Protein AF-A0A8G2ETW4-F1 (afdb_monomer_lite)

Secondary structure (DSSP, 8-state):
---PPPHHHHHHHHHHHHHHHHHHHHHHHHHHHHHTTHHHHHHHHHHHHHTT--S-TTTS--HHHHHHHSHHHHTTSPTTSSS-S---HHHHHHHHHHHHHHHHHHTT-SS--HHHHHHT-SSHHHHHHHHHHHHHTTT-HHHHHHHHHHHHHHHHHHHHHHHHHHHHHHHHHHHHHHHHHTT--HHHHHHHHHH------S-----SSTTHHHH---SS-SSS----TT--TTTHHHHHHHHHHH-THHHHHHHHHHHHHHHHHHHHHHHHHHHS---SS--------SS-PPPPPP-----------SSSSTTTTTS---HHHHHHHHHHTT--GGG--SS--HHHHHHHHHHHHHTT--------HHHHHHHH-TT--

InterPro domains:
  IPR036365 PGBD-like superfamily [SSF47090] (319-376)

Structure (mmCIF, N/CA/C/O backbone):
data_AF-A0A8G2ETW4-F1
#
_entry.id   AF-A0A8G2ETW4-F1
#
loop_
_atom_site.group_PDB
_atom_site.id
_atom_site.type_symbol
_atom_site.label_atom_id
_atom_site.label_alt_id
_atom_site.label_comp_id
_atom_site.label_asym_id
_atom_site.label_entity_id
_atom_site.label_seq_id
_atom_site.pdbx_PDB_ins_code
_atom_site.Cartn_x
_atom_site.Cartn_y
_atom_site.Cartn_z
_atom_site.occupancy
_atom_site.B_iso_or_equiv
_atom_site.auth_seq_id
_atom_site.auth_comp_id
_atom_site.auth_asym_id
_atom_site.auth_atom_id
_atom_site.pdbx_PDB_model_num
ATOM 1 N N . MET A 1 1 ? 32.411 -12.131 -44.917 1.00 33.69 1 MET A N 1
ATOM 2 C CA . MET A 1 1 ? 30.956 -11.961 -45.118 1.00 33.69 1 MET A CA 1
ATOM 3 C C . MET A 1 1 ? 30.373 -11.535 -43.782 1.00 33.69 1 MET A C 1
ATOM 5 O O . MET A 1 1 ? 30.664 -12.232 -42.815 1.00 33.69 1 MET A O 1
ATOM 9 N N . PRO A 1 2 ? 29.659 -10.401 -43.673 1.00 45.94 2 PRO A N 1
ATOM 10 C CA . PRO A 1 2 ? 29.020 -10.036 -42.415 1.00 45.94 2 PRO A CA 1
ATOM 11 C C . PRO A 1 2 ? 27.945 -11.085 -42.122 1.00 45.94 2 PRO A C 1
ATOM 13 O O . PRO A 1 2 ? 27.055 -11.311 -42.941 1.00 45.94 2 PRO A O 1
ATOM 16 N N . VAL A 1 3 ? 28.082 -11.792 -41.003 1.00 51.38 3 VAL A N 1
ATOM 17 C CA . VAL A 1 3 ? 27.065 -12.731 -40.525 1.00 51.38 3 VAL A CA 1
ATOM 18 C C . VAL A 1 3 ? 25.867 -11.878 -40.130 1.00 51.38 3 VAL A C 1
ATOM 20 O O . VAL A 1 3 ? 25.940 -11.117 -39.170 1.00 51.38 3 VAL A O 1
ATOM 23 N N . SER A 1 4 ? 24.799 -11.924 -40.923 1.00 56.75 4 SER A N 1
ATOM 24 C CA . SER A 1 4 ? 23.517 -11.332 -40.547 1.00 56.75 4 SER A CA 1
ATOM 25 C C . SER A 1 4 ? 23.110 -11.963 -39.217 1.00 56.75 4 SER A C 1
ATOM 27 O O . SER A 1 4 ? 23.080 -13.193 -39.129 1.00 56.75 4 SER A O 1
ATOM 29 N N . GLY A 1 5 ? 22.860 -11.155 -38.185 1.00 62.31 5 GLY A N 1
ATOM 30 C CA . GLY A 1 5 ? 22.426 -11.683 -36.895 1.00 62.31 5 GLY A CA 1
ATOM 31 C C . GLY A 1 5 ? 21.145 -12.484 -37.093 1.00 62.31 5 GLY A C 1
ATOM 32 O O . GLY A 1 5 ? 20.210 -12.012 -37.746 1.00 62.31 5 GLY A O 1
ATOM 33 N N . SER A 1 6 ? 21.096 -13.713 -36.578 1.00 82.50 6 SER A N 1
ATOM 34 C CA . SER A 1 6 ? 19.856 -14.477 -36.635 1.00 82.50 6 SER A CA 1
ATOM 35 C C . SER A 1 6 ? 18.811 -13.779 -35.758 1.00 82.50 6 SER A C 1
ATOM 37 O O . SER A 1 6 ? 19.145 -13.123 -34.769 1.00 82.50 6 SER A O 1
ATOM 39 N N . LEU A 1 7 ? 17.522 -13.925 -36.081 1.00 83.94 7 LEU A N 1
ATOM 40 C CA . LEU A 1 7 ? 16.442 -13.393 -35.236 1.00 83.94 7 LEU A CA 1
ATOM 41 C C . LEU A 1 7 ? 16.597 -13.835 -33.767 1.00 83.94 7 LEU A C 1
ATOM 43 O O . LEU A 1 7 ? 16.277 -13.083 -32.848 1.00 83.94 7 LEU A O 1
ATOM 47 N N . ILE A 1 8 ? 17.125 -15.043 -33.554 1.00 83.75 8 ILE A N 1
ATOM 48 C CA . ILE A 1 8 ? 17.394 -15.612 -32.233 1.00 83.75 8 ILE A CA 1
ATOM 49 C C . ILE A 1 8 ? 18.426 -14.765 -31.477 1.00 83.75 8 ILE A C 1
ATOM 51 O O . ILE A 1 8 ? 18.203 -14.465 -30.306 1.00 83.75 8 ILE A O 1
ATOM 55 N N . ASP A 1 9 ? 19.497 -14.311 -32.131 1.00 76.50 9 ASP A N 1
ATOM 56 C CA . ASP A 1 9 ? 20.542 -13.494 -31.496 1.00 76.50 9 ASP A CA 1
ATOM 57 C C . ASP A 1 9 ? 19.999 -12.142 -31.017 1.00 76.50 9 ASP A C 1
ATOM 59 O O . ASP A 1 9 ? 20.313 -11.695 -29.909 1.00 76.50 9 ASP A O 1
ATOM 63 N N . VAL A 1 10 ? 19.124 -11.516 -31.815 1.00 81.31 10 VAL A N 1
ATOM 64 C CA . VAL A 1 10 ? 18.441 -10.265 -31.442 1.00 81.31 10 VAL A CA 1
ATOM 65 C C . VAL A 1 10 ? 17.568 -10.480 -30.209 1.00 81.31 10 VAL A C 1
ATOM 67 O O . VAL A 1 10 ? 17.647 -9.715 -29.246 1.00 81.31 10 VAL A O 1
ATOM 70 N N . VAL A 1 11 ? 16.757 -11.541 -30.212 1.00 85.69 11 VAL A N 1
ATOM 71 C CA . VAL A 1 11 ? 15.851 -11.854 -29.100 1.00 85.69 11 VAL A CA 1
ATOM 72 C C . VAL A 1 11 ? 16.635 -12.148 -27.821 1.00 85.69 11 VAL A C 1
ATOM 74 O O . VAL A 1 11 ? 16.312 -11.589 -26.774 1.00 85.69 11 VAL A O 1
ATOM 77 N N . VAL A 1 12 ? 17.683 -12.973 -27.889 1.00 82.88 12 VAL A N 1
ATOM 78 C CA . VAL A 1 12 ? 18.519 -13.314 -26.725 1.00 82.88 12 VAL A CA 1
ATOM 79 C C . VAL A 1 12 ? 19.185 -12.066 -26.140 1.00 82.88 12 VAL A C 1
ATOM 81 O O . VAL A 1 12 ? 19.159 -11.869 -24.923 1.00 82.88 12 VAL A O 1
ATOM 84 N N . SER A 1 13 ? 19.712 -11.188 -26.996 1.00 80.50 13 SER A N 1
ATOM 85 C CA . SER A 1 13 ? 20.361 -9.941 -26.571 1.00 80.50 13 SER A CA 1
ATOM 86 C C . SER A 1 13 ? 19.385 -9.002 -25.856 1.00 80.50 13 SER A C 1
ATOM 88 O O . SER A 1 13 ? 19.683 -8.503 -24.770 1.00 80.50 13 SER A O 1
ATOM 90 N N . LEU A 1 14 ? 18.185 -8.807 -26.414 1.00 84.81 14 LEU A N 1
ATOM 91 C CA . LEU A 1 14 ? 17.148 -7.972 -25.799 1.00 84.81 14 LEU A CA 1
ATOM 92 C C . LEU A 1 14 ? 16.683 -8.531 -24.451 1.00 84.81 14 LEU A C 1
ATOM 94 O O . LEU A 1 14 ? 16.545 -7.779 -23.487 1.00 84.81 14 LEU A O 1
ATOM 98 N N . VAL A 1 15 ? 16.490 -9.849 -24.354 1.00 85.31 15 VAL A N 1
ATOM 99 C CA . VAL A 1 15 ? 16.099 -10.502 -23.097 1.00 85.31 15 VAL A CA 1
ATOM 100 C C . VAL A 1 15 ? 17.149 -10.274 -22.009 1.00 85.31 15 VAL A C 1
ATOM 102 O O . VAL A 1 15 ? 16.785 -9.918 -20.887 1.00 85.31 15 VAL A O 1
ATOM 105 N N . LEU A 1 16 ? 18.438 -10.434 -22.327 1.00 83.25 16 LEU A N 1
ATOM 106 C CA . LEU A 1 16 ? 19.523 -10.212 -21.370 1.00 83.25 16 LEU A CA 1
ATOM 107 C C . LEU A 1 16 ? 19.537 -8.765 -20.856 1.00 83.25 16 LEU A C 1
ATOM 109 O O . LEU A 1 16 ? 19.582 -8.544 -19.643 1.00 83.25 16 LEU A O 1
ATOM 113 N N . VAL A 1 17 ? 19.442 -7.789 -21.765 1.00 83.88 17 VAL A N 1
ATOM 114 C CA . VAL A 1 17 ? 19.397 -6.363 -21.409 1.00 83.88 17 VAL A CA 1
ATOM 115 C C . VAL A 1 17 ? 18.199 -6.078 -20.506 1.00 83.88 17 VAL A C 1
ATOM 117 O O . VAL A 1 17 ? 18.368 -5.493 -19.438 1.00 83.88 17 VAL A O 1
ATOM 120 N N . TYR A 1 18 ? 17.003 -6.557 -20.860 1.00 86.12 18 TYR A N 1
ATOM 121 C CA . TYR A 1 18 ? 15.806 -6.334 -20.047 1.00 86.12 18 TYR A CA 1
ATOM 122 C C . TYR A 1 18 ? 15.913 -6.941 -18.649 1.00 86.12 18 TYR A C 1
ATOM 124 O O . TYR A 1 18 ? 15.480 -6.305 -17.689 1.00 86.12 18 TYR A O 1
ATOM 132 N N . ILE A 1 19 ? 16.519 -8.124 -18.500 1.00 83.62 19 ILE A N 1
ATOM 133 C CA . ILE A 1 19 ? 16.741 -8.740 -17.184 1.00 83.62 19 ILE A CA 1
ATOM 134 C C . ILE A 1 19 ? 17.670 -7.869 -16.331 1.00 83.62 19 ILE A C 1
ATOM 136 O O . ILE A 1 19 ? 17.335 -7.562 -15.184 1.00 83.62 19 ILE A O 1
ATOM 140 N N . LEU A 1 20 ? 18.807 -7.433 -16.878 1.00 84.25 20 LEU A N 1
ATOM 141 C CA . LEU A 1 20 ? 19.762 -6.591 -16.151 1.00 84.25 20 LEU A CA 1
ATOM 142 C C . LEU A 1 20 ? 19.133 -5.250 -15.752 1.00 84.25 20 LEU A C 1
ATOM 144 O O . LEU A 1 20 ? 19.225 -4.834 -14.594 1.00 84.25 20 LEU A O 1
ATOM 148 N N . THR A 1 21 ? 18.420 -4.602 -16.675 1.00 82.00 21 THR A N 1
ATOM 149 C CA . THR A 1 21 ? 17.734 -3.335 -16.400 1.00 82.00 21 THR A CA 1
ATOM 150 C C . THR A 1 21 ? 16.607 -3.504 -15.377 1.00 82.00 21 THR A C 1
ATOM 152 O O . THR A 1 21 ? 16.454 -2.654 -14.498 1.00 82.00 21 THR A O 1
ATOM 155 N N . ALA A 1 22 ? 15.852 -4.607 -15.416 1.00 82.44 22 ALA A N 1
ATOM 156 C CA . ALA A 1 22 ? 14.804 -4.899 -14.436 1.00 82.44 22 ALA A CA 1
ATOM 157 C C . ALA A 1 22 ? 15.366 -5.089 -13.017 1.00 82.44 22 ALA A C 1
ATOM 159 O O . ALA A 1 22 ? 14.768 -4.603 -12.051 1.00 82.44 22 ALA A O 1
ATOM 160 N N . LEU A 1 23 ? 16.530 -5.734 -12.877 1.00 81.31 23 LEU A N 1
ATOM 161 C CA . LEU A 1 23 ? 17.210 -5.876 -11.585 1.00 81.31 23 LEU A CA 1
ATOM 162 C C . LEU A 1 23 ? 17.608 -4.511 -11.008 1.00 81.31 23 LEU A C 1
ATOM 164 O O . LEU A 1 23 ? 17.314 -4.232 -9.842 1.00 81.31 23 LEU A O 1
ATOM 168 N N . ILE A 1 24 ? 18.186 -3.634 -11.834 1.00 81.44 24 ILE A N 1
ATOM 169 C CA . ILE A 1 24 ? 18.533 -2.259 -11.444 1.00 81.44 24 ILE A CA 1
ATOM 170 C C . ILE A 1 24 ? 17.273 -1.489 -11.033 1.00 81.44 24 ILE A C 1
ATOM 172 O O . ILE A 1 24 ? 17.233 -0.895 -9.955 1.00 81.44 24 ILE A O 1
ATOM 176 N N . CYS A 1 25 ? 16.209 -1.546 -11.837 1.00 80.38 25 CYS A N 1
ATOM 177 C CA . CYS A 1 25 ? 14.948 -0.864 -11.536 1.00 80.38 25 CYS A CA 1
ATOM 178 C C . CYS A 1 25 ? 14.331 -1.343 -10.213 1.00 80.38 25 CYS A C 1
ATOM 180 O O . CYS A 1 25 ? 13.799 -0.536 -9.448 1.00 80.38 25 CYS A O 1
ATOM 182 N N . SER A 1 26 ? 14.428 -2.640 -9.904 1.00 75.19 26 SER A N 1
ATOM 183 C CA . SER A 1 26 ? 13.958 -3.193 -8.630 1.00 75.19 26 SER A CA 1
ATOM 184 C C . SER A 1 26 ? 14.769 -2.670 -7.440 1.00 75.19 26 SER A C 1
ATOM 186 O O . SER A 1 26 ? 14.178 -2.280 -6.429 1.00 75.19 26 SER A O 1
ATOM 188 N N . ALA A 1 27 ? 16.098 -2.596 -7.572 1.00 76.69 27 ALA A N 1
ATOM 189 C CA . ALA A 1 27 ? 16.982 -2.050 -6.543 1.00 76.69 27 ALA A CA 1
ATOM 190 C C . ALA A 1 27 ? 16.704 -0.561 -6.288 1.00 76.69 27 ALA A C 1
ATOM 192 O O . ALA A 1 27 ? 16.539 -0.153 -5.138 1.00 76.69 27 ALA A O 1
ATOM 193 N N . VAL A 1 28 ? 16.559 0.231 -7.356 1.00 75.62 28 VAL A N 1
ATOM 194 C CA . VAL A 1 28 ? 16.192 1.652 -7.272 1.00 75.62 28 VAL A CA 1
ATOM 195 C C . VAL A 1 28 ? 14.841 1.804 -6.573 1.00 75.62 28 VAL A C 1
ATOM 197 O O . VAL A 1 28 ? 14.737 2.516 -5.575 1.00 75.62 28 VAL A O 1
ATOM 200 N N . ARG A 1 29 ? 13.807 1.080 -7.014 1.00 79.19 29 ARG A N 1
ATOM 201 C CA . ARG A 1 29 ? 12.478 1.127 -6.385 1.00 79.19 29 ARG A CA 1
ATOM 202 C C . ARG A 1 29 ? 12.539 0.795 -4.889 1.00 79.19 29 ARG A C 1
ATOM 204 O O . ARG A 1 29 ? 11.880 1.470 -4.098 1.00 79.19 29 ARG A O 1
ATOM 211 N N . GLU A 1 30 ? 13.288 -0.232 -4.487 1.00 74.06 30 GLU A N 1
ATOM 212 C CA . GLU A 1 30 ? 13.397 -0.616 -3.073 1.00 74.06 30 GLU A CA 1
ATOM 213 C C . GLU A 1 30 ? 14.194 0.411 -2.256 1.00 74.06 30 GLU A C 1
ATOM 215 O O . GLU A 1 30 ? 13.800 0.718 -1.129 1.00 74.06 30 GLU A O 1
ATOM 220 N N . PHE A 1 31 ? 15.238 1.018 -2.834 1.00 74.31 31 PHE A N 1
ATOM 221 C CA . PHE A 1 31 ? 15.962 2.132 -2.220 1.00 74.31 31 PHE A CA 1
ATOM 222 C C . PHE A 1 31 ? 15.024 3.307 -1.928 1.00 74.31 31 PHE A C 1
ATOM 224 O O . PHE A 1 31 ? 14.946 3.754 -0.785 1.00 74.31 31 PHE A O 1
ATOM 231 N N . PHE A 1 32 ? 14.232 3.744 -2.912 1.00 71.00 32 PHE A N 1
ATOM 232 C CA . PHE A 1 32 ? 13.234 4.799 -2.711 1.00 71.00 32 PHE A CA 1
ATOM 233 C C . PHE A 1 32 ? 12.175 4.384 -1.674 1.00 71.00 32 PHE A C 1
ATOM 235 O O . PHE A 1 32 ? 11.860 5.144 -0.758 1.00 71.00 32 PHE A O 1
ATOM 242 N N . ALA A 1 33 ? 11.648 3.160 -1.744 1.00 70.00 33 ALA A N 1
ATOM 243 C CA . ALA A 1 33 ? 10.665 2.688 -0.768 1.00 70.00 33 ALA A CA 1
ATOM 244 C C . ALA A 1 33 ? 11.206 2.694 0.676 1.00 70.00 33 ALA A C 1
ATOM 246 O O . ALA A 1 33 ? 10.478 3.076 1.600 1.00 70.00 33 ALA A O 1
ATOM 247 N N . SER A 1 34 ? 12.471 2.305 0.858 1.00 69.25 34 SER A N 1
ATOM 248 C CA . SER A 1 34 ? 13.163 2.257 2.149 1.00 69.25 34 SER A CA 1
ATOM 249 C C . SER A 1 34 ? 13.541 3.648 2.668 1.00 69.25 34 SER A C 1
ATOM 251 O O . SER A 1 34 ? 13.256 3.969 3.828 1.00 69.25 34 SER A O 1
ATOM 253 N N . ALA A 1 35 ? 14.113 4.495 1.806 1.00 66.81 35 ALA A N 1
ATOM 254 C CA . ALA A 1 35 ? 14.539 5.854 2.136 1.00 66.81 35 ALA A CA 1
ATOM 255 C C . ALA A 1 35 ? 13.355 6.724 2.576 1.00 66.81 35 ALA A C 1
ATOM 257 O O . ALA A 1 35 ? 13.423 7.413 3.591 1.00 66.81 35 ALA A O 1
ATOM 258 N N . PHE A 1 36 ? 12.222 6.621 1.875 1.00 69.38 36 PHE A N 1
ATOM 259 C CA . PHE A 1 36 ? 11.026 7.409 2.181 1.00 69.38 36 PHE A CA 1
ATOM 260 C C . PHE A 1 36 ? 10.077 6.748 3.195 1.00 69.38 36 PHE A C 1
ATOM 262 O O . PHE A 1 36 ? 9.035 7.331 3.514 1.00 69.38 36 PHE A O 1
ATOM 269 N N . GLN A 1 37 ? 10.424 5.561 3.718 1.00 70.69 37 GLN A N 1
ATOM 270 C CA . GLN A 1 37 ? 9.622 4.788 4.681 1.00 70.69 37 GLN A CA 1
ATOM 271 C C . GLN A 1 37 ? 8.163 4.600 4.217 1.00 70.69 37 GLN A C 1
ATOM 273 O O . GLN A 1 37 ? 7.222 4.640 5.011 1.00 70.69 37 GLN A O 1
ATOM 278 N N . LEU A 1 38 ? 7.957 4.416 2.905 1.00 68.69 38 LEU A N 1
ATOM 279 C CA . LEU A 1 38 ? 6.633 4.518 2.276 1.00 68.69 38 LEU A CA 1
ATOM 280 C C . LEU A 1 38 ? 5.624 3.512 2.840 1.00 68.69 38 LEU A C 1
ATOM 282 O O . LEU A 1 38 ? 4.451 3.844 2.970 1.00 68.69 38 LEU A O 1
ATOM 286 N N . ARG A 1 39 ? 6.080 2.306 3.207 1.00 70.81 39 ARG A N 1
ATOM 287 C CA . ARG A 1 39 ? 5.227 1.259 3.797 1.00 70.81 39 ARG A CA 1
ATOM 288 C C . ARG A 1 39 ? 4.715 1.647 5.187 1.00 70.81 39 ARG A C 1
ATOM 290 O O . ARG A 1 39 ? 3.527 1.531 5.454 1.00 70.81 39 ARG A O 1
ATOM 297 N N . GLN A 1 40 ? 5.593 2.178 6.035 1.00 75.44 40 GLN A N 1
ATOM 298 C CA . GLN A 1 40 ? 5.249 2.607 7.396 1.00 75.44 40 GLN A CA 1
ATOM 299 C C . GLN A 1 40 ? 4.311 3.817 7.364 1.00 75.44 40 GLN A C 1
ATOM 301 O O . GLN A 1 40 ? 3.320 3.858 8.085 1.00 75.44 40 GLN A O 1
ATOM 306 N N . LYS A 1 41 ? 4.571 4.769 6.458 1.00 78.44 41 LYS A N 1
ATOM 307 C CA . LYS A 1 41 ? 3.687 5.920 6.235 1.00 78.44 41 LYS A CA 1
ATOM 308 C C . LYS A 1 41 ? 2.322 5.504 5.688 1.00 78.44 41 LYS A C 1
ATOM 310 O O . LYS A 1 41 ? 1.321 6.078 6.096 1.00 78.44 41 LYS A O 1
ATOM 315 N N . ALA A 1 42 ? 2.263 4.521 4.787 1.00 80.12 42 ALA A N 1
ATOM 316 C CA . ALA A 1 42 ? 0.998 3.999 4.268 1.00 80.12 42 ALA A CA 1
ATOM 317 C C . ALA A 1 42 ? 0.168 3.318 5.367 1.00 80.12 42 ALA A C 1
ATOM 319 O O . ALA A 1 42 ? -1.030 3.575 5.470 1.00 80.12 42 ALA A O 1
ATOM 320 N N . LEU A 1 43 ? 0.811 2.521 6.226 1.00 84.12 43 LEU A N 1
ATOM 321 C CA . LEU A 1 43 ? 0.167 1.917 7.391 1.00 84.12 43 LEU A CA 1
ATOM 322 C C . LEU A 1 43 ? -0.366 2.986 8.356 1.00 84.12 43 LEU A C 1
ATOM 324 O O . LEU A 1 43 ? -1.535 2.950 8.723 1.00 84.12 43 LEU A O 1
ATOM 328 N N . ALA A 1 44 ? 0.465 3.966 8.720 1.00 83.25 44 ALA A N 1
ATOM 329 C CA . ALA A 1 44 ? 0.076 5.036 9.636 1.00 83.25 44 ALA A CA 1
ATOM 330 C C . ALA A 1 44 ? -1.070 5.902 9.083 1.00 83.25 44 ALA A C 1
ATOM 332 O O . ALA A 1 44 ? -1.948 6.309 9.838 1.00 83.25 44 ALA A O 1
ATOM 333 N N . ARG A 1 45 ? -1.095 6.161 7.768 1.00 85.44 45 ARG A N 1
ATOM 334 C CA . ARG A 1 45 ? -2.239 6.812 7.109 1.00 85.44 45 ARG A CA 1
ATOM 335 C C . ARG A 1 45 ? -3.495 5.952 7.174 1.00 85.44 45 ARG A C 1
ATOM 337 O O . ARG A 1 45 ? -4.526 6.450 7.577 1.00 85.44 45 ARG A O 1
ATOM 344 N N . THR A 1 46 ? -3.395 4.659 6.876 1.00 87.62 46 THR A N 1
ATOM 345 C CA . THR A 1 46 ? -4.563 3.760 6.924 1.00 87.62 46 THR A CA 1
ATOM 346 C C . THR A 1 46 ? -5.164 3.705 8.330 1.00 87.62 46 THR A C 1
ATOM 348 O O . THR A 1 46 ? -6.372 3.810 8.487 1.00 87.62 46 THR A O 1
ATOM 351 N N . ILE A 1 47 ? -4.330 3.598 9.370 1.00 89.00 47 ILE A N 1
ATOM 352 C CA . ILE A 1 47 ? -4.790 3.585 10.769 1.00 89.00 47 ILE A CA 1
ATOM 353 C C . ILE A 1 47 ? -5.469 4.905 11.151 1.00 89.00 47 ILE A C 1
ATOM 355 O O . ILE A 1 47 ? -6.492 4.891 11.827 1.00 89.00 47 ILE A O 1
ATOM 359 N N . ARG A 1 48 ? -4.928 6.036 10.699 1.00 87.81 48 ARG A N 1
ATOM 360 C CA . ARG A 1 48 ? -5.539 7.357 10.882 1.00 87.81 48 ARG A CA 1
ATOM 361 C C . ARG A 1 48 ? -6.904 7.461 10.209 1.00 87.81 48 ARG A C 1
ATOM 363 O O . ARG A 1 48 ? -7.853 7.901 10.848 1.00 87.81 48 ARG A O 1
ATOM 370 N N . ASP A 1 49 ? -6.993 7.021 8.955 1.00 87.94 49 ASP A N 1
ATOM 371 C CA . ASP A 1 49 ? -8.231 7.039 8.178 1.00 87.94 49 ASP A CA 1
ATOM 372 C C . ASP A 1 49 ? -9.296 6.168 8.865 1.00 87.94 49 ASP A C 1
ATOM 374 O O . ASP A 1 49 ? -10.449 6.574 8.980 1.00 87.94 49 ASP A O 1
ATOM 378 N N . LEU A 1 50 ? -8.899 5.007 9.405 1.00 89.31 50 LEU A N 1
ATOM 379 C CA . LEU A 1 50 ? -9.776 4.152 10.213 1.00 89.31 50 LEU A CA 1
ATOM 380 C C . LEU A 1 50 ? -10.224 4.833 11.504 1.00 89.31 50 LEU A C 1
ATOM 382 O O . LEU A 1 50 ? -11.382 4.717 11.892 1.00 89.31 50 LEU A O 1
ATOM 386 N N . CYS A 1 51 ? -9.327 5.563 12.161 1.00 87.44 51 CYS A N 1
ATOM 387 C CA . CYS A 1 51 ? -9.678 6.326 13.347 1.00 87.44 51 CYS A CA 1
ATOM 388 C C . CYS A 1 51 ? -10.541 7.552 13.027 1.00 87.44 51 CYS A C 1
ATOM 390 O O . CYS A 1 51 ? -11.008 8.163 13.976 1.00 87.44 51 CYS A O 1
ATOM 392 N N . GLY A 1 52 ? -10.787 7.910 11.757 1.00 80.81 52 GLY A N 1
ATOM 393 C CA . GLY A 1 52 ? -11.582 9.082 11.371 1.00 80.81 52 GLY A CA 1
ATOM 394 C C . GLY A 1 52 ? -10.872 10.413 11.645 1.00 80.81 52 GLY A C 1
ATOM 395 O O . GLY A 1 52 ? -11.517 11.412 11.961 1.00 80.81 52 GLY A O 1
ATOM 396 N N . GLU A 1 53 ? -9.539 10.424 11.601 1.00 78.00 53 GLU A N 1
ATOM 397 C CA . GLU A 1 53 ? -8.723 11.589 11.947 1.00 78.00 53 GLU A CA 1
ATOM 398 C C . GLU A 1 53 ? -8.159 12.262 10.689 1.00 78.00 53 GLU A C 1
ATOM 400 O O . GLU A 1 53 ? -7.636 11.605 9.792 1.00 78.00 53 GLU A O 1
ATOM 405 N N . ASN A 1 54 ? -8.227 13.594 10.622 1.00 65.44 54 ASN A N 1
ATOM 406 C CA . ASN A 1 54 ? -7.713 14.353 9.472 1.00 65.44 54 ASN A CA 1
ATOM 407 C C . ASN A 1 54 ? -6.237 14.765 9.634 1.00 65.44 54 ASN A C 1
ATOM 409 O O . ASN A 1 54 ? -5.576 15.112 8.656 1.00 65.44 54 ASN A O 1
ATOM 413 N N . GLU A 1 55 ? -5.700 14.711 10.855 1.00 64.31 55 GLU A N 1
ATOM 414 C CA . GLU A 1 55 ? -4.337 15.146 11.178 1.00 64.31 55 GLU A CA 1
ATOM 415 C C . GLU A 1 55 ? -3.335 13.982 11.220 1.00 64.31 55 GLU A C 1
ATOM 417 O O . GLU A 1 55 ? -3.686 12.838 11.514 1.00 64.31 55 GLU A O 1
ATOM 422 N N . ASP A 1 56 ? -2.061 14.264 10.923 1.00 58.09 56 ASP A N 1
ATOM 423 C CA . ASP A 1 56 ? -0.989 13.263 10.945 1.00 58.09 56 ASP A CA 1
ATOM 424 C C . ASP A 1 56 ? -0.786 12.669 12.370 1.00 58.09 56 ASP A C 1
ATOM 426 O O . ASP A 1 56 ? -0.411 13.404 13.282 1.00 58.09 56 ASP A O 1
ATOM 430 N N . PRO A 1 57 ? -0.894 11.333 12.572 1.00 57.59 57 PRO A N 1
ATOM 431 C CA . PRO A 1 57 ? -0.678 10.658 13.859 1.00 57.59 57 PRO A CA 1
ATOM 432 C C . PRO A 1 57 ? 0.724 10.808 14.430 1.00 57.59 57 PRO A C 1
ATOM 434 O O . PRO A 1 57 ? 0.966 10.516 15.592 1.00 57.59 57 PRO A O 1
ATOM 437 N N . CYS A 1 58 ? 1.668 11.215 13.584 1.00 51.59 58 CYS A N 1
ATOM 438 C CA . CYS A 1 58 ? 3.047 11.467 13.974 1.00 51.59 58 CYS A CA 1
ATOM 439 C C . CYS A 1 58 ? 3.244 12.879 14.555 1.00 51.59 58 CYS A C 1
ATOM 441 O O . CYS A 1 58 ? 4.346 13.187 14.998 1.00 51.59 58 CYS A O 1
ATOM 443 N N . VAL A 1 59 ? 2.227 13.745 14.468 1.00 52.59 59 VAL A N 1
ATOM 444 C CA . VAL A 1 59 ? 2.295 15.180 14.788 1.00 52.59 59 VAL A CA 1
ATOM 445 C C . VAL A 1 59 ? 1.351 15.534 15.942 1.00 52.59 59 VAL A C 1
ATOM 447 O O . VAL A 1 59 ? 1.717 16.349 16.786 1.00 52.59 59 VAL A O 1
ATOM 450 N N . THR A 1 60 ? 0.187 14.882 16.034 1.00 54.50 60 THR A N 1
ATOM 451 C CA . THR A 1 60 ? -0.825 15.132 17.077 1.00 54.50 60 THR A CA 1
ATOM 452 C C . THR A 1 60 ? -0.941 13.931 18.031 1.00 54.50 60 THR A C 1
ATOM 454 O O . THR A 1 60 ? -0.822 12.788 17.597 1.00 54.50 60 THR A O 1
ATOM 457 N N . ASN A 1 61 ? -1.221 14.158 19.327 1.00 67.31 61 ASN A N 1
ATOM 458 C CA . ASN A 1 61 ? -1.539 13.105 20.319 1.00 67.31 61 ASN A CA 1
ATOM 459 C C . ASN A 1 61 ? -2.955 12.525 20.105 1.00 67.31 61 ASN A C 1
ATOM 461 O O . ASN A 1 61 ? -3.803 12.524 21.000 1.00 67.31 61 ASN A O 1
ATOM 465 N N . ASN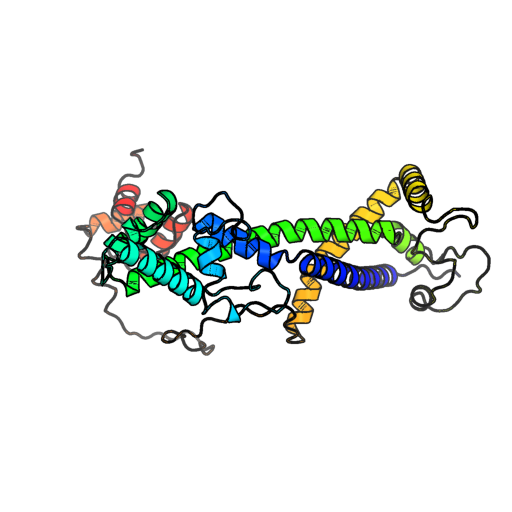 A 1 62 ? -3.231 12.123 18.871 1.00 79.88 62 ASN A N 1
ATOM 466 C CA . ASN A 1 62 ? -4.506 11.601 18.420 1.00 79.88 62 ASN A CA 1
ATOM 467 C C . ASN A 1 62 ? -4.593 10.083 18.683 1.00 79.88 62 ASN A C 1
ATOM 469 O O . ASN A 1 62 ? -3.614 9.447 19.092 1.00 79.88 62 ASN A O 1
ATOM 473 N N . LEU A 1 63 ? -5.774 9.486 18.516 1.00 86.44 63 LEU A N 1
ATOM 474 C CA . LEU A 1 63 ? -6.002 8.076 18.836 1.00 86.44 63 LEU A CA 1
ATOM 475 C C . LEU A 1 63 ? -5.091 7.166 18.005 1.00 86.44 63 LEU A C 1
ATOM 477 O O . LEU A 1 63 ? -4.511 6.225 18.546 1.00 86.44 63 LEU A O 1
ATOM 481 N N . ALA A 1 64 ? -4.907 7.468 16.717 1.00 86.50 64 ALA A N 1
ATOM 482 C CA . ALA A 1 64 ? -4.027 6.694 15.847 1.00 86.50 64 ALA A CA 1
ATOM 483 C C . ALA A 1 64 ? -2.564 6.706 16.330 1.00 86.50 64 ALA A C 1
ATOM 485 O O . ALA A 1 64 ? -1.893 5.670 16.290 1.00 86.50 64 ALA A O 1
ATOM 486 N N . GLY A 1 65 ? -2.073 7.851 16.815 1.00 85.00 65 GLY A N 1
ATOM 487 C CA . GLY A 1 65 ? -0.735 7.994 17.386 1.00 85.00 65 GLY A CA 1
ATOM 488 C C . GLY A 1 65 ? -0.579 7.166 18.660 1.00 85.00 65 GLY A C 1
ATOM 489 O O . GLY A 1 65 ? 0.368 6.387 18.778 1.00 85.00 65 GLY A O 1
ATOM 490 N N . ARG A 1 66 ? -1.568 7.231 19.561 1.00 87.38 66 ARG A N 1
ATOM 491 C CA . ARG A 1 66 ? -1.600 6.437 20.804 1.00 87.38 66 ARG A CA 1
ATOM 492 C C . ARG A 1 66 ? -1.606 4.933 20.533 1.00 87.38 66 ARG A C 1
ATOM 494 O O . ARG A 1 66 ? -0.832 4.202 21.145 1.00 87.38 66 ARG A O 1
ATOM 501 N N . ILE A 1 67 ? -2.381 4.476 19.545 1.00 90.12 67 ILE A N 1
ATOM 502 C CA . ILE A 1 67 ? -2.372 3.073 19.098 1.00 90.12 67 ILE A CA 1
ATOM 503 C C . ILE A 1 67 ? -0.975 2.669 18.611 1.00 90.12 67 ILE A C 1
ATOM 505 O O . ILE A 1 67 ? -0.473 1.607 18.976 1.00 90.12 67 ILE A O 1
ATOM 509 N N . LEU A 1 68 ? -0.319 3.495 17.793 1.00 86.81 68 LEU A N 1
ATOM 510 C CA . LEU A 1 68 ? 1.009 3.178 17.258 1.00 86.81 68 LEU A CA 1
ATOM 511 C C . LEU A 1 68 ? 2.113 3.196 18.328 1.00 86.81 68 LEU A C 1
ATOM 513 O O . LEU A 1 68 ? 3.049 2.393 18.248 1.00 86.81 68 LEU A O 1
ATOM 517 N N . ASP A 1 69 ? 1.997 4.060 19.335 1.00 87.56 69 ASP A N 1
ATOM 518 C CA . ASP A 1 69 ? 2.926 4.138 20.466 1.00 87.56 69 ASP A CA 1
ATOM 519 C C . ASP A 1 69 ? 2.571 3.199 21.634 1.00 87.56 69 ASP A C 1
ATOM 521 O O . ASP A 1 69 ? 3.331 3.106 22.608 1.00 87.56 69 ASP A O 1
ATOM 525 N N . HIS A 1 70 ? 1.486 2.428 21.509 1.00 90.44 70 HIS A N 1
ATOM 526 C CA . HIS A 1 70 ? 1.049 1.450 22.499 1.00 90.44 70 HIS A CA 1
ATOM 527 C C . HIS A 1 70 ? 2.184 0.461 22.855 1.00 90.44 70 HIS A C 1
ATOM 529 O O . HIS A 1 70 ? 2.875 -0.034 21.953 1.00 90.44 70 HIS A O 1
ATOM 535 N N . PRO A 1 71 ? 2.392 0.086 24.138 1.00 89.88 71 PRO A N 1
ATOM 536 C CA . PRO A 1 71 ? 3.536 -0.729 24.573 1.00 89.88 71 PRO A CA 1
ATOM 537 C C . PRO A 1 71 ? 3.709 -2.062 23.831 1.00 89.88 71 PRO A C 1
ATOM 539 O O . PRO A 1 71 ? 4.838 -2.523 23.646 1.00 89.88 71 PRO A O 1
ATOM 542 N N . ALA A 1 72 ? 2.606 -2.674 23.391 1.00 87.62 72 ALA A N 1
ATOM 543 C CA . ALA A 1 72 ? 2.626 -3.916 22.616 1.00 87.62 72 ALA A CA 1
ATOM 544 C C . ALA A 1 72 ? 3.056 -3.721 21.148 1.00 87.62 72 ALA A C 1
ATOM 546 O O . ALA A 1 72 ? 3.592 -4.646 20.543 1.00 87.62 72 ALA A O 1
ATOM 547 N N . ILE A 1 73 ? 2.845 -2.530 20.581 1.00 88.94 73 ILE A N 1
ATOM 548 C CA . ILE A 1 73 ? 3.120 -2.211 19.171 1.00 88.94 73 ILE A CA 1
ATOM 549 C C . ILE A 1 73 ? 4.475 -1.522 19.032 1.00 88.94 73 ILE A C 1
ATOM 551 O O . ILE A 1 73 ? 5.258 -1.863 18.146 1.00 88.94 73 ILE A O 1
ATOM 555 N N . ARG A 1 74 ? 4.816 -0.623 19.959 1.00 85.88 74 ARG A N 1
ATOM 556 C CA . ARG A 1 74 ? 6.077 0.126 19.961 1.00 85.88 74 ARG A CA 1
ATOM 557 C C . ARG A 1 74 ? 7.312 -0.778 19.934 1.00 85.88 74 ARG A C 1
ATOM 559 O O . ARG A 1 74 ? 8.314 -0.418 19.327 1.00 85.88 74 ARG A O 1
ATOM 566 N N . LYS A 1 75 ? 7.234 -1.973 20.532 1.00 84.56 75 LYS A N 1
ATOM 567 C CA . LYS A 1 75 ? 8.313 -2.981 20.505 1.00 84.56 75 LYS A CA 1
ATOM 568 C C . LYS A 1 75 ? 8.545 -3.610 19.123 1.00 84.56 75 LYS A C 1
ATOM 570 O O . LYS A 1 75 ? 9.602 -4.186 18.902 1.00 84.56 75 LYS A O 1
ATOM 575 N N . LEU A 1 76 ? 7.590 -3.497 18.199 1.00 80.69 76 LEU A N 1
ATOM 576 C CA . LEU A 1 76 ? 7.714 -3.974 16.815 1.00 80.69 76 LEU A CA 1
ATOM 577 C C . LEU A 1 76 ? 8.374 -2.941 15.890 1.00 80.69 76 LEU A C 1
ATOM 579 O O . LEU A 1 76 ? 8.672 -3.238 14.731 1.00 80.69 76 LEU A O 1
ATOM 583 N N . ARG A 1 77 ? 8.585 -1.714 16.377 1.00 80.31 77 ARG A N 1
ATOM 584 C CA . ARG A 1 77 ? 9.227 -0.642 15.621 1.00 80.31 77 ARG A CA 1
ATOM 585 C C . ARG A 1 77 ? 10.729 -0.901 15.535 1.00 80.31 77 ARG A C 1
ATOM 587 O O . ARG A 1 77 ? 11.401 -1.070 16.548 1.00 80.31 77 ARG A O 1
ATOM 594 N N . MET A 1 78 ? 11.264 -0.893 14.315 1.00 73.44 78 MET A N 1
ATOM 595 C CA . MET A 1 78 ? 12.713 -0.931 14.112 1.00 73.44 78 MET A CA 1
ATOM 596 C C . MET A 1 78 ? 13.351 0.366 14.646 1.00 73.44 78 MET A C 1
ATOM 598 O O . MET A 1 78 ? 12.777 1.441 14.437 1.00 73.44 78 MET A O 1
ATOM 602 N N . PRO A 1 79 ? 14.532 0.304 15.291 1.00 71.62 79 PRO A N 1
ATOM 603 C CA . PRO A 1 79 ? 15.242 1.496 15.752 1.00 71.62 79 PRO A CA 1
ATOM 604 C C . PRO A 1 79 ? 15.450 2.504 14.611 1.00 71.62 79 PRO A C 1
ATOM 606 O O . PRO A 1 79 ? 15.822 2.125 13.500 1.00 71.62 79 PRO A O 1
ATOM 609 N N . GLY A 1 80 ? 15.178 3.787 14.866 1.00 70.94 80 GLY A N 1
ATOM 610 C CA . GLY A 1 80 ? 15.329 4.861 13.873 1.00 70.94 80 GLY A CA 1
ATOM 611 C C . GLY A 1 80 ? 14.240 4.928 12.790 1.00 70.94 80 GLY A C 1
ATOM 612 O O . GLY A 1 80 ? 14.376 5.692 11.834 1.00 70.94 80 GLY A O 1
ATOM 613 N N . LYS A 1 81 ? 13.160 4.144 12.903 1.00 70.12 81 LYS A N 1
ATOM 614 C CA . LYS A 1 81 ? 11.999 4.194 11.998 1.00 70.12 81 LYS A CA 1
ATOM 615 C C . LYS A 1 81 ? 10.767 4.776 12.693 1.00 70.12 81 LYS A C 1
ATOM 617 O O . LYS A 1 81 ? 10.643 4.665 13.908 1.00 70.12 81 LYS A O 1
ATOM 622 N N . ILE A 1 82 ? 9.853 5.366 11.916 1.00 66.69 82 ILE A N 1
ATOM 623 C CA . ILE A 1 82 ? 8.653 6.057 12.432 1.00 66.69 82 ILE A CA 1
ATOM 624 C C . ILE A 1 82 ? 7.626 5.066 13.014 1.00 66.69 82 ILE A C 1
ATOM 626 O O . ILE A 1 82 ? 6.988 5.350 14.023 1.00 66.69 82 ILE A O 1
ATOM 630 N N . GLY A 1 83 ? 7.500 3.867 12.437 1.00 71.25 83 GLY A N 1
ATOM 631 C CA . GLY A 1 83 ? 6.520 2.862 12.864 1.00 71.25 83 GLY A CA 1
ATOM 632 C C . GLY A 1 83 ? 6.864 1.451 12.384 1.00 71.25 83 GLY A C 1
ATOM 633 O O . GLY A 1 83 ? 7.864 1.267 11.689 1.00 71.25 83 GLY A O 1
ATOM 634 N N . PRO A 1 84 ? 6.074 0.429 12.747 1.00 74.25 84 PRO A N 1
ATOM 635 C CA . PRO A 1 84 ? 6.236 -0.916 12.203 1.00 74.25 84 PRO A CA 1
ATOM 636 C C . PRO A 1 84 ? 5.865 -0.961 10.709 1.00 74.25 84 PRO A C 1
ATOM 638 O O . PRO A 1 84 ? 5.064 -0.166 10.224 1.00 74.25 84 PRO A O 1
ATOM 641 N N . SER A 1 85 ? 6.450 -1.895 9.954 1.00 71.00 85 SER A N 1
ATOM 642 C CA . SER A 1 85 ? 6.142 -2.069 8.519 1.00 71.00 85 SER A CA 1
ATOM 643 C C . SER A 1 85 ? 4.829 -2.816 8.263 1.00 71.00 85 SER A C 1
ATOM 645 O O . SER A 1 85 ? 4.291 -2.741 7.161 1.00 71.00 85 SER A O 1
ATOM 647 N N . TYR A 1 86 ? 4.343 -3.551 9.261 1.00 78.12 86 TYR A N 1
ATOM 648 C CA . TYR A 1 86 ? 3.088 -4.293 9.255 1.00 78.12 86 TYR A CA 1
ATOM 649 C C . TYR A 1 86 ? 2.592 -4.411 10.700 1.00 78.12 86 TYR A C 1
ATOM 651 O O . TYR A 1 86 ? 3.404 -4.543 11.619 1.00 78.12 86 TYR A O 1
ATOM 659 N N . LEU A 1 87 ? 1.278 -4.368 10.891 1.00 85.88 87 LEU A N 1
ATOM 660 C CA . LEU A 1 87 ? 0.612 -4.539 12.175 1.00 85.88 87 LEU A CA 1
ATOM 661 C C . LEU A 1 87 ? -0.503 -5.572 11.982 1.00 85.88 87 LEU A C 1
ATOM 663 O O . LEU A 1 87 ? -1.229 -5.508 10.998 1.00 85.88 87 LEU A O 1
ATOM 667 N N . SER A 1 88 ? -0.603 -6.553 12.879 1.00 89.50 88 SER A N 1
ATOM 668 C CA . SER A 1 88 ? -1.665 -7.559 12.797 1.00 89.50 88 SER A CA 1
ATOM 669 C C . SER A 1 88 ? -2.984 -7.012 13.337 1.00 89.50 88 SER A C 1
ATOM 671 O O . SER A 1 88 ? -2.980 -6.250 14.310 1.00 89.50 88 SER A O 1
ATOM 673 N N . ALA A 1 89 ? -4.104 -7.480 12.778 1.00 91.88 89 ALA A N 1
ATOM 674 C CA . ALA A 1 89 ? -5.450 -7.148 13.244 1.00 91.88 89 ALA A CA 1
ATOM 675 C C . ALA A 1 89 ? -5.607 -7.345 14.754 1.00 91.88 89 ALA A C 1
ATOM 677 O O . ALA A 1 89 ? -6.073 -6.456 15.463 1.00 91.88 89 ALA A O 1
ATOM 678 N N . ARG A 1 90 ? -5.090 -8.462 15.279 1.00 93.62 90 ARG A N 1
ATOM 679 C CA . ARG A 1 90 ? -5.111 -8.767 16.714 1.00 93.62 90 ARG A CA 1
ATOM 680 C C . ARG A 1 90 ? -4.444 -7.682 17.566 1.00 93.62 90 ARG A C 1
ATOM 682 O O . ARG A 1 90 ? -4.968 -7.313 18.620 1.00 93.62 90 ARG A O 1
ATOM 689 N N . LEU A 1 91 ? -3.270 -7.198 17.163 1.00 92.69 91 LEU A N 1
ATOM 690 C CA . LEU A 1 91 ? -2.557 -6.172 17.925 1.00 92.69 91 LEU A CA 1
ATOM 691 C C . LEU A 1 91 ? -3.235 -4.812 17.794 1.00 92.69 91 LEU A C 1
ATOM 693 O O . LEU A 1 91 ? -3.357 -4.114 18.796 1.00 92.69 91 LEU A O 1
ATOM 697 N N . PHE A 1 92 ? -3.722 -4.481 16.598 1.00 94.12 92 PHE A N 1
ATOM 698 C CA . PHE A 1 92 ? -4.495 -3.269 16.358 1.00 94.12 92 PHE A CA 1
ATOM 699 C C . PHE A 1 92 ? -5.778 -3.235 17.198 1.00 94.12 92 PHE A C 1
ATOM 701 O O . PHE A 1 92 ? -5.947 -2.327 18.004 1.00 94.12 92 PHE A O 1
ATOM 708 N N . ALA A 1 93 ? -6.640 -4.250 17.086 1.00 95.62 93 ALA A N 1
ATOM 709 C CA . ALA A 1 93 ? -7.893 -4.328 17.833 1.00 95.62 93 ALA A CA 1
ATOM 710 C C . ALA A 1 93 ? -7.651 -4.353 19.348 1.00 95.62 93 ALA A C 1
ATOM 712 O O . ALA A 1 93 ? -8.406 -3.761 20.112 1.00 95.62 93 ALA A O 1
ATOM 713 N N . GLY A 1 94 ? -6.573 -5.011 19.793 1.00 94.94 94 GLY A N 1
ATOM 714 C CA . GLY A 1 94 ? -6.147 -4.979 21.191 1.00 94.94 94 GLY A CA 1
ATOM 715 C C . GLY A 1 94 ? -5.786 -3.578 21.666 1.00 94.94 94 GLY A C 1
ATOM 716 O O . GLY A 1 94 ? -6.344 -3.134 22.661 1.00 94.94 94 GLY A O 1
ATOM 717 N N . ALA A 1 95 ? -4.904 -2.888 20.946 1.00 94.81 95 ALA A N 1
ATOM 718 C CA . ALA A 1 95 ? -4.490 -1.533 21.295 1.00 94.81 95 ALA A CA 1
ATOM 719 C C . ALA A 1 95 ? -5.654 -0.532 21.212 1.00 94.81 95 ALA A C 1
ATOM 721 O O . ALA A 1 95 ? -5.811 0.287 22.106 1.00 94.81 95 ALA A O 1
ATOM 722 N N . LEU A 1 96 ? -6.515 -0.630 20.195 1.00 94.94 96 LEU A N 1
ATOM 723 C CA . LEU A 1 96 ? -7.696 0.226 20.062 1.00 94.94 96 LEU A CA 1
ATOM 724 C C . LEU A 1 96 ? -8.662 0.043 21.241 1.00 94.94 96 LEU A C 1
ATOM 726 O O . LEU A 1 96 ? -9.099 1.023 21.838 1.00 94.94 96 LEU A O 1
ATOM 730 N N . LEU A 1 97 ? -8.990 -1.203 21.600 1.00 94.88 97 LEU A N 1
ATOM 731 C CA . LEU A 1 97 ? -9.887 -1.480 22.725 1.00 94.88 97 LEU A CA 1
ATOM 732 C C . LEU A 1 97 ? -9.279 -1.082 24.073 1.00 94.88 97 LEU A C 1
ATOM 734 O O . LEU A 1 97 ? -10.023 -0.662 24.960 1.00 94.88 97 LEU A O 1
ATOM 738 N N . ASP A 1 98 ? -7.963 -1.216 24.238 1.00 95.00 98 ASP A N 1
ATOM 739 C CA . ASP A 1 98 ? -7.259 -0.778 25.445 1.00 95.00 98 ASP A CA 1
ATOM 740 C C . ASP A 1 98 ? -7.290 0.750 25.579 1.00 95.00 98 ASP A C 1
ATOM 742 O O . ASP A 1 98 ? -7.734 1.268 26.601 1.00 95.00 98 ASP A O 1
ATOM 746 N N . GLU A 1 99 ? -6.971 1.488 24.512 1.00 92.88 99 GLU A N 1
ATOM 747 C CA . GLU A 1 99 ? -7.044 2.955 24.513 1.00 92.88 99 GLU A CA 1
ATOM 748 C C . GLU A 1 99 ? -8.473 3.464 24.769 1.00 92.88 99 GLU A C 1
ATOM 750 O O . GLU A 1 99 ? -8.672 4.372 25.579 1.00 92.88 99 GLU A O 1
ATOM 755 N N . LEU A 1 100 ? -9.495 2.847 24.163 1.00 93.00 100 LEU A N 1
ATOM 756 C CA . LEU A 1 100 ? -10.899 3.169 24.459 1.00 93.00 100 LEU A CA 1
ATOM 757 C C . LEU A 1 100 ? -11.281 2.828 25.907 1.00 93.00 100 LEU A C 1
ATOM 759 O O . LEU A 1 100 ? -12.078 3.540 26.516 1.00 93.00 100 LEU A O 1
ATOM 763 N N . THR A 1 101 ? -10.707 1.765 26.479 1.00 94.06 101 THR A N 1
ATOM 764 C CA . THR A 1 101 ? -10.909 1.391 27.888 1.00 94.06 101 THR A CA 1
ATOM 765 C C . THR A 1 101 ? -10.322 2.457 28.809 1.00 94.06 101 THR A C 1
ATOM 767 O O . THR A 1 101 ? -11.003 2.889 29.737 1.00 94.06 101 THR A O 1
ATOM 770 N N . VAL A 1 102 ? -9.106 2.931 28.523 1.00 92.50 102 VAL A N 1
ATOM 771 C CA . VAL A 1 102 ? -8.454 4.021 29.264 1.00 92.50 102 VAL A CA 1
ATOM 772 C C . VAL A 1 102 ? -9.283 5.307 29.183 1.00 92.50 102 VAL A C 1
ATOM 774 O O . VAL A 1 102 ? -9.497 5.967 30.199 1.00 92.50 102 VAL A O 1
ATOM 777 N N . LEU A 1 103 ? -9.806 5.650 28.002 1.00 90.25 103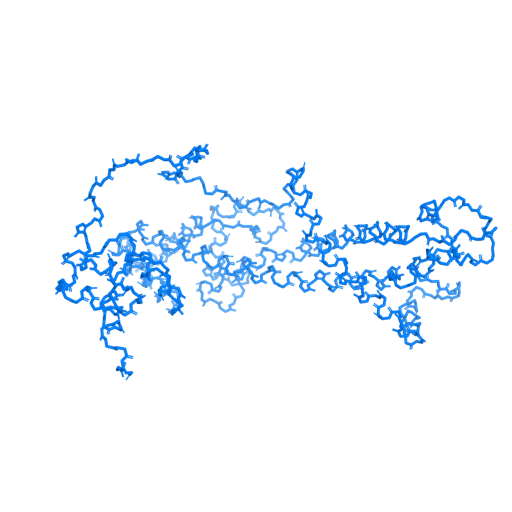 LEU A N 1
ATOM 778 C CA . LEU A 1 103 ? -10.667 6.823 27.813 1.00 90.25 103 LEU A CA 1
ATOM 779 C C . LEU A 1 103 ? -12.003 6.709 28.573 1.00 90.25 103 LEU A C 1
ATOM 781 O O . LEU A 1 103 ? -12.428 7.662 29.229 1.00 90.25 103 LEU A O 1
ATOM 785 N N . ALA A 1 104 ? -12.648 5.540 28.540 1.00 92.31 104 ALA A N 1
ATOM 786 C CA . ALA A 1 104 ? -13.894 5.295 29.268 1.00 92.31 104 ALA A CA 1
ATOM 787 C C . ALA A 1 104 ? -13.692 5.310 30.796 1.00 92.31 104 ALA A C 1
ATOM 789 O O . ALA A 1 104 ? -14.529 5.836 31.536 1.00 92.31 104 ALA A O 1
ATOM 790 N N . GLN A 1 105 ? -12.560 4.788 31.277 1.00 92.12 105 GLN A N 1
ATOM 791 C CA . GLN A 1 105 ? -12.172 4.852 32.689 1.00 92.12 105 GLN A CA 1
ATOM 792 C C . GLN A 1 105 ? -11.891 6.283 33.143 1.00 92.12 105 GLN A C 1
ATOM 794 O O . GLN A 1 105 ? -12.323 6.666 34.229 1.00 92.12 105 GLN A O 1
ATOM 799 N N . ALA A 1 106 ? -11.251 7.097 32.299 1.00 88.69 106 ALA A N 1
ATOM 800 C CA . ALA A 1 106 ? -11.052 8.520 32.572 1.00 88.69 106 ALA A CA 1
ATOM 801 C C . ALA A 1 106 ? -12.381 9.293 32.689 1.00 88.69 106 ALA A C 1
ATOM 803 O O . ALA A 1 106 ? -12.442 10.305 33.379 1.00 88.69 106 ALA A O 1
ATOM 804 N N . SER A 1 107 ? -13.455 8.783 32.077 1.00 86.19 107 SER A N 1
ATOM 805 C CA . SER A 1 107 ? -14.822 9.315 32.199 1.00 86.19 107 SER A CA 1
ATOM 806 C C . SER A 1 107 ? -15.604 8.753 33.401 1.00 86.19 107 SER A C 1
ATOM 808 O O . SER A 1 107 ? -16.798 9.007 33.528 1.00 86.19 107 SER A O 1
ATOM 810 N N . GLY A 1 108 ? -14.953 7.994 34.293 1.00 88.06 108 GLY A N 1
ATOM 811 C CA . GLY A 1 108 ? -15.525 7.517 35.559 1.00 88.06 108 GLY A CA 1
ATOM 812 C C . GLY A 1 108 ? -16.057 6.080 35.549 1.00 88.06 108 GLY A C 1
ATOM 813 O O . GLY A 1 108 ? -16.593 5.621 36.558 1.00 88.06 108 GLY A O 1
ATOM 814 N N . THR A 1 109 ? -15.894 5.331 34.453 1.00 88.19 109 THR A N 1
ATOM 815 C CA . THR A 1 109 ? -16.399 3.950 34.361 1.00 88.19 109 THR A CA 1
ATOM 816 C C . THR A 1 109 ? -15.319 2.934 34.731 1.00 88.19 109 THR A C 1
ATOM 818 O O . THR A 1 109 ? -14.444 2.635 33.927 1.00 88.19 109 THR A O 1
ATOM 821 N N . ALA A 1 110 ? -15.383 2.341 35.930 1.00 83.75 110 ALA A N 1
ATOM 822 C CA . ALA A 1 110 ? -14.339 1.429 36.426 1.00 83.75 110 ALA A CA 1
ATOM 823 C C . ALA A 1 110 ? -14.148 0.155 35.570 1.00 83.75 110 ALA A C 1
ATOM 825 O O . ALA A 1 110 ? -13.022 -0.299 35.349 1.00 83.75 110 ALA A O 1
ATOM 826 N N . ARG A 1 111 ? -15.246 -0.435 35.078 1.00 88.12 111 ARG A N 1
ATOM 827 C CA . ARG A 1 111 ? -15.245 -1.616 34.196 1.00 88.12 111 ARG A CA 1
ATOM 828 C C . ARG A 1 111 ? -16.082 -1.326 32.951 1.00 88.12 111 ARG A C 1
ATOM 830 O O . ARG A 1 111 ? -17.262 -1.681 32.939 1.00 88.12 111 ARG A O 1
ATOM 837 N N . PRO A 1 112 ? -15.501 -0.675 31.933 1.00 91.12 112 PRO A N 1
ATOM 838 C CA . PRO A 1 112 ? -16.256 -0.267 30.761 1.00 91.12 112 PRO A CA 1
ATOM 839 C C . PRO A 1 112 ? -16.743 -1.483 29.972 1.00 91.12 112 PRO A C 1
ATOM 841 O O . PRO A 1 112 ? -15.982 -2.405 29.656 1.00 91.12 112 PRO A O 1
ATOM 844 N N . ARG A 1 113 ? -18.040 -1.481 29.675 1.00 92.25 113 ARG A N 1
ATOM 845 C CA . ARG A 1 113 ? -18.701 -2.391 28.739 1.00 92.25 113 ARG A CA 1
ATOM 846 C C . ARG A 1 113 ? -18.571 -1.841 27.322 1.00 92.25 113 ARG A C 1
ATOM 848 O O . ARG A 1 113 ? -18.144 -0.710 27.121 1.00 92.25 113 ARG A O 1
ATOM 855 N N . VAL A 1 114 ? -18.989 -2.624 26.327 1.00 92.50 114 VAL A N 1
ATOM 856 C CA . VAL A 1 114 ? -18.933 -2.213 24.913 1.00 92.50 114 VAL A CA 1
ATOM 857 C C . VAL A 1 114 ? -19.623 -0.860 24.687 1.00 92.50 114 VAL A C 1
ATOM 859 O O . VAL A 1 114 ? -19.048 -0.005 24.027 1.00 92.50 114 VAL A O 1
ATOM 862 N N . ALA A 1 115 ? -20.780 -0.609 25.310 1.00 92.31 115 ALA A N 1
ATOM 863 C CA . ALA A 1 115 ? -21.477 0.680 25.218 1.00 92.31 115 ALA A CA 1
ATOM 864 C C . ALA A 1 115 ? -20.629 1.868 25.716 1.00 92.31 115 ALA A C 1
ATOM 866 O O . ALA A 1 115 ? -20.599 2.916 25.072 1.00 92.31 115 ALA A O 1
ATOM 867 N N . ASP A 1 116 ? -19.895 1.683 26.814 1.00 92.94 116 ASP A N 1
ATOM 868 C CA . ASP A 1 116 ? -19.041 2.722 27.399 1.00 92.94 116 ASP A CA 1
ATOM 869 C C . ASP A 1 116 ? -17.835 3.015 26.493 1.00 92.94 116 ASP A C 1
ATOM 871 O O . ASP A 1 116 ? -17.430 4.167 26.339 1.00 92.94 116 ASP A O 1
ATOM 875 N N . LEU A 1 117 ? -17.301 1.986 25.820 1.00 91.81 117 LEU A N 1
ATOM 876 C CA . LEU A 1 117 ? -16.231 2.139 24.827 1.00 91.81 117 LEU A CA 1
ATOM 877 C C . LEU A 1 117 ? -16.700 2.932 23.597 1.00 91.81 117 LEU A C 1
ATOM 879 O O . LEU A 1 117 ? -15.947 3.750 23.072 1.00 91.81 117 LEU A O 1
ATOM 883 N N . LEU A 1 118 ? -17.944 2.724 23.147 1.00 93.06 118 LEU A N 1
ATOM 884 C CA . LEU A 1 118 ? -18.539 3.498 22.049 1.00 93.06 118 LEU A CA 1
ATOM 885 C C . LEU A 1 118 ? -18.734 4.967 22.439 1.00 93.06 118 LEU A C 1
ATOM 887 O O . LEU A 1 118 ? -18.467 5.869 21.641 1.00 93.06 118 LEU A O 1
ATOM 891 N N . ALA A 1 119 ? -19.177 5.224 23.671 1.00 91.25 119 ALA A N 1
ATOM 892 C CA . ALA A 1 119 ? -19.314 6.582 24.187 1.00 91.25 119 ALA A CA 1
ATOM 893 C C . ALA A 1 119 ? -17.951 7.294 24.249 1.00 91.25 119 ALA A C 1
ATOM 895 O O . ALA A 1 119 ? -17.846 8.445 23.820 1.00 91.25 119 ALA A O 1
ATOM 896 N N . ALA A 1 120 ? -16.906 6.577 24.676 1.00 89.81 120 ALA A N 1
ATOM 897 C CA . ALA A 1 120 ? -15.534 7.071 24.780 1.00 89.81 120 ALA A CA 1
ATOM 898 C C . ALA A 1 120 ? -14.814 7.285 23.434 1.00 89.81 120 ALA A C 1
ATOM 900 O O . ALA A 1 120 ? -13.728 7.865 23.416 1.00 89.81 120 ALA A O 1
ATOM 901 N N . ALA A 1 121 ? -15.386 6.837 22.310 1.00 89.62 121 ALA A N 1
ATOM 902 C CA . ALA A 1 121 ? -14.798 7.067 20.994 1.00 89.62 121 ALA A CA 1
ATOM 903 C C . ALA A 1 121 ? -14.656 8.583 20.712 1.00 89.62 121 ALA A C 1
ATOM 905 O O . ALA A 1 121 ? -15.627 9.328 20.882 1.00 89.62 121 ALA A O 1
ATOM 906 N N . PRO A 1 122 ? -13.475 9.054 20.265 1.00 85.69 122 PRO A N 1
ATOM 907 C CA . PRO A 1 122 ? -13.156 10.482 20.175 1.00 85.69 122 PRO A CA 1
ATOM 908 C C . PRO A 1 122 ? -13.943 11.236 19.098 1.00 85.69 122 PRO A C 1
ATOM 910 O O . PRO A 1 122 ? -14.114 12.448 19.203 1.00 85.69 122 PRO A O 1
ATOM 913 N N . ASN A 1 123 ? -14.429 10.546 18.064 1.00 87.31 123 ASN A N 1
ATOM 914 C CA . ASN A 1 123 ? -15.196 11.156 16.982 1.00 87.31 123 ASN A CA 1
ATOM 915 C C . ASN A 1 123 ? -16.428 10.325 16.595 1.00 87.31 123 ASN A C 1
ATOM 917 O O . ASN A 1 123 ? -16.581 9.155 16.959 1.00 87.31 123 ASN A O 1
ATOM 921 N N . ASN A 1 124 ? -17.335 10.973 15.862 1.00 87.94 124 ASN A N 1
ATOM 922 C CA . ASN A 1 124 ? -18.623 10.394 15.490 1.00 87.94 124 ASN A CA 1
ATOM 923 C C . ASN A 1 124 ? -18.505 9.292 14.432 1.00 87.94 124 ASN A C 1
ATOM 925 O O . ASN A 1 124 ? -19.285 8.343 14.479 1.00 87.94 124 ASN A O 1
ATOM 929 N N . ASP A 1 125 ? -17.546 9.387 13.511 1.00 88.88 125 ASP A N 1
ATOM 930 C CA . ASP A 1 125 ? -17.385 8.411 12.428 1.00 88.88 125 ASP A CA 1
ATOM 931 C C . ASP A 1 125 ? -16.877 7.068 12.958 1.00 88.88 125 ASP A C 1
ATOM 933 O O . ASP A 1 125 ? -17.450 6.014 12.653 1.00 88.88 125 ASP A O 1
ATOM 937 N N . LEU A 1 126 ? -15.875 7.101 13.844 1.00 91.12 126 LEU A N 1
ATOM 938 C CA . LEU A 1 126 ? -15.404 5.916 14.550 1.00 91.12 126 LEU A CA 1
ATOM 939 C C . LEU A 1 126 ? -16.503 5.363 15.457 1.00 91.12 126 LEU A C 1
ATOM 941 O O . LEU A 1 126 ? -16.762 4.164 15.425 1.00 91.12 126 LEU A O 1
ATOM 945 N N . ARG A 1 127 ? -17.210 6.217 16.213 1.00 93.31 127 ARG A N 1
ATOM 946 C CA . ARG A 1 127 ? -18.331 5.782 17.065 1.00 93.31 127 ARG A CA 1
ATOM 947 C C . ARG A 1 127 ? -19.415 5.060 16.268 1.00 93.31 127 ARG A C 1
ATOM 949 O O . ARG A 1 127 ? -19.907 4.033 16.721 1.00 93.31 127 ARG A O 1
ATOM 956 N N . ARG A 1 128 ? -19.793 5.579 15.097 1.00 92.75 128 ARG A N 1
ATOM 957 C CA . ARG A 1 128 ? -20.794 4.954 14.217 1.00 92.75 128 ARG A CA 1
ATOM 958 C C . ARG A 1 128 ? -20.309 3.613 13.678 1.00 92.75 128 ARG A C 1
ATOM 960 O O . ARG A 1 128 ? -21.056 2.641 13.739 1.00 92.75 128 ARG A O 1
ATOM 967 N N . SER A 1 129 ? -19.062 3.553 13.214 1.00 92.88 129 SER A N 1
ATOM 968 C CA . SER A 1 129 ? -18.457 2.324 12.685 1.00 92.88 129 SER A CA 1
ATOM 969 C C . SER A 1 129 ? -18.366 1.241 13.764 1.00 92.88 129 SER A C 1
ATOM 971 O O . SER A 1 129 ? -18.869 0.134 13.588 1.00 92.88 129 SER A O 1
ATOM 973 N N . LEU A 1 130 ? -17.820 1.586 14.934 1.00 95.12 130 LEU A N 1
ATOM 974 C CA . LEU A 1 130 ? -17.756 0.683 16.082 1.00 95.12 130 LEU A CA 1
ATOM 975 C C . LEU A 1 130 ? -19.152 0.315 16.601 1.00 95.12 130 LEU A C 1
ATOM 977 O O . LEU A 1 130 ? -19.363 -0.815 17.028 1.00 95.12 130 LEU A O 1
ATOM 981 N N . GLY A 1 131 ? -20.115 1.236 16.549 1.00 95.31 131 GLY A N 1
ATOM 982 C CA . GLY A 1 131 ? -21.496 0.985 16.955 1.00 95.31 131 GLY A CA 1
ATOM 983 C C . GLY A 1 131 ? -22.160 -0.097 16.109 1.00 95.31 131 GLY A C 1
ATOM 984 O O . GLY A 1 131 ? -22.806 -0.984 16.662 1.00 95.31 131 GLY A O 1
ATOM 985 N N . LEU A 1 132 ? -21.934 -0.080 14.792 1.00 95.19 132 LEU A N 1
ATOM 986 C CA . LEU A 1 132 ? -22.398 -1.129 13.882 1.00 95.19 132 LEU A CA 1
ATOM 987 C C . LEU A 1 132 ? -21.781 -2.489 14.241 1.00 95.19 132 LEU A C 1
ATOM 989 O O . LEU A 1 132 ? -22.505 -3.467 14.413 1.00 95.19 132 LEU A O 1
ATOM 993 N N . PHE A 1 133 ? -20.466 -2.545 14.470 1.00 95.25 133 PHE A N 1
ATOM 994 C CA . PHE A 1 133 ? -19.790 -3.789 14.864 1.00 95.25 133 PHE A CA 1
ATOM 995 C C . PHE A 1 133 ? -20.252 -4.313 16.227 1.00 95.25 133 PHE A C 1
ATOM 997 O O . PHE A 1 133 ? -20.356 -5.522 16.423 1.00 95.25 133 PHE A O 1
ATOM 1004 N N . ALA A 1 134 ? -20.538 -3.419 17.174 1.00 95.12 134 ALA A N 1
ATOM 1005 C CA . ALA A 1 134 ? -21.046 -3.779 18.491 1.00 95.12 134 ALA A CA 1
ATOM 1006 C C . ALA A 1 134 ? -22.464 -4.364 18.419 1.00 95.12 134 ALA A C 1
ATOM 1008 O O . ALA A 1 134 ? -22.755 -5.342 19.108 1.00 95.12 134 ALA A O 1
ATOM 1009 N N . GLN A 1 135 ? -23.325 -3.802 17.565 1.00 94.31 135 GLN A N 1
ATOM 1010 C CA . GLN A 1 135 ? -24.675 -4.317 17.324 1.00 94.31 135 GLN A CA 1
ATOM 1011 C C . GLN A 1 135 ? -24.642 -5.691 16.646 1.00 94.31 135 GLN A C 1
ATOM 1013 O O . GLN A 1 135 ? -25.295 -6.615 17.123 1.00 94.31 135 GLN A O 1
ATOM 1018 N N . GLU A 1 136 ? -23.826 -5.863 15.600 1.00 92.75 136 GLU A N 1
ATOM 1019 C CA . GLU A 1 136 ? -23.642 -7.160 14.929 1.00 92.75 136 GLU A CA 1
ATOM 1020 C C . GLU A 1 136 ? -23.065 -8.242 15.852 1.00 92.75 136 GLU A C 1
ATOM 1022 O O . GLU A 1 136 ? -23.318 -9.430 15.664 1.00 92.75 136 GLU A O 1
ATOM 1027 N N . ALA A 1 137 ? -22.278 -7.837 16.848 1.00 92.31 137 ALA A N 1
ATOM 1028 C CA . ALA A 1 137 ? -21.703 -8.715 17.858 1.00 92.31 137 ALA A CA 1
ATOM 1029 C C . ALA A 1 137 ? -22.652 -9.012 19.033 1.00 92.31 137 ALA A C 1
ATOM 1031 O O . ALA A 1 137 ? -22.246 -9.686 19.978 1.00 92.31 137 ALA A O 1
ATOM 1032 N N . GLY A 1 138 ? -23.880 -8.478 19.037 1.00 90.81 138 GLY A N 1
ATOM 1033 C CA . GLY A 1 138 ? -24.807 -8.633 20.161 1.00 90.81 138 GLY A CA 1
ATOM 1034 C C . GLY A 1 138 ? -24.276 -8.039 21.471 1.00 90.81 138 GLY A C 1
ATOM 1035 O O . GLY A 1 138 ? -24.598 -8.535 22.546 1.00 90.81 138 GLY A O 1
ATOM 1036 N N . MET A 1 139 ? -23.430 -7.003 21.390 1.00 89.62 139 MET A N 1
ATOM 1037 C CA . MET A 1 139 ? -22.717 -6.388 22.520 1.00 89.62 139 MET A CA 1
ATOM 1038 C C . MET A 1 139 ? -21.751 -7.326 23.267 1.00 89.62 139 MET A C 1
ATOM 1040 O O . MET A 1 139 ? -21.257 -6.965 24.341 1.00 89.62 139 MET A O 1
ATOM 1044 N N . ASP A 1 140 ? -21.428 -8.494 22.703 1.00 93.19 140 ASP A N 1
ATOM 1045 C CA . ASP A 1 140 ? -20.406 -9.380 23.251 1.00 93.19 140 ASP A CA 1
ATOM 1046 C C . ASP A 1 140 ? -18.997 -8.834 22.980 1.00 93.19 140 ASP A C 1
ATOM 1048 O O . ASP A 1 140 ? -18.662 -8.404 21.875 1.00 93.19 140 ASP A O 1
ATOM 1052 N N . ARG A 1 141 ? -18.134 -8.862 24.002 1.00 91.44 141 ARG A N 1
ATOM 1053 C CA . ARG A 1 141 ? -16.800 -8.251 23.925 1.00 91.44 141 ARG A CA 1
ATOM 1054 C C . ARG A 1 141 ? -15.869 -9.012 22.983 1.00 91.44 141 ARG A C 1
ATOM 1056 O O . ARG A 1 141 ? -15.033 -8.387 22.329 1.00 91.44 141 ARG A O 1
ATOM 1063 N N . GLN A 1 142 ? -15.982 -10.338 22.933 1.00 93.56 142 GLN A N 1
ATOM 1064 C CA . GLN A 1 142 ? -15.123 -11.172 22.099 1.00 93.56 142 GLN A CA 1
ATOM 1065 C C . GLN A 1 142 ? -15.553 -11.093 20.633 1.00 93.56 142 GLN A C 1
ATOM 1067 O O . GLN A 1 142 ? -14.707 -10.868 19.767 1.00 93.56 142 GLN A O 1
ATOM 1072 N N . ALA A 1 143 ? -16.852 -11.188 20.358 1.00 92.69 143 ALA A N 1
ATOM 1073 C CA . ALA A 1 143 ? -17.401 -11.005 19.021 1.00 92.69 143 ALA A CA 1
ATOM 1074 C C . ALA A 1 143 ? -17.151 -9.580 18.500 1.00 92.69 143 ALA A C 1
ATOM 1076 O O . ALA A 1 143 ? -16.727 -9.416 17.359 1.00 92.69 143 ALA A O 1
ATOM 1077 N N . PHE A 1 144 ? -17.301 -8.549 19.340 1.00 95.38 144 PHE A N 1
ATOM 1078 C CA . PHE A 1 144 ? -17.009 -7.163 18.960 1.00 95.38 144 PHE A CA 1
ATOM 1079 C C . PHE A 1 144 ? -15.540 -6.978 18.580 1.00 95.38 144 PHE A C 1
ATOM 1081 O O . PHE A 1 144 ? -15.227 -6.392 17.544 1.00 95.38 144 PHE A O 1
ATOM 1088 N N . ARG A 1 145 ? -14.627 -7.540 19.381 1.00 96.12 145 ARG A N 1
ATOM 1089 C CA . ARG A 1 145 ? -13.200 -7.558 19.059 1.00 96.12 145 ARG A CA 1
ATOM 1090 C C . ARG A 1 145 ? -12.944 -8.223 17.706 1.00 96.12 145 ARG A C 1
ATOM 1092 O O . ARG A 1 145 ? -12.196 -7.661 16.914 1.00 96.12 145 ARG A O 1
ATOM 1099 N N . GLN A 1 146 ? -13.558 -9.376 17.439 1.00 95.94 146 GLN A N 1
ATOM 1100 C CA . GLN A 1 146 ? -13.395 -10.075 16.164 1.00 95.94 146 GLN A CA 1
ATOM 1101 C C . GLN A 1 146 ? -13.850 -9.208 14.983 1.00 95.94 146 GLN A C 1
ATOM 1103 O O . GLN A 1 146 ? -13.131 -9.106 13.998 1.00 95.94 146 GLN A O 1
ATOM 1108 N N . ARG A 1 147 ? -14.979 -8.500 15.109 1.00 96.06 147 ARG A N 1
ATOM 1109 C CA . ARG A 1 147 ? -15.461 -7.589 14.059 1.00 96.06 147 ARG A CA 1
ATOM 1110 C C . ARG A 1 147 ? -14.507 -6.429 13.779 1.00 96.06 147 ARG A C 1
ATOM 1112 O O . ARG A 1 147 ? -14.339 -6.050 12.626 1.00 96.06 147 ARG A O 1
ATOM 1119 N N . ILE A 1 148 ? -13.849 -5.892 14.808 1.00 96.12 148 ILE A N 1
ATOM 1120 C CA . ILE A 1 148 ? -12.797 -4.878 14.631 1.00 96.12 148 ILE A CA 1
ATOM 1121 C C . ILE A 1 148 ? -11.583 -5.475 13.910 1.00 96.12 148 ILE A C 1
ATOM 1123 O O . ILE A 1 148 ? -10.983 -4.800 13.074 1.00 96.12 148 ILE A O 1
ATOM 1127 N N . GLU A 1 149 ? -11.206 -6.715 14.239 1.00 94.62 149 GLU A N 1
ATOM 1128 C CA . GLU A 1 149 ? -10.114 -7.417 13.557 1.00 94.62 149 GLU A CA 1
ATOM 1129 C C . GLU A 1 149 ? -10.430 -7.602 12.064 1.00 94.62 149 GLU A C 1
ATOM 1131 O O . GLU A 1 149 ? -9.616 -7.219 11.225 1.00 94.62 149 GLU A O 1
ATOM 1136 N N . ASP A 1 150 ? -11.634 -8.077 11.740 1.00 95.06 150 ASP A N 1
ATOM 1137 C CA . ASP A 1 150 ? -12.084 -8.280 10.359 1.00 95.06 150 ASP A CA 1
ATOM 1138 C C . ASP A 1 150 ? -12.142 -6.946 9.583 1.00 95.06 150 ASP A C 1
ATOM 1140 O O . ASP A 1 150 ? -11.656 -6.846 8.457 1.00 95.06 150 ASP A O 1
ATOM 1144 N N . TRP A 1 151 ? -12.656 -5.880 10.209 1.00 94.69 151 TRP A N 1
ATOM 1145 C CA . TRP A 1 151 ? -12.691 -4.538 9.616 1.00 94.69 151 TRP A CA 1
ATOM 1146 C C . TRP A 1 151 ? -11.294 -3.978 9.325 1.00 94.69 151 TRP A C 1
ATOM 1148 O O . TRP A 1 151 ? -11.070 -3.348 8.286 1.00 94.69 151 TRP A O 1
ATOM 1158 N N . TYR A 1 152 ? -10.343 -4.207 10.231 1.00 93.44 152 TYR A N 1
ATOM 1159 C CA . TYR A 1 152 ? -8.957 -3.808 10.022 1.00 93.44 152 TYR A CA 1
ATOM 1160 C C . TYR A 1 152 ? -8.317 -4.569 8.858 1.00 93.44 152 TYR A C 1
ATOM 1162 O O . TYR A 1 152 ? -7.625 -3.955 8.042 1.00 93.44 152 TYR A O 1
ATOM 1170 N N . ASP A 1 153 ? -8.551 -5.879 8.758 1.00 89.12 153 ASP A N 1
ATOM 1171 C CA . ASP A 1 153 ? -8.032 -6.691 7.656 1.00 89.12 153 ASP A CA 1
ATOM 1172 C C . ASP A 1 153 ? -8.604 -6.224 6.307 1.00 89.12 153 ASP A C 1
ATOM 1174 O O . ASP A 1 153 ? -7.831 -5.963 5.382 1.00 89.12 153 ASP A O 1
ATOM 1178 N N . ASP A 1 154 ? -9.914 -5.965 6.217 1.00 89.06 154 ASP A N 1
ATOM 1179 C CA . ASP A 1 154 ? -10.552 -5.401 5.016 1.00 89.06 154 ASP A CA 1
ATOM 1180 C C . ASP A 1 154 ? -9.934 -4.047 4.610 1.00 89.06 154 ASP A C 1
ATOM 1182 O O . ASP A 1 154 ? -9.691 -3.755 3.427 1.00 89.06 154 ASP A O 1
ATOM 1186 N N . ALA A 1 155 ? -9.652 -3.192 5.596 1.00 87.12 155 ALA A N 1
ATOM 1187 C CA . ALA A 1 155 ? -9.002 -1.908 5.372 1.00 87.12 155 ALA A CA 1
ATOM 1188 C C . ALA A 1 155 ? -7.554 -2.068 4.889 1.00 87.12 155 ALA A C 1
ATOM 1190 O O . ALA A 1 155 ? -7.120 -1.363 3.969 1.00 87.12 155 ALA A O 1
ATOM 1191 N N . MET A 1 156 ? -6.814 -3.015 5.463 1.00 81.44 156 MET A N 1
ATOM 1192 C CA . MET A 1 156 ? -5.440 -3.316 5.078 1.00 81.44 156 MET A CA 1
ATOM 1193 C C . MET A 1 156 ? -5.342 -3.977 3.704 1.00 81.44 156 MET A C 1
ATOM 1195 O O . MET A 1 156 ? -4.400 -3.676 2.962 1.00 81.44 156 MET A O 1
ATOM 1199 N N . ASP A 1 157 ? -6.316 -4.791 3.306 1.00 79.69 157 ASP A N 1
ATOM 1200 C CA . ASP A 1 157 ? -6.413 -5.341 1.954 1.00 79.69 157 ASP A CA 1
ATOM 1201 C C . ASP A 1 157 ? -6.630 -4.228 0.926 1.00 79.69 157 ASP A C 1
ATOM 1203 O O . ASP A 1 157 ? -5.931 -4.153 -0.096 1.00 79.69 157 ASP A O 1
ATOM 1207 N N . ARG A 1 158 ? -7.516 -3.272 1.232 1.00 78.56 158 ARG A N 1
ATOM 1208 C CA . ARG A 1 158 ? -7.730 -2.085 0.393 1.00 78.56 158 ARG A CA 1
ATOM 1209 C C . ARG A 1 158 ? -6.479 -1.211 0.306 1.00 78.56 158 ARG A C 1
ATOM 1211 O O . ARG A 1 158 ? -6.089 -0.818 -0.801 1.00 78.56 158 ARG A O 1
ATOM 1218 N N . ALA A 1 159 ? -5.831 -0.933 1.437 1.00 76.44 159 ALA A N 1
ATOM 1219 C CA . ALA A 1 159 ? -4.602 -0.143 1.500 1.00 76.44 159 ALA A CA 1
ATOM 1220 C C . ALA A 1 159 ? -3.459 -0.814 0.723 1.00 76.44 159 ALA A C 1
ATOM 1222 O O . ALA A 1 159 ? -2.758 -0.164 -0.061 1.00 76.44 159 ALA A O 1
ATOM 1223 N N . THR A 1 160 ? -3.324 -2.136 0.854 1.00 73.56 160 THR A N 1
ATOM 1224 C CA . THR A 1 160 ? -2.355 -2.945 0.105 1.00 73.56 160 THR A CA 1
ATOM 1225 C C . THR A 1 160 ? -2.642 -2.891 -1.394 1.00 73.56 160 THR A C 1
ATOM 1227 O O . THR A 1 160 ? -1.721 -2.697 -2.193 1.00 73.56 160 THR A O 1
ATOM 1230 N N . GLY A 1 161 ? -3.910 -2.998 -1.798 1.00 71.50 161 GLY A N 1
ATOM 1231 C CA . GLY A 1 161 ? -4.325 -2.875 -3.194 1.00 71.50 161 GLY A CA 1
ATOM 1232 C C . GLY A 1 161 ? -4.027 -1.495 -3.789 1.00 71.50 161 GLY A C 1
ATOM 1233 O O . GLY A 1 161 ? -3.514 -1.393 -4.908 1.00 71.50 161 GLY A O 1
ATOM 1234 N N . TRP A 1 162 ? -4.298 -0.416 -3.049 1.00 72.75 162 TRP A N 1
ATOM 1235 C CA . TRP A 1 162 ? -3.950 0.948 -3.467 1.00 72.75 162 TRP A CA 1
ATOM 1236 C C . TRP A 1 162 ? -2.433 1.129 -3.610 1.00 72.75 162 TRP A C 1
ATOM 1238 O O . TRP A 1 162 ? -1.966 1.617 -4.642 1.00 72.75 162 TRP A O 1
ATOM 1248 N N . TYR A 1 163 ? -1.653 0.646 -2.636 1.00 68.25 163 TYR A N 1
ATOM 1249 C CA . TYR A 1 163 ? -0.192 0.695 -2.685 1.00 68.25 163 TYR A CA 1
ATOM 1250 C C . TYR A 1 163 ? 0.373 -0.082 -3.881 1.00 68.25 163 TYR A C 1
ATOM 1252 O O . TYR A 1 163 ? 1.234 0.438 -4.592 1.00 68.25 163 TYR A O 1
ATOM 1260 N N . ARG A 1 164 ? -0.137 -1.289 -4.167 1.00 69.19 164 ARG A N 1
ATOM 1261 C CA . ARG A 1 164 ? 0.282 -2.081 -5.339 1.00 69.19 164 ARG A CA 1
ATOM 1262 C C . ARG A 1 164 ? 0.003 -1.352 -6.652 1.00 69.19 164 ARG A C 1
ATOM 1264 O O . ARG A 1 164 ? 0.892 -1.274 -7.498 1.00 69.19 164 ARG A O 1
ATOM 1271 N N . ARG A 1 165 ? -1.186 -0.757 -6.805 1.00 70.81 165 ARG A N 1
ATOM 1272 C CA . ARG A 1 165 ? -1.544 0.032 -7.998 1.00 70.81 165 ARG A CA 1
ATOM 1273 C C . ARG A 1 165 ? -0.624 1.238 -8.176 1.00 70.81 165 ARG A C 1
ATOM 1275 O O . ARG A 1 165 ? -0.066 1.427 -9.253 1.00 70.81 165 ARG A O 1
ATOM 1282 N N . ARG A 1 166 ? -0.383 1.997 -7.103 1.00 71.69 166 ARG A N 1
ATOM 1283 C CA . ARG A 1 166 ? 0.536 3.145 -7.114 1.00 71.69 166 ARG A CA 1
ATOM 1284 C C . ARG A 1 166 ? 1.973 2.721 -7.436 1.00 71.69 166 ARG A C 1
ATOM 1286 O O . ARG A 1 166 ? 2.649 3.402 -8.203 1.00 71.69 166 ARG A O 1
ATOM 1293 N N . SER A 1 167 ? 2.432 1.601 -6.875 1.00 70.38 167 SER A N 1
ATOM 1294 C CA . SER A 1 167 ? 3.777 1.053 -7.098 1.00 70.38 167 SER A CA 1
ATOM 1295 C C . SER A 1 167 ? 3.997 0.614 -8.548 1.00 70.38 167 SER A C 1
ATOM 1297 O O . SER A 1 167 ? 5.109 0.761 -9.052 1.00 70.38 167 SER A O 1
ATOM 1299 N N . ARG A 1 168 ? 2.958 0.122 -9.235 1.00 71.19 168 ARG A N 1
ATOM 1300 C CA . ARG A 1 168 ? 3.033 -0.230 -10.661 1.00 71.19 168 ARG A CA 1
ATOM 1301 C C . ARG A 1 168 ? 3.257 0.998 -11.547 1.00 71.19 168 ARG A C 1
ATOM 1303 O O . ARG A 1 168 ? 4.028 0.934 -12.493 1.00 71.19 168 ARG A O 1
ATOM 1310 N N . SER A 1 169 ? 2.662 2.145 -11.228 1.00 77.56 169 SER A N 1
ATOM 1311 C CA . SER A 1 169 ? 2.980 3.383 -11.957 1.00 77.56 169 SER A CA 1
ATOM 1312 C C . SER A 1 169 ? 4.419 3.837 -11.698 1.00 77.56 169 SER A C 1
ATOM 1314 O O . SER A 1 169 ? 5.102 4.276 -12.618 1.00 77.56 169 SER A O 1
ATOM 1316 N N . TRP A 1 170 ? 4.910 3.691 -10.463 1.00 77.25 170 TRP A N 1
ATOM 1317 C CA . TRP A 1 170 ? 6.293 4.036 -10.128 1.00 77.25 170 TRP A CA 1
ATOM 1318 C C . TRP A 1 170 ? 7.318 3.163 -10.853 1.00 77.25 170 TRP A C 1
ATOM 1320 O O . TRP A 1 170 ? 8.323 3.701 -11.306 1.00 77.25 170 TRP A O 1
ATOM 1330 N N . ILE A 1 171 ? 7.080 1.853 -11.011 1.00 79.81 171 ILE A N 1
ATOM 1331 C CA . ILE A 1 171 ? 8.040 0.983 -11.713 1.00 79.81 171 ILE A CA 1
ATOM 1332 C C . ILE A 1 171 ? 8.190 1.373 -13.185 1.00 79.81 171 ILE A C 1
ATOM 1334 O O . ILE A 1 171 ? 9.304 1.360 -13.695 1.00 79.81 171 ILE A O 1
ATOM 1338 N N . LEU A 1 172 ? 7.102 1.800 -13.835 1.00 83.56 172 LEU A N 1
ATOM 1339 C CA . LEU A 1 172 ? 7.142 2.301 -15.207 1.00 83.56 172 LEU A CA 1
ATOM 1340 C C . LEU A 1 172 ? 7.944 3.605 -15.309 1.00 83.56 172 LEU A C 1
ATOM 1342 O O . LEU A 1 172 ? 8.774 3.742 -16.201 1.00 83.56 172 LEU A O 1
ATOM 1346 N N . ILE A 1 173 ? 7.742 4.537 -14.370 1.00 85.94 173 ILE A N 1
ATOM 1347 C CA . ILE A 1 173 ? 8.496 5.800 -14.320 1.00 85.94 173 ILE A CA 1
ATOM 1348 C C . ILE A 1 173 ? 9.989 5.528 -14.108 1.00 85.94 173 ILE A C 1
ATOM 1350 O O . ILE A 1 173 ? 10.816 6.100 -14.811 1.00 85.94 173 ILE A O 1
ATOM 1354 N N . PHE A 1 174 ? 10.348 4.638 -13.177 1.00 85.00 174 PHE A N 1
ATOM 1355 C CA . PHE A 1 174 ? 11.748 4.278 -12.948 1.00 85.00 174 PHE A CA 1
ATOM 1356 C C . PHE A 1 174 ? 12.358 3.557 -14.150 1.00 85.00 174 PHE A C 1
ATOM 1358 O O . PHE A 1 174 ? 13.478 3.882 -14.524 1.00 85.00 174 PHE A O 1
ATOM 1365 N N . ALA A 1 175 ? 11.630 2.639 -14.789 1.00 86.06 175 ALA A N 1
ATOM 1366 C CA . ALA A 1 175 ? 12.095 1.964 -15.998 1.00 86.06 175 ALA A CA 1
ATOM 1367 C C . ALA A 1 175 ? 12.346 2.956 -17.142 1.00 86.06 175 ALA A C 1
ATOM 1369 O O . ALA A 1 175 ? 13.389 2.886 -17.785 1.00 86.06 175 ALA A O 1
ATOM 1370 N N . ALA A 1 176 ? 11.445 3.921 -17.350 1.00 87.75 176 ALA A N 1
ATOM 1371 C CA . ALA A 1 176 ? 11.634 4.986 -18.332 1.00 87.75 176 ALA A CA 1
ATOM 1372 C C . ALA A 1 176 ? 12.832 5.884 -17.983 1.00 87.75 176 ALA A C 1
ATOM 1374 O O . ALA A 1 176 ? 13.668 6.156 -18.840 1.00 87.75 176 ALA A O 1
ATOM 1375 N N . ALA A 1 177 ? 12.958 6.297 -16.719 1.00 86.88 177 ALA A N 1
ATOM 1376 C CA . ALA A 1 177 ? 14.069 7.126 -16.262 1.00 86.88 177 ALA A CA 1
ATOM 1377 C C . ALA A 1 177 ? 15.422 6.418 -16.426 1.00 86.88 177 ALA A C 1
ATOM 1379 O O . ALA A 1 177 ? 16.371 7.030 -16.902 1.00 86.88 177 ALA A O 1
ATOM 1380 N N . VAL A 1 178 ? 15.506 5.130 -16.077 1.00 84.81 178 VAL A N 1
ATOM 1381 C CA . VAL A 1 178 ? 16.720 4.317 -16.245 1.00 84.81 178 VAL A CA 1
ATOM 1382 C C . VAL A 1 178 ? 17.028 4.094 -17.725 1.00 84.81 178 VAL A C 1
ATOM 1384 O O . VAL A 1 178 ? 18.184 4.231 -18.114 1.00 84.81 178 VAL A O 1
ATOM 1387 N N . ALA A 1 179 ? 16.023 3.810 -18.560 1.00 85.88 179 ALA A N 1
ATOM 1388 C CA . ALA A 1 179 ? 16.212 3.644 -20.001 1.00 85.88 179 ALA A CA 1
ATOM 1389 C C . ALA A 1 179 ? 16.767 4.918 -20.652 1.00 85.88 179 ALA A C 1
ATOM 1391 O O . ALA A 1 179 ? 17.716 4.838 -21.423 1.00 85.88 179 ALA A O 1
ATOM 1392 N N . VAL A 1 180 ? 16.242 6.093 -20.289 1.00 82.62 180 VAL A N 1
ATOM 1393 C CA . VAL A 1 180 ? 16.774 7.375 -20.770 1.00 82.62 180 VAL A CA 1
ATOM 1394 C C . VAL A 1 180 ? 18.160 7.631 -20.188 1.00 82.62 180 VAL A C 1
ATOM 1396 O O . VAL A 1 180 ? 19.078 7.914 -20.941 1.00 82.62 180 VAL A O 1
ATOM 1399 N N . ALA A 1 181 ? 18.362 7.498 -18.875 1.00 78.81 181 ALA A N 1
ATOM 1400 C CA . ALA A 1 181 ? 19.647 7.796 -18.236 1.00 78.81 181 ALA A CA 1
ATOM 1401 C C . ALA A 1 181 ? 20.799 6.939 -18.783 1.00 78.81 181 ALA A C 1
ATOM 1403 O O . ALA A 1 181 ? 21.904 7.442 -18.969 1.00 78.81 181 ALA A O 1
ATOM 1404 N N . LEU A 1 182 ? 20.528 5.667 -19.077 1.00 78.06 182 LEU A N 1
ATOM 1405 C CA . LEU A 1 182 ? 21.502 4.725 -19.626 1.00 78.06 182 LEU A CA 1
ATOM 1406 C C . LEU A 1 182 ? 21.475 4.649 -21.164 1.00 78.06 182 LEU A C 1
ATOM 1408 O O . LEU A 1 182 ? 22.225 3.859 -21.725 1.00 78.06 182 LEU A O 1
ATOM 1412 N N . ASN A 1 183 ? 20.643 5.448 -21.847 1.00 79.00 183 ASN A N 1
ATOM 1413 C CA . ASN A 1 183 ? 20.444 5.407 -23.304 1.00 79.00 183 ASN A CA 1
ATOM 1414 C C . ASN A 1 183 ? 20.165 3.976 -23.827 1.00 79.00 183 ASN A C 1
ATOM 1416 O O . ASN A 1 183 ? 20.791 3.501 -24.768 1.00 79.00 183 ASN A O 1
ATOM 1420 N N . ILE A 1 184 ? 19.239 3.260 -23.183 1.00 82.75 184 ILE A N 1
ATOM 1421 C CA . ILE A 1 184 ? 18.846 1.893 -23.555 1.00 82.75 184 ILE A CA 1
ATOM 1422 C C . ILE A 1 184 ? 17.687 1.954 -24.555 1.00 82.75 184 ILE A C 1
ATOM 1424 O O . ILE A 1 184 ? 16.509 1.885 -24.184 1.00 82.75 184 ILE A O 1
ATOM 1428 N N . ASP A 1 185 ? 18.022 2.077 -25.835 1.00 84.88 185 ASP A N 1
ATOM 1429 C CA . ASP A 1 185 ? 17.067 2.091 -26.945 1.00 84.88 185 ASP A CA 1
ATOM 1430 C C . ASP A 1 185 ? 16.905 0.681 -27.547 1.00 84.88 185 ASP A C 1
ATOM 1432 O O . ASP A 1 185 ? 17.821 0.129 -28.156 1.00 84.88 185 ASP A O 1
ATOM 1436 N N . THR A 1 186 ? 15.711 0.093 -27.401 1.00 87.25 186 THR A N 1
ATOM 1437 C CA . THR A 1 186 ? 15.401 -1.240 -27.949 1.00 87.25 186 THR A CA 1
ATOM 1438 C C . THR A 1 186 ? 15.559 -1.311 -29.473 1.00 87.25 186 THR A C 1
ATOM 1440 O O . THR A 1 186 ? 16.026 -2.327 -29.987 1.00 87.25 186 THR A O 1
ATOM 1443 N N . LEU A 1 187 ? 15.160 -0.269 -30.207 1.00 84.44 187 LEU A N 1
ATOM 1444 C CA . LEU A 1 187 ? 15.225 -0.252 -31.670 1.00 84.44 187 LEU A CA 1
ATOM 1445 C C . LEU A 1 187 ? 16.673 -0.148 -32.148 1.00 84.44 187 LEU A C 1
ATOM 1447 O O . LEU A 1 187 ? 17.046 -0.803 -33.120 1.00 84.44 187 LEU A O 1
ATOM 1451 N N . GLU A 1 188 ? 17.488 0.642 -31.449 1.00 78.69 188 GLU A N 1
ATOM 1452 C CA . GLU A 1 188 ? 18.920 0.770 -31.724 1.00 78.69 188 GLU A CA 1
ATOM 1453 C C . GLU A 1 188 ? 19.656 -0.546 -31.440 1.00 78.69 188 GLU A C 1
ATOM 1455 O O . GLU A 1 188 ? 20.374 -1.040 -32.310 1.00 78.69 188 GLU A O 1
ATOM 1460 N N . ILE A 1 189 ? 19.391 -1.181 -30.292 1.00 79.75 189 ILE A N 1
ATOM 1461 C CA . ILE A 1 189 ? 19.950 -2.498 -29.949 1.00 79.75 189 ILE A CA 1
ATOM 1462 C C . ILE A 1 189 ? 19.552 -3.544 -30.998 1.00 79.75 189 ILE A C 1
ATOM 1464 O O . ILE A 1 189 ? 20.408 -4.269 -31.505 1.00 79.75 189 ILE A O 1
ATOM 1468 N N . ALA A 1 190 ? 18.270 -3.603 -31.371 1.00 82.75 190 ALA A N 1
ATOM 1469 C CA . ALA A 1 190 ? 17.790 -4.549 -32.374 1.00 82.75 190 ALA A CA 1
ATOM 1470 C C . ALA A 1 190 ? 18.456 -4.322 -33.736 1.00 82.75 190 ALA A C 1
ATOM 1472 O O . ALA A 1 190 ? 18.876 -5.281 -34.381 1.00 82.75 190 ALA A O 1
ATOM 1473 N N . ARG A 1 191 ? 18.599 -3.058 -34.154 1.00 79.38 191 ARG A N 1
ATOM 1474 C CA . ARG A 1 191 ? 19.265 -2.699 -35.408 1.00 79.38 191 ARG A C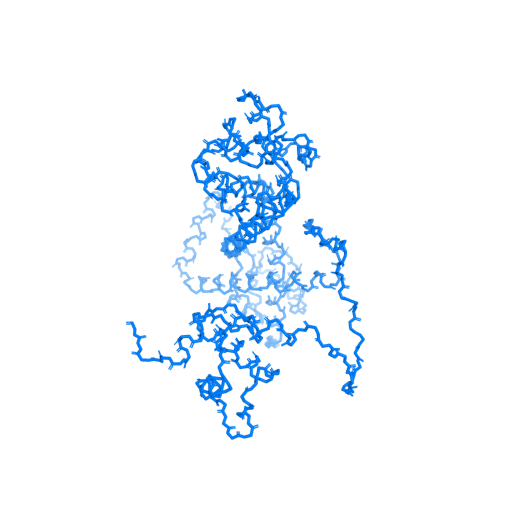A 1
ATOM 1475 C C . ARG A 1 191 ? 20.726 -3.135 -35.405 1.00 79.38 191 ARG A C 1
ATOM 1477 O O . ARG A 1 191 ? 21.138 -3.768 -36.367 1.00 79.38 191 ARG A O 1
ATOM 1484 N N . ILE A 1 192 ? 21.470 -2.837 -34.338 1.00 72.19 192 ILE A N 1
ATOM 1485 C CA . ILE A 1 192 ? 22.898 -3.166 -34.197 1.00 72.19 192 ILE A CA 1
ATOM 1486 C C . ILE A 1 192 ? 23.133 -4.674 -34.297 1.00 72.19 192 ILE A C 1
ATOM 1488 O O . ILE A 1 192 ? 23.998 -5.117 -35.053 1.00 72.19 192 ILE A O 1
ATOM 1492 N N . VAL A 1 193 ? 22.343 -5.465 -33.565 1.00 76.38 193 VAL A N 1
ATOM 1493 C CA . VAL A 1 193 ? 22.478 -6.928 -33.572 1.00 76.38 193 VAL A CA 1
ATOM 1494 C C . VAL A 1 193 ? 22.050 -7.509 -34.922 1.00 76.38 193 VAL A C 1
ATOM 1496 O O . VAL A 1 193 ? 22.707 -8.408 -35.440 1.00 76.38 193 VAL A O 1
ATOM 1499 N N . TRP A 1 194 ? 20.992 -6.969 -35.533 1.00 78.06 194 TRP A N 1
ATOM 1500 C CA . TRP A 1 194 ? 20.497 -7.430 -36.830 1.00 78.06 194 TRP A CA 1
ATOM 1501 C C . TRP A 1 194 ? 21.486 -7.176 -37.972 1.00 78.06 194 TRP A C 1
ATOM 1503 O O . TRP A 1 194 ? 21.753 -8.065 -38.781 1.00 78.06 194 TRP A O 1
ATOM 1513 N N . THR A 1 195 ? 22.053 -5.969 -38.051 1.00 74.19 195 THR A N 1
ATOM 1514 C CA . THR A 1 195 ? 22.971 -5.601 -39.138 1.00 74.19 195 THR A CA 1
ATOM 1515 C C . THR A 1 195 ? 24.382 -6.152 -38.941 1.00 74.19 195 THR A C 1
ATOM 1517 O O . THR A 1 195 ? 25.202 -6.029 -39.849 1.00 74.19 195 THR A O 1
ATOM 1520 N N . GLY A 1 196 ? 24.691 -6.731 -37.773 1.00 62.28 196 GLY A N 1
ATOM 1521 C CA . GLY A 1 196 ? 26.036 -7.202 -37.420 1.00 62.28 196 GLY A CA 1
ATOM 1522 C C . GLY A 1 196 ? 27.071 -6.074 -37.330 1.00 62.28 196 GLY A C 1
ATOM 1523 O O . GLY A 1 196 ? 28.258 -6.319 -37.126 1.00 62.28 196 GLY A O 1
ATOM 1524 N N . THR A 1 197 ? 26.632 -4.825 -37.479 1.00 52.69 197 THR A N 1
ATOM 1525 C CA . THR A 1 197 ? 27.448 -3.638 -37.285 1.00 52.69 197 THR A CA 1
ATOM 1526 C C . THR A 1 197 ? 27.249 -3.209 -35.844 1.00 52.69 197 THR A C 1
ATOM 1528 O O . THR A 1 197 ? 26.401 -2.364 -35.550 1.00 52.69 197 THR A O 1
ATOM 1531 N N . ALA A 1 198 ? 28.063 -3.740 -34.934 1.00 51.91 198 ALA A N 1
ATOM 1532 C CA . ALA A 1 198 ? 28.503 -2.884 -33.847 1.00 51.91 198 ALA A CA 1
ATOM 1533 C C . ALA A 1 198 ? 29.159 -1.694 -34.553 1.00 51.91 198 ALA A C 1
ATOM 1535 O O . ALA A 1 198 ? 30.208 -1.838 -35.178 1.00 51.91 198 ALA A O 1
ATOM 1536 N N . ALA A 1 199 ? 28.450 -0.567 -34.626 1.00 42.44 199 ALA A N 1
ATOM 1537 C CA . ALA A 1 199 ? 28.983 0.666 -35.175 1.00 42.44 199 ALA A CA 1
ATOM 1538 C C . ALA A 1 199 ? 30.038 1.157 -34.182 1.00 42.44 199 ALA A C 1
ATOM 1540 O O . ALA A 1 199 ? 29.813 2.071 -33.398 1.00 42.44 199 ALA A O 1
ATOM 1541 N N . PHE A 1 200 ? 31.174 0.464 -34.165 1.00 40.84 200 PHE A N 1
ATOM 1542 C CA . PHE A 1 200 ? 32.367 0.897 -33.490 1.00 40.84 200 PHE A CA 1
ATOM 1543 C C . PHE A 1 200 ? 32.732 2.217 -34.157 1.00 40.84 200 PHE A C 1
ATOM 1545 O O . PHE A 1 200 ? 33.015 2.253 -35.359 1.00 40.84 200 PHE A O 1
ATOM 1552 N N . GLY A 1 201 ? 32.708 3.310 -33.392 1.00 36.53 201 GLY A N 1
ATOM 1553 C CA . GLY A 1 201 ? 33.514 4.470 -33.748 1.00 36.53 201 GLY A CA 1
ATOM 1554 C C . GLY A 1 201 ? 34.898 3.951 -34.138 1.00 36.53 201 GLY A C 1
ATOM 1555 O O . GLY A 1 201 ? 35.451 3.101 -33.440 1.00 36.53 201 GLY A O 1
ATOM 1556 N N . ALA A 1 202 ? 35.365 4.346 -35.320 1.00 32.09 202 ALA A N 1
ATOM 1557 C CA . ALA A 1 202 ? 36.549 3.803 -35.972 1.00 32.09 202 ALA A CA 1
ATOM 1558 C C . ALA A 1 202 ? 37.704 3.579 -34.974 1.00 32.09 202 ALA A C 1
ATOM 1560 O O . ALA A 1 202 ? 38.283 4.547 -34.490 1.00 32.09 202 ALA A O 1
ATOM 1561 N N . GLY A 1 203 ? 38.032 2.318 -34.647 1.00 35.16 203 GLY A N 1
ATOM 1562 C CA . GLY A 1 203 ? 39.188 2.046 -33.783 1.00 35.16 203 GLY A CA 1
ATOM 1563 C C . GLY A 1 203 ? 39.307 0.703 -33.053 1.00 35.16 203 GLY A C 1
ATOM 1564 O O . GLY A 1 203 ? 40.364 0.479 -32.473 1.00 35.16 203 GLY A O 1
ATOM 1565 N N . VAL A 1 204 ? 38.322 -0.207 -33.058 1.00 37.00 204 VAL A N 1
ATOM 1566 C CA . VAL A 1 204 ? 38.450 -1.497 -32.333 1.00 37.00 204 VAL A CA 1
ATOM 1567 C C . VAL A 1 204 ? 38.399 -2.686 -33.308 1.00 37.00 204 VAL A C 1
ATOM 1569 O O . VAL A 1 204 ? 37.443 -2.780 -34.080 1.00 37.00 204 VAL A O 1
ATOM 1572 N N . PRO A 1 205 ? 39.407 -3.587 -33.327 1.00 36.84 205 PRO A N 1
ATOM 1573 C CA . PRO A 1 205 ? 39.413 -4.752 -34.210 1.00 36.84 205 PRO A CA 1
ATOM 1574 C C . PRO A 1 205 ? 38.320 -5.748 -33.804 1.00 36.84 205 PRO A C 1
ATOM 1576 O O . PRO A 1 205 ? 38.041 -5.937 -32.623 1.00 36.84 205 PRO A O 1
ATOM 1579 N N . ALA A 1 206 ? 37.700 -6.372 -34.808 1.00 40.75 206 ALA A N 1
ATOM 1580 C CA . ALA A 1 206 ? 36.559 -7.270 -34.666 1.00 40.75 206 ALA A CA 1
ATOM 1581 C C . ALA A 1 206 ? 36.822 -8.395 -33.648 1.00 40.75 206 ALA A C 1
ATOM 1583 O O . ALA A 1 206 ? 37.593 -9.318 -33.914 1.00 40.75 206 ALA A O 1
ATOM 1584 N N . ALA A 1 207 ? 36.154 -8.329 -32.497 1.00 34.81 207 ALA A N 1
ATOM 1585 C CA . ALA A 1 207 ? 36.170 -9.382 -31.495 1.00 34.81 207 ALA A CA 1
ATOM 1586 C C . ALA A 1 207 ? 34.886 -10.214 -31.587 1.00 34.81 207 ALA A C 1
ATOM 1588 O O . ALA A 1 207 ? 33.805 -9.702 -31.315 1.00 34.81 207 ALA A O 1
ATOM 1589 N N . GLY A 1 208 ? 35.053 -11.496 -31.925 1.00 55.78 208 GLY A N 1
ATOM 1590 C CA . GLY A 1 208 ? 34.237 -12.598 -31.409 1.00 55.78 208 GLY A CA 1
ATOM 1591 C C . GLY A 1 208 ? 32.734 -12.598 -31.690 1.00 55.78 208 GLY A C 1
ATOM 1592 O O . GLY A 1 208 ? 32.204 -11.822 -32.477 1.00 55.78 208 GLY A O 1
ATOM 1593 N N . SER A 1 209 ? 32.061 -13.572 -31.079 1.00 47.34 209 SER A N 1
ATOM 1594 C CA . SER A 1 209 ? 30.634 -13.846 -31.256 1.00 47.34 209 SER A CA 1
ATOM 1595 C C . SER A 1 209 ? 29.760 -12.663 -30.789 1.00 47.34 209 SER A C 1
ATOM 1597 O O . SER A 1 209 ? 30.213 -11.865 -29.967 1.00 47.34 209 SER A O 1
ATOM 1599 N N . PRO A 1 210 ? 28.487 -12.544 -31.230 1.00 48.03 210 PRO A N 1
ATOM 1600 C CA . PRO A 1 210 ? 27.596 -11.436 -30.845 1.00 48.03 210 PRO A CA 1
ATOM 1601 C C . PRO A 1 210 ? 27.444 -11.231 -29.325 1.00 48.03 210 PRO A C 1
ATOM 1603 O O . PRO A 1 210 ? 27.084 -10.146 -28.876 1.00 48.03 210 PRO A O 1
ATOM 1606 N N . GLN A 1 211 ? 27.736 -12.267 -28.531 1.00 47.19 211 GLN A N 1
ATOM 1607 C CA . GLN A 1 211 ? 27.656 -12.270 -27.070 1.00 47.19 211 GLN A CA 1
ATOM 1608 C C . GLN A 1 211 ? 28.872 -11.589 -26.409 1.00 47.19 211 GLN A C 1
ATOM 1610 O O . GLN A 1 211 ? 28.719 -10.941 -25.374 1.00 47.19 211 GLN A O 1
ATOM 1615 N N . ASP A 1 212 ? 30.052 -11.646 -27.034 1.00 42.69 212 ASP A N 1
ATOM 1616 C CA . ASP A 1 212 ? 31.292 -11.046 -26.513 1.00 42.69 212 ASP A CA 1
ATOM 1617 C C . ASP A 1 212 ? 31.294 -9.512 -26.665 1.00 42.69 212 ASP A C 1
ATOM 1619 O O . ASP A 1 212 ? 31.858 -8.777 -25.846 1.00 42.69 212 ASP A O 1
ATOM 1623 N N . ALA A 1 213 ? 30.571 -9.006 -27.670 1.00 46.16 213 ALA A N 1
ATOM 1624 C CA . ALA A 1 213 ? 30.397 -7.576 -27.923 1.00 46.16 213 ALA A CA 1
ATOM 1625 C C . ALA A 1 213 ? 29.576 -6.861 -26.831 1.00 46.16 213 ALA A C 1
ATOM 1627 O O . ALA A 1 213 ? 29.751 -5.664 -26.615 1.00 46.16 213 ALA A O 1
ATOM 1628 N N . ILE A 1 214 ? 28.710 -7.586 -26.113 1.00 44.81 214 ILE A N 1
ATOM 1629 C CA . ILE A 1 214 ? 27.875 -7.038 -25.029 1.00 44.81 214 ILE A CA 1
ATOM 1630 C C . ILE A 1 214 ? 28.668 -6.935 -23.712 1.00 44.81 214 ILE A C 1
ATOM 1632 O O . ILE A 1 214 ? 28.373 -6.079 -22.880 1.00 44.81 214 ILE A O 1
ATOM 1636 N N . LEU A 1 215 ? 29.692 -7.774 -23.519 1.00 38.19 215 LEU A N 1
ATOM 1637 C CA . LEU A 1 215 ? 30.425 -7.901 -22.250 1.00 38.19 215 LEU A CA 1
ATOM 1638 C C . LEU A 1 215 ? 31.690 -7.026 -22.159 1.00 38.19 215 LEU A C 1
ATOM 1640 O O . LEU A 1 215 ? 32.214 -6.827 -21.063 1.00 38.19 215 LEU A O 1
ATOM 1644 N N . THR A 1 216 ? 32.170 -6.461 -23.272 1.00 38.47 216 THR A N 1
ATOM 1645 C CA . THR A 1 216 ? 33.440 -5.711 -23.322 1.00 38.47 216 THR A CA 1
ATOM 1646 C C . THR A 1 216 ? 33.205 -4.196 -23.249 1.00 38.47 216 THR A C 1
ATOM 1648 O O . THR A 1 216 ? 33.203 -3.505 -24.264 1.00 38.47 216 THR A O 1
ATOM 1651 N N . ALA A 1 217 ? 32.960 -3.664 -22.047 1.00 39.00 217 ALA A N 1
ATOM 1652 C CA . ALA A 1 217 ? 32.682 -2.239 -21.831 1.00 39.00 217 ALA A CA 1
ATOM 1653 C C . ALA A 1 217 ? 33.905 -1.336 -22.106 1.00 39.00 217 ALA A C 1
ATOM 1655 O O . ALA A 1 217 ? 34.738 -1.114 -21.230 1.00 39.00 217 ALA A O 1
ATOM 1656 N N . GLY A 1 218 ? 33.991 -0.806 -23.333 1.00 37.47 218 GLY A N 1
ATOM 1657 C CA . GLY A 1 218 ? 34.909 0.254 -23.779 1.00 37.47 218 GLY A CA 1
ATOM 1658 C C . GLY A 1 218 ? 34.171 1.387 -24.528 1.00 37.47 218 GLY A C 1
ATOM 1659 O O . GLY A 1 218 ? 32.983 1.237 -24.820 1.00 37.47 218 GLY A O 1
ATOM 1660 N N . PRO A 1 219 ? 34.838 2.522 -24.842 1.00 35.34 219 PRO A N 1
ATOM 1661 C CA . PRO A 1 219 ? 34.232 3.818 -25.218 1.00 35.34 219 PRO A CA 1
ATOM 1662 C C . PRO A 1 219 ? 33.637 3.903 -26.644 1.00 35.34 219 PRO A C 1
ATOM 1664 O O . PRO A 1 219 ? 33.758 4.910 -27.333 1.00 35.34 219 PRO A O 1
ATOM 1667 N N . GLY A 1 220 ? 32.946 2.857 -27.087 1.00 44.50 220 GLY A N 1
ATOM 1668 C CA . GLY A 1 220 ? 32.229 2.804 -28.364 1.00 44.50 220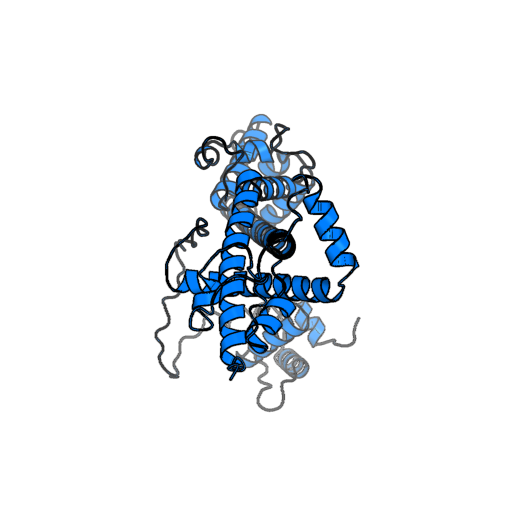 GLY A CA 1
ATOM 1669 C C . GLY A 1 220 ? 31.024 1.869 -28.305 1.00 44.50 220 GLY A C 1
ATOM 1670 O O . GLY A 1 220 ? 30.787 1.119 -29.248 1.00 44.50 220 GLY A O 1
ATOM 1671 N N . MET A 1 221 ? 30.322 1.843 -27.167 1.00 46.31 221 MET A N 1
ATOM 1672 C CA . MET A 1 221 ? 29.261 0.873 -26.895 1.00 46.31 221 MET A CA 1
ATOM 1673 C C . MET A 1 221 ? 27.840 1.385 -27.218 1.00 46.31 221 MET A C 1
ATOM 1675 O O . MET A 1 221 ? 27.587 2.584 -27.115 1.00 46.31 221 MET A O 1
ATOM 1679 N N . PRO A 1 222 ? 26.884 0.475 -27.514 1.00 50.59 222 PRO A N 1
ATOM 1680 C CA . PRO A 1 222 ? 25.467 0.773 -27.797 1.00 50.59 222 PRO A CA 1
ATOM 1681 C C . PRO A 1 222 ? 24.654 1.355 -26.628 1.00 50.59 222 PRO A C 1
ATOM 1683 O O . PRO A 1 222 ? 23.474 1.648 -26.789 1.00 50.59 222 PRO A O 1
ATOM 1686 N N . ILE A 1 223 ? 25.246 1.426 -25.435 1.00 54.19 223 ILE A N 1
ATOM 1687 C CA . ILE A 1 223 ? 24.601 1.810 -24.177 1.00 54.19 223 ILE A CA 1
ATOM 1688 C C . ILE A 1 223 ? 25.394 2.982 -23.601 1.00 54.19 223 ILE A C 1
ATOM 1690 O O . ILE A 1 223 ? 26.621 2.927 -23.521 1.00 54.19 223 ILE A O 1
ATOM 1694 N N . GLY A 1 224 ? 24.687 4.023 -23.166 1.00 59.31 224 GLY A N 1
ATOM 1695 C CA . GLY A 1 224 ? 25.262 5.260 -22.643 1.00 59.31 224 GLY A CA 1
ATOM 1696 C C . GLY A 1 224 ? 25.160 6.436 -23.612 1.00 59.31 224 GLY A C 1
ATOM 1697 O O . GLY A 1 224 ? 24.944 6.285 -24.814 1.00 59.31 224 GLY A O 1
ATOM 1698 N N . TRP A 1 225 ? 25.270 7.640 -23.065 1.00 64.88 225 TRP A N 1
ATOM 1699 C CA . TRP A 1 225 ? 25.291 8.870 -23.846 1.00 64.88 225 TRP A CA 1
ATOM 1700 C C . TRP A 1 225 ? 26.733 9.207 -24.221 1.00 64.88 225 TRP A C 1
ATOM 1702 O O . TRP A 1 225 ? 27.584 9.337 -23.342 1.00 64.88 225 TRP A O 1
ATOM 1712 N N . ILE A 1 226 ? 27.006 9.365 -25.517 1.00 55.94 226 ILE A N 1
ATOM 1713 C CA . ILE A 1 226 ? 28.292 9.880 -25.988 1.00 55.94 226 ILE A CA 1
ATOM 1714 C C . ILE A 1 226 ? 28.205 11.398 -25.926 1.00 55.94 226 ILE A C 1
ATOM 1716 O O . ILE A 1 226 ? 27.519 12.031 -26.730 1.00 55.94 226 ILE A O 1
ATOM 1720 N N . PHE A 1 227 ? 28.874 11.977 -24.941 1.00 55.69 227 PHE A N 1
ATOM 1721 C CA . PHE A 1 227 ? 29.027 13.416 -24.854 1.00 55.69 227 PHE A CA 1
ATOM 1722 C C . PHE A 1 227 ? 30.381 13.813 -25.445 1.00 55.69 227 PHE A C 1
ATOM 1724 O O . PHE A 1 227 ? 31.372 13.117 -25.231 1.00 55.69 227 PHE A O 1
ATOM 1731 N N . ALA A 1 228 ? 30.438 14.917 -26.196 1.00 50.00 228 ALA A N 1
ATOM 1732 C CA . ALA A 1 228 ? 31.717 15.473 -26.628 1.00 50.00 228 ALA A CA 1
ATOM 1733 C C . ALA A 1 228 ? 32.573 15.784 -25.388 1.00 50.00 228 ALA A C 1
ATOM 1735 O O . ALA A 1 228 ? 32.040 16.277 -24.391 1.00 50.00 228 ALA A O 1
ATOM 1736 N N . GLU A 1 229 ? 33.877 15.513 -25.455 1.00 48.12 229 GLU A N 1
ATOM 1737 C CA . GLU A 1 229 ? 34.846 15.631 -24.346 1.00 48.12 229 GLU A CA 1
ATOM 1738 C C . GLU A 1 229 ? 34.859 17.032 -23.687 1.00 48.12 229 GLU A C 1
ATOM 1740 O O . GLU A 1 229 ? 35.271 17.200 -22.544 1.00 48.12 229 GLU A O 1
ATOM 1745 N N . GLU A 1 230 ? 34.301 18.031 -24.375 1.00 48.44 230 GLU A N 1
ATOM 1746 C CA . GLU A 1 230 ? 34.162 19.424 -23.943 1.00 48.44 230 GLU A CA 1
ATOM 1747 C C . GLU A 1 230 ? 32.890 19.727 -23.112 1.00 48.44 230 GLU A C 1
ATOM 1749 O O . GLU A 1 230 ? 32.693 20.839 -22.613 1.00 48.44 230 GLU A O 1
ATOM 1754 N N . SER A 1 231 ? 31.992 18.757 -22.935 1.00 52.59 231 SER A N 1
ATOM 1755 C CA . SER A 1 231 ? 30.718 18.968 -22.237 1.00 52.59 231 SER A CA 1
ATOM 1756 C C . SER A 1 231 ? 30.830 18.758 -20.721 1.00 52.59 231 SER A C 1
ATOM 1758 O O . SER A 1 231 ? 31.273 17.728 -20.216 1.00 52.59 231 SER A O 1
ATOM 1760 N N . ARG A 1 232 ? 30.406 19.769 -19.953 1.00 53.69 232 ARG A N 1
ATOM 1761 C CA . ARG A 1 232 ? 30.367 19.713 -18.485 1.00 53.69 232 ARG A CA 1
ATOM 1762 C C . ARG A 1 232 ? 29.241 18.772 -18.013 1.00 53.69 232 ARG A C 1
ATOM 1764 O O . ARG A 1 232 ? 28.177 18.746 -18.624 1.00 53.69 232 ARG A O 1
ATOM 1771 N N . PRO A 1 233 ? 29.379 18.077 -16.868 1.00 54.69 233 PRO A N 1
ATOM 1772 C CA . PRO A 1 233 ? 28.403 17.077 -16.409 1.00 54.69 233 PRO A CA 1
ATOM 1773 C C . PRO A 1 233 ? 26.966 17.601 -16.226 1.00 54.69 233 PRO A C 1
ATOM 1775 O O . PRO A 1 233 ? 26.018 16.825 -16.290 1.00 54.69 233 PRO A O 1
ATOM 1778 N N . TRP A 1 234 ? 26.771 18.910 -16.035 1.00 57.81 234 TRP A N 1
ATOM 1779 C CA . TRP A 1 234 ? 25.439 19.519 -15.940 1.00 57.81 234 TRP A CA 1
ATOM 1780 C C . TRP A 1 234 ? 24.795 19.836 -17.305 1.00 57.81 234 TRP A C 1
ATOM 1782 O O . TRP A 1 234 ? 23.572 19.935 -17.376 1.00 57.81 234 TRP A O 1
ATOM 1792 N N . THR A 1 235 ? 25.564 19.958 -18.399 1.00 57.38 235 THR A N 1
ATOM 1793 C CA . THR A 1 235 ? 25.016 20.149 -19.760 1.00 57.38 235 THR A CA 1
ATOM 1794 C C . THR A 1 235 ? 24.633 18.829 -20.432 1.00 57.38 235 THR A C 1
ATOM 1796 O O . THR A 1 235 ? 23.845 18.832 -21.377 1.00 57.38 235 THR A O 1
ATOM 1799 N N . ALA A 1 236 ? 25.109 17.700 -19.902 1.00 57.75 236 ALA A N 1
ATOM 1800 C CA . ALA A 1 236 ? 24.788 16.346 -20.351 1.00 57.75 236 ALA A CA 1
ATOM 1801 C C . ALA A 1 236 ? 23.270 16.082 -20.464 1.00 57.75 236 ALA A C 1
ATOM 1803 O O . ALA A 1 236 ? 22.799 15.522 -21.453 1.00 57.75 236 ALA A O 1
ATOM 1804 N N . GLY A 1 237 ? 22.476 16.550 -19.493 1.00 58.81 237 GLY A N 1
ATOM 1805 C CA . GLY A 1 237 ? 21.016 16.392 -19.519 1.00 58.81 237 GLY A CA 1
ATOM 1806 C C . GLY A 1 237 ? 20.334 17.180 -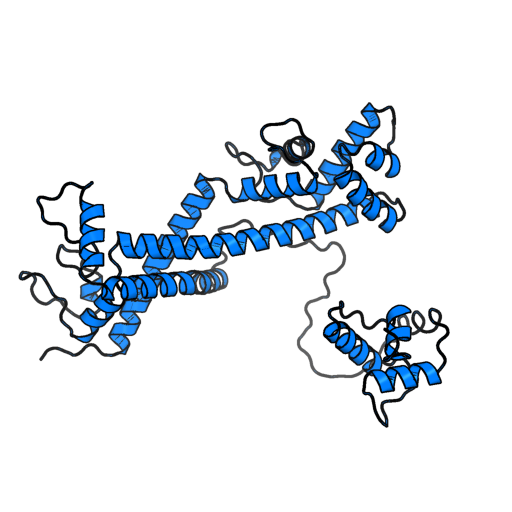20.644 1.00 58.81 237 GLY A C 1
ATOM 1807 O O . GLY A 1 237 ? 19.409 16.678 -21.277 1.00 58.81 237 GLY A O 1
ATOM 1808 N N . LEU A 1 238 ? 20.815 18.390 -20.943 1.00 59.78 238 LEU A N 1
ATOM 1809 C CA . LEU A 1 238 ? 20.291 19.218 -22.037 1.00 59.78 238 LEU A CA 1
ATOM 1810 C C . LEU A 1 238 ? 20.688 18.659 -23.414 1.00 59.78 238 LEU A C 1
ATOM 1812 O O . LEU A 1 238 ? 19.898 18.730 -24.353 1.00 59.78 238 LEU A O 1
ATOM 1816 N N . ALA A 1 239 ? 21.871 18.046 -23.518 1.00 59.59 239 ALA A N 1
ATOM 1817 C CA . ALA A 1 239 ? 22.317 17.344 -24.720 1.00 59.59 239 ALA A CA 1
ATOM 1818 C C . ALA A 1 239 ? 21.489 16.075 -25.001 1.00 59.59 239 ALA A C 1
ATOM 1820 O O . ALA A 1 239 ? 21.129 15.811 -26.144 1.00 59.59 239 ALA A O 1
ATOM 1821 N N . ALA A 1 240 ? 21.112 15.313 -23.969 1.00 59.25 240 ALA A N 1
ATOM 1822 C CA . ALA A 1 240 ? 20.211 14.172 -24.137 1.00 59.25 240 ALA A CA 1
ATOM 1823 C C . ALA A 1 240 ? 18.842 14.605 -24.696 1.00 59.25 240 ALA A C 1
ATOM 1825 O O . ALA A 1 240 ? 18.310 13.982 -25.614 1.00 59.25 240 ALA A O 1
ATOM 1826 N N . VAL A 1 241 ? 18.294 15.718 -24.194 1.00 63.94 241 VAL A N 1
ATOM 1827 C CA . VAL A 1 241 ? 17.017 16.276 -24.668 1.00 63.94 241 VAL A CA 1
ATOM 1828 C C . VAL A 1 241 ? 17.090 16.696 -26.140 1.00 63.94 241 VAL A C 1
ATOM 1830 O O . VAL A 1 241 ? 16.169 16.396 -26.900 1.00 63.94 241 VAL A O 1
ATOM 1833 N N . SER A 1 242 ? 18.177 17.339 -26.579 1.00 60.44 242 SER A N 1
ATOM 1834 C CA . SER A 1 242 ? 18.335 17.748 -27.984 1.00 60.44 242 SER A CA 1
ATOM 1835 C C . SER A 1 242 ? 18.545 16.562 -28.940 1.00 60.44 242 SER A C 1
ATOM 1837 O O . SER A 1 242 ? 18.027 16.569 -30.061 1.00 60.44 242 SER A O 1
ATOM 1839 N N . VAL A 1 243 ? 19.227 15.500 -28.501 1.00 61.31 243 VAL A N 1
ATOM 1840 C CA . VAL A 1 243 ? 19.364 14.244 -29.265 1.00 61.31 243 VAL A CA 1
ATOM 1841 C C . VAL A 1 243 ? 18.013 13.544 -29.429 1.00 61.31 243 VAL A C 1
ATOM 1843 O O . VAL A 1 243 ? 17.675 13.093 -30.522 1.00 61.31 243 VAL A O 1
ATOM 1846 N N . ILE A 1 244 ? 17.204 13.499 -28.371 1.00 61.59 244 ILE A N 1
ATOM 1847 C CA . ILE A 1 244 ? 15.856 12.919 -28.424 1.00 61.59 244 ILE A CA 1
ATOM 1848 C C . ILE A 1 244 ? 14.950 13.726 -29.361 1.00 61.59 244 ILE A C 1
ATOM 1850 O O . ILE A 1 244 ? 14.222 13.145 -30.164 1.00 61.59 244 ILE A O 1
ATOM 1854 N N . ALA A 1 245 ? 15.019 15.058 -29.297 1.00 63.59 245 ALA A N 1
ATOM 1855 C CA . ALA A 1 245 ? 14.230 15.937 -30.159 1.00 63.59 245 ALA A CA 1
ATOM 1856 C C . ALA A 1 245 ? 14.590 15.795 -31.650 1.00 63.59 245 ALA A C 1
ATOM 1858 O O . ALA A 1 245 ? 13.719 15.926 -32.506 1.00 63.59 245 ALA A O 1
ATOM 1859 N N . SER A 1 246 ? 15.854 15.500 -31.965 1.00 61.72 246 SER A N 1
ATOM 1860 C CA . SER A 1 246 ? 16.323 15.300 -33.345 1.00 61.72 246 SER A CA 1
ATOM 1861 C C . SER A 1 246 ? 16.081 13.885 -33.886 1.00 61.72 246 SER A C 1
ATOM 1863 O O . SER A 1 246 ? 16.074 13.699 -35.100 1.00 61.72 246 SER A O 1
ATOM 1865 N N . HIS A 1 247 ? 15.843 12.895 -33.017 1.00 68.94 247 HIS A N 1
ATOM 1866 C CA . HIS A 1 247 ? 15.632 11.494 -33.393 1.00 68.94 247 HIS A CA 1
ATOM 1867 C C . HIS A 1 247 ? 14.380 10.920 -32.709 1.00 68.94 247 HIS A C 1
ATOM 1869 O O . HIS A 1 247 ? 14.492 10.151 -31.750 1.00 68.94 247 HIS A O 1
ATOM 1875 N N . PRO A 1 248 ? 13.165 11.225 -33.206 1.00 74.62 248 PRO A N 1
ATOM 1876 C CA . PRO A 1 248 ? 11.918 10.815 -32.555 1.00 74.62 248 PRO A CA 1
ATOM 1877 C C . PRO A 1 248 ? 11.741 9.291 -32.470 1.00 74.62 248 PRO A C 1
ATOM 1879 O O . PRO A 1 248 ? 11.038 8.805 -31.586 1.00 74.62 248 PRO A O 1
ATOM 1882 N N . SER A 1 249 ? 12.416 8.510 -33.320 1.00 74.56 249 SER A N 1
ATOM 1883 C CA . SER A 1 249 ? 12.448 7.046 -33.204 1.00 74.56 249 SER A CA 1
ATOM 1884 C C . SER A 1 249 ? 13.029 6.568 -31.867 1.00 74.56 249 SER A C 1
ATOM 1886 O O . SER A 1 249 ? 12.608 5.521 -31.379 1.00 74.56 249 SER A O 1
ATOM 1888 N N . LYS A 1 250 ? 13.914 7.351 -31.226 1.00 75.44 250 LYS A N 1
ATOM 1889 C CA . LYS A 1 250 ? 14.460 7.030 -29.897 1.00 75.44 250 LYS A CA 1
ATOM 1890 C C . LYS A 1 250 ? 13.402 7.059 -28.801 1.00 75.44 250 LYS A C 1
ATOM 1892 O O . LYS A 1 250 ? 13.449 6.253 -27.877 1.00 75.44 250 LYS A O 1
ATOM 1897 N N . LEU A 1 251 ? 12.398 7.934 -28.918 1.00 82.31 251 LEU A N 1
ATOM 1898 C CA . LEU A 1 251 ? 11.265 7.948 -27.986 1.00 82.31 251 LEU A CA 1
ATOM 1899 C C . LEU A 1 251 ? 10.501 6.626 -28.032 1.00 82.31 251 LEU A C 1
ATOM 1901 O O . LEU A 1 251 ? 10.136 6.089 -26.987 1.00 82.31 251 LEU A O 1
ATOM 1905 N N . LEU A 1 252 ? 10.294 6.085 -29.236 1.00 87.00 252 LEU A N 1
ATOM 1906 C CA . LEU A 1 252 ? 9.648 4.789 -29.413 1.00 87.00 252 LEU A CA 1
ATOM 1907 C C . LEU A 1 252 ? 10.513 3.665 -28.829 1.00 87.00 252 LEU A C 1
ATOM 1909 O O . LEU A 1 252 ? 10.000 2.817 -28.104 1.00 87.00 252 LEU A O 1
ATOM 1913 N N . GLY A 1 253 ? 11.823 3.706 -29.072 1.00 85.50 253 GLY A N 1
ATOM 1914 C CA . GLY A 1 253 ? 12.794 2.782 -28.490 1.00 85.50 253 GLY A CA 1
ATOM 1915 C C . GLY A 1 253 ? 12.779 2.757 -26.963 1.00 85.50 253 GLY A C 1
ATOM 1916 O O . GLY A 1 253 ? 12.639 1.687 -26.368 1.00 85.50 253 GLY A O 1
ATOM 1917 N N . PHE A 1 254 ? 12.845 3.924 -26.317 1.00 87.81 254 PHE A N 1
ATOM 1918 C CA . PHE A 1 254 ? 12.774 4.047 -24.859 1.00 87.81 254 PHE A CA 1
ATOM 1919 C C . PHE A 1 254 ? 11.420 3.635 -24.292 1.00 87.81 254 PHE A C 1
ATOM 1921 O O . PHE A 1 254 ? 11.371 3.017 -23.229 1.00 87.81 254 PHE A O 1
ATOM 1928 N N . LEU A 1 255 ? 10.322 3.938 -24.988 1.00 89.44 255 LEU A N 1
ATOM 1929 C CA . LEU A 1 255 ? 8.990 3.517 -24.567 1.00 89.44 255 LEU A CA 1
ATOM 1930 C C . LEU A 1 255 ? 8.857 1.990 -24.608 1.00 89.44 255 LEU A C 1
ATOM 1932 O O . LEU A 1 255 ? 8.374 1.400 -23.642 1.00 89.44 255 LEU A O 1
ATOM 1936 N N . ILE A 1 256 ? 9.348 1.345 -25.671 1.00 90.31 256 ILE A N 1
ATOM 1937 C CA . ILE A 1 256 ? 9.384 -0.118 -25.770 1.00 90.31 256 ILE A CA 1
ATOM 1938 C C . ILE A 1 256 ? 10.247 -0.701 -24.646 1.00 90.31 256 ILE A C 1
ATOM 1940 O O . ILE A 1 256 ? 9.786 -1.603 -23.948 1.00 90.31 256 ILE A O 1
ATOM 1944 N N . THR A 1 257 ? 11.443 -0.150 -24.402 1.00 89.62 257 THR A N 1
ATOM 1945 C CA . THR A 1 257 ? 12.313 -0.585 -23.296 1.00 89.62 257 THR A CA 1
ATOM 1946 C C . THR A 1 257 ? 11.604 -0.457 -21.946 1.00 89.62 257 THR A C 1
ATOM 1948 O O . THR A 1 257 ? 11.579 -1.409 -21.168 1.00 89.62 257 THR A O 1
ATOM 1951 N N . ALA A 1 258 ? 10.990 0.692 -21.655 1.00 89.25 258 ALA A N 1
ATOM 1952 C CA . ALA A 1 258 ? 10.318 0.943 -20.383 1.00 89.25 258 ALA A CA 1
ATOM 1953 C C . ALA A 1 258 ? 9.150 -0.024 -20.153 1.00 89.25 258 ALA A C 1
ATOM 1955 O O . ALA A 1 258 ? 9.009 -0.580 -19.061 1.00 89.25 258 ALA A O 1
ATOM 1956 N N . VAL A 1 259 ? 8.341 -0.270 -21.188 1.00 88.69 259 VAL A N 1
ATOM 1957 C CA . VAL A 1 259 ? 7.238 -1.234 -21.130 1.00 88.69 259 VAL A CA 1
ATOM 1958 C C . VAL A 1 259 ? 7.781 -2.649 -20.939 1.00 88.69 259 VAL A C 1
ATOM 1960 O O . VAL A 1 259 ? 7.350 -3.329 -20.007 1.00 88.69 259 VAL A O 1
ATOM 1963 N N . ALA A 1 260 ? 8.767 -3.074 -21.731 1.00 88.50 260 ALA A N 1
ATOM 1964 C CA . ALA A 1 260 ? 9.362 -4.405 -21.636 1.00 88.50 260 ALA A CA 1
ATOM 1965 C C . ALA A 1 260 ? 9.968 -4.671 -20.247 1.00 88.50 260 ALA A C 1
ATOM 1967 O O . ALA A 1 260 ? 9.683 -5.700 -19.628 1.00 88.50 260 ALA A O 1
ATOM 1968 N N . VAL A 1 261 ? 10.726 -3.716 -19.701 1.00 86.00 261 VAL A N 1
ATOM 1969 C CA . VAL A 1 261 ? 11.310 -3.794 -18.352 1.00 86.00 261 VAL A CA 1
ATOM 1970 C C . VAL A 1 261 ? 10.223 -3.802 -17.270 1.00 86.00 261 VAL A C 1
ATOM 1972 O O . VAL A 1 261 ? 10.296 -4.582 -16.319 1.00 86.00 261 VAL A O 1
ATOM 1975 N N . SER A 1 262 ? 9.171 -2.989 -17.418 1.00 83.06 262 SER A N 1
ATOM 1976 C CA . SER A 1 262 ? 8.065 -2.962 -16.452 1.00 83.06 262 SER A CA 1
ATOM 1977 C C . SER A 1 262 ? 7.274 -4.278 -16.405 1.00 83.06 262 SER A C 1
ATOM 1979 O O . SER A 1 262 ? 6.871 -4.702 -15.325 1.00 83.06 262 SER A O 1
ATOM 1981 N N . LEU A 1 263 ? 7.091 -4.950 -17.550 1.00 81.44 263 LEU A N 1
ATOM 1982 C CA . LEU A 1 263 ? 6.378 -6.229 -17.655 1.00 81.44 263 LEU A CA 1
ATOM 1983 C C . LEU A 1 263 ? 7.223 -7.409 -17.154 1.00 81.44 263 LEU A C 1
ATOM 1985 O O . LEU A 1 263 ? 6.705 -8.343 -16.542 1.00 81.44 263 LEU A O 1
ATOM 1989 N N . THR A 1 264 ? 8.532 -7.366 -17.397 1.00 73.38 264 THR A N 1
ATOM 1990 C CA . THR A 1 264 ? 9.473 -8.424 -17.001 1.00 73.38 264 THR A CA 1
ATOM 1991 C C . THR A 1 264 ? 9.778 -8.421 -15.504 1.00 73.38 264 THR A C 1
ATOM 1993 O O . THR A 1 264 ? 9.986 -9.493 -14.934 1.00 73.38 264 THR A O 1
ATOM 1996 N N . ALA A 1 265 ? 9.750 -7.262 -14.840 1.00 64.44 265 ALA A N 1
ATOM 1997 C CA . ALA A 1 265 ? 10.001 -7.165 -13.402 1.00 64.44 265 ALA A CA 1
ATOM 1998 C C . ALA A 1 265 ? 9.031 -8.022 -12.562 1.00 64.44 265 ALA A C 1
ATOM 2000 O O . ALA A 1 265 ? 9.472 -8.727 -11.651 1.00 64.44 265 ALA A O 1
ATOM 2001 N N . ASP A 1 266 ? 7.735 -8.023 -12.892 1.00 65.62 266 ASP A N 1
ATOM 2002 C CA . ASP A 1 266 ? 6.730 -8.812 -12.164 1.00 65.62 266 ASP A CA 1
ATOM 2003 C C . ASP A 1 266 ? 6.872 -10.324 -12.444 1.00 65.62 266 ASP A C 1
ATOM 2005 O O . ASP A 1 266 ? 6.768 -11.149 -11.528 1.00 65.62 266 ASP A O 1
ATOM 2009 N N . LEU A 1 267 ? 7.191 -10.698 -13.690 1.00 67.75 267 LEU A N 1
ATOM 2010 C CA . LEU A 1 267 ? 7.372 -12.091 -14.115 1.00 67.75 267 LEU A CA 1
ATOM 2011 C C . LEU A 1 267 ? 8.622 -12.731 -13.495 1.00 67.75 267 LEU A C 1
ATOM 2013 O O . LEU A 1 267 ? 8.517 -13.772 -12.843 1.00 67.75 267 LEU A O 1
ATOM 2017 N N . TRP A 1 268 ? 9.799 -12.114 -13.624 1.00 58.44 268 TRP A N 1
ATOM 2018 C CA . TRP A 1 268 ? 11.040 -12.693 -13.094 1.00 58.44 268 TRP A CA 1
ATOM 2019 C C . TRP A 1 268 ? 11.063 -12.728 -11.570 1.00 58.44 268 TRP A C 1
ATOM 2021 O O . TRP A 1 268 ? 11.547 -13.697 -10.989 1.00 58.44 268 TRP A O 1
ATOM 2031 N N . PHE A 1 269 ? 10.478 -11.734 -10.900 1.00 57.03 269 PHE A N 1
ATOM 2032 C CA . PHE A 1 269 ? 10.366 -11.752 -9.444 1.00 57.03 269 PHE A CA 1
ATOM 2033 C C . PHE A 1 269 ? 9.465 -12.893 -8.952 1.00 57.03 269 PHE A C 1
ATOM 2035 O O . PHE A 1 269 ? 9.771 -13.531 -7.941 1.00 57.03 269 PHE A O 1
ATOM 2042 N N . SER A 1 270 ? 8.394 -13.208 -9.689 1.00 59.38 270 SER A N 1
ATOM 2043 C CA . SER A 1 270 ? 7.542 -14.365 -9.390 1.00 59.38 270 SER A CA 1
ATOM 2044 C C . SER A 1 270 ? 8.276 -15.701 -9.587 1.00 59.38 270 SER A C 1
ATOM 2046 O O . SER A 1 270 ? 8.153 -16.602 -8.755 1.00 59.38 270 SER A O 1
ATOM 2048 N N . LEU A 1 271 ? 9.120 -15.808 -10.620 1.00 60.97 271 LEU A N 1
ATOM 2049 C CA . LEU A 1 271 ? 9.927 -16.999 -10.903 1.00 60.97 271 LEU A CA 1
ATOM 2050 C C . LEU A 1 271 ? 11.075 -17.185 -9.898 1.00 60.97 271 LEU A C 1
ATOM 2052 O O . LEU A 1 271 ? 11.323 -18.306 -9.453 1.00 60.97 271 LEU A O 1
ATOM 2056 N N . LEU A 1 272 ? 11.726 -16.098 -9.477 1.00 58.31 272 LEU A N 1
ATOM 2057 C CA . LEU A 1 272 ? 12.766 -16.118 -8.444 1.00 58.31 272 LEU A CA 1
ATOM 2058 C C . LEU A 1 272 ? 12.198 -16.536 -7.085 1.00 58.31 272 LEU A C 1
ATOM 2060 O O . LEU A 1 272 ? 12.773 -17.399 -6.423 1.00 58.31 272 LEU A O 1
ATOM 2064 N N . ARG A 1 273 ? 11.021 -16.016 -6.709 1.00 55.41 273 ARG A N 1
ATOM 2065 C CA . ARG A 1 273 ? 10.308 -16.437 -5.489 1.00 55.41 273 ARG A CA 1
ATOM 2066 C C . ARG A 1 273 ? 9.967 -17.926 -5.481 1.00 55.41 273 ARG A C 1
ATOM 2068 O O . ARG A 1 273 ? 9.914 -18.526 -4.412 1.00 55.41 273 ARG A O 1
ATOM 2075 N N . ARG A 1 274 ? 9.731 -18.519 -6.655 1.00 66.50 274 ARG A N 1
ATOM 2076 C CA . ARG A 1 274 ? 9.385 -19.938 -6.801 1.00 66.50 274 ARG A CA 1
ATOM 2077 C C . ARG A 1 274 ? 10.594 -20.868 -6.650 1.00 66.50 274 ARG A C 1
ATOM 2079 O O . ARG A 1 274 ? 10.407 -22.020 -6.276 1.00 66.50 274 ARG A O 1
ATOM 2086 N N . ARG A 1 275 ? 11.813 -20.391 -6.935 1.00 58.00 275 ARG A N 1
ATOM 2087 C CA . ARG A 1 275 ? 13.046 -21.205 -6.904 1.00 58.00 275 ARG A CA 1
ATOM 2088 C C . ARG A 1 275 ? 13.951 -20.965 -5.700 1.00 58.00 275 ARG A C 1
ATOM 2090 O O . ARG A 1 275 ? 14.751 -21.835 -5.380 1.00 58.00 275 ARG A O 1
ATOM 2097 N N . GLY A 1 276 ? 13.818 -19.835 -5.018 1.00 51.88 276 GLY A N 1
ATOM 2098 C CA . GLY A 1 276 ? 14.540 -19.565 -3.783 1.00 51.88 276 GLY A CA 1
ATOM 2099 C C . GLY A 1 276 ? 13.652 -18.771 -2.850 1.00 51.88 276 GLY A C 1
ATOM 2100 O O . GLY A 1 276 ? 13.191 -17.691 -3.211 1.00 51.88 276 GLY A O 1
ATOM 2101 N N . GLY A 1 277 ? 13.427 -19.289 -1.643 1.00 44.47 277 GLY A N 1
ATOM 2102 C CA . GLY A 1 277 ? 12.646 -18.656 -0.575 1.00 44.47 277 GLY A CA 1
ATOM 2103 C C . GLY A 1 277 ? 13.249 -17.356 -0.021 1.00 44.47 277 GLY A C 1
ATOM 2104 O O . GLY A 1 277 ? 13.166 -17.108 1.179 1.00 44.47 277 GLY A O 1
ATOM 2105 N N . LEU A 1 278 ? 13.853 -16.518 -0.869 1.00 42.00 278 LEU A N 1
ATOM 2106 C CA . LEU A 1 278 ? 14.327 -15.174 -0.564 1.00 42.00 278 LEU A CA 1
ATOM 2107 C C . LEU A 1 278 ? 13.119 -14.264 -0.313 1.00 42.00 278 LEU A C 1
ATOM 2109 O O . LEU A 1 278 ? 12.623 -13.532 -1.172 1.00 42.00 278 LEU A O 1
ATOM 2113 N N . ARG A 1 279 ? 12.624 -14.341 0.921 1.00 43.84 279 ARG A N 1
ATOM 2114 C CA . ARG A 1 279 ? 11.620 -13.449 1.498 1.00 43.84 279 ARG A CA 1
ATOM 2115 C C . ARG A 1 279 ? 12.278 -12.096 1.797 1.00 43.84 279 ARG A C 1
ATOM 2117 O O . ARG A 1 279 ? 12.618 -11.808 2.935 1.00 43.84 279 ARG A O 1
ATOM 2124 N N . ALA A 1 280 ? 12.451 -11.251 0.779 1.00 39.97 280 ALA A N 1
ATOM 2125 C CA . ALA A 1 280 ? 12.946 -9.874 0.955 1.00 39.97 280 ALA A CA 1
ATOM 2126 C C . ALA A 1 280 ? 11.921 -8.934 1.629 1.00 39.97 280 ALA A C 1
ATOM 2128 O O . ALA A 1 280 ? 12.223 -7.800 1.985 1.00 39.97 280 ALA A O 1
ATOM 2129 N N . THR A 1 281 ? 10.691 -9.400 1.826 1.00 41.22 281 THR A N 1
ATOM 2130 C CA . THR A 1 281 ? 9.636 -8.680 2.537 1.00 41.22 281 THR A CA 1
ATOM 2131 C C . THR A 1 281 ? 9.003 -9.659 3.503 1.00 41.22 281 THR A C 1
ATOM 2133 O O . THR A 1 281 ? 8.554 -10.715 3.052 1.00 41.22 281 THR A O 1
ATOM 2136 N N . GLY A 1 282 ? 9.002 -9.329 4.800 1.00 38.69 282 GLY A N 1
ATOM 2137 C CA . GLY A 1 282 ? 8.358 -10.133 5.837 1.00 38.69 282 GLY A CA 1
ATOM 2138 C C . GLY A 1 282 ? 6.994 -10.599 5.347 1.00 38.69 282 GLY A C 1
ATOM 2139 O O . GLY A 1 282 ? 6.161 -9.779 4.958 1.00 38.69 282 GLY A O 1
ATOM 2140 N N . ALA A 1 283 ? 6.830 -11.917 5.245 1.00 38.06 283 ALA A N 1
ATOM 2141 C CA . ALA A 1 283 ? 5.564 -12.501 4.855 1.00 38.06 283 ALA A CA 1
ATOM 2142 C C . ALA A 1 283 ? 4.494 -12.028 5.844 1.00 38.06 283 ALA A C 1
ATOM 2144 O O . ALA A 1 283 ? 4.775 -11.884 7.038 1.00 38.06 283 ALA A O 1
ATOM 2145 N N . LEU A 1 284 ? 3.282 -11.805 5.333 1.00 38.97 284 LEU A N 1
ATOM 2146 C CA . LEU A 1 284 ? 2.083 -11.791 6.160 1.00 38.97 284 LEU A CA 1
ATOM 2147 C C . LEU A 1 284 ? 2.187 -13.000 7.108 1.00 38.97 284 LEU A C 1
ATOM 2149 O O . LEU A 1 284 ? 2.480 -14.090 6.604 1.00 38.97 284 LEU A O 1
ATOM 2153 N N . PRO A 1 285 ? 2.053 -12.847 8.439 1.00 35.56 285 PRO A N 1
ATOM 2154 C CA . PRO A 1 285 ? 1.964 -14.006 9.309 1.00 35.56 285 PRO A CA 1
ATOM 2155 C C . PRO A 1 285 ? 0.782 -14.826 8.808 1.00 35.56 285 PRO A C 1
ATOM 2157 O O . PRO A 1 285 ? -0.369 -14.408 8.909 1.00 35.56 285 PRO A O 1
ATOM 2160 N N . GLU A 1 286 ? 1.095 -15.955 8.179 1.00 37.97 286 GLU A N 1
ATOM 2161 C CA . GLU A 1 286 ? 0.098 -16.900 7.723 1.00 37.97 286 GLU A CA 1
ATOM 2162 C C . GLU A 1 286 ? -0.708 -17.270 8.961 1.00 37.97 286 GLU A C 1
ATOM 2164 O O . GLU A 1 286 ? -0.137 -17.634 9.996 1.00 37.97 286 GLU A O 1
ATOM 2169 N N . ARG A 1 287 ? -2.020 -17.030 8.883 1.00 38.09 287 ARG A N 1
ATOM 2170 C CA . ARG A 1 287 ? -2.986 -17.283 9.948 1.00 38.09 287 ARG A CA 1
ATOM 2171 C C . ARG A 1 287 ? -2.653 -18.657 10.520 1.00 38.09 287 ARG A C 1
ATOM 2173 O O . ARG A 1 287 ? -2.893 -19.666 9.865 1.00 38.09 287 ARG A O 1
ATOM 2180 N N . ARG A 1 288 ? -2.082 -18.719 11.731 1.00 34.53 288 ARG A N 1
ATOM 2181 C CA . ARG A 1 288 ? -2.080 -19.966 12.493 1.00 34.53 288 ARG A CA 1
ATOM 2182 C C . ARG A 1 288 ? -3.539 -20.135 12.888 1.00 34.53 288 ARG A C 1
ATOM 2184 O O . ARG A 1 288 ? -3.967 -19.605 13.909 1.00 34.53 288 ARG A O 1
ATOM 2191 N N . MET A 1 289 ? -4.308 -20.741 11.985 1.00 31.25 289 MET A N 1
ATOM 2192 C CA . MET A 1 289 ? -5.683 -21.163 12.183 1.00 31.25 289 MET A CA 1
ATOM 2193 C C . MET A 1 289 ? -5.669 -22.096 13.391 1.00 31.25 289 MET A C 1
ATOM 2195 O O . MET A 1 289 ? -5.478 -23.302 13.264 1.00 31.25 289 MET A O 1
ATOM 2199 N N . ALA A 1 290 ? -5.804 -21.540 14.589 1.00 34.72 290 ALA A N 1
ATOM 2200 C CA . ALA A 1 290 ? -6.185 -22.320 15.744 1.00 34.72 290 ALA A CA 1
ATOM 2201 C C . ALA A 1 290 ? -7.643 -22.728 15.498 1.00 34.72 290 ALA A C 1
ATOM 2203 O O . ALA A 1 290 ? -8.557 -21.965 15.787 1.00 34.72 290 ALA A O 1
ATOM 2204 N N . GLY A 1 291 ? -7.833 -23.889 14.865 1.00 31.84 291 GLY A N 1
ATOM 2205 C CA . GLY A 1 291 ? -9.107 -24.606 14.867 1.00 31.84 291 GLY A CA 1
ATOM 2206 C C . GLY A 1 291 ? -9.757 -24.953 13.529 1.00 31.84 291 GLY A C 1
ATOM 2207 O O . GLY A 1 291 ? -10.697 -25.730 13.570 1.00 31.84 291 GLY A O 1
ATOM 2208 N N . VAL A 1 292 ? -9.302 -24.470 12.364 1.00 32.56 292 VAL A N 1
ATOM 2209 C CA . VAL A 1 292 ? -9.843 -24.932 11.063 1.00 32.56 292 VAL A CA 1
ATOM 2210 C C . VAL A 1 292 ? -8.774 -24.845 9.968 1.00 32.56 292 VAL A C 1
ATOM 2212 O O . VAL A 1 292 ? -8.667 -23.854 9.250 1.00 32.56 292 VAL A O 1
ATOM 2215 N N . HIS A 1 293 ? -7.976 -25.900 9.823 1.00 24.94 293 HIS A N 1
ATOM 2216 C CA . HIS A 1 293 ? -7.442 -26.273 8.515 1.00 24.94 293 HIS A CA 1
ATOM 2217 C C . HIS A 1 293 ? -8.281 -27.461 8.037 1.00 24.94 293 HIS A C 1
ATOM 2219 O O . HIS A 1 293 ? -8.269 -28.487 8.720 1.00 24.94 293 HIS A O 1
ATOM 2225 N N . PRO A 1 294 ? -8.996 -27.389 6.900 1.00 31.77 294 PRO A N 1
ATOM 2226 C CA . PRO A 1 294 ? -9.321 -28.621 6.206 1.00 31.77 294 PRO A CA 1
ATOM 2227 C C . PRO A 1 294 ? -7.984 -29.262 5.811 1.00 31.77 294 PRO A C 1
ATOM 2229 O O . PRO A 1 294 ? -7.086 -28.584 5.302 1.00 31.77 294 PRO A O 1
ATOM 2232 N N . ALA A 1 295 ? -7.821 -30.542 6.138 1.00 27.03 295 ALA A N 1
ATOM 2233 C CA . ALA A 1 295 ? -6.658 -31.330 5.753 1.00 27.03 295 ALA A CA 1
ATOM 2234 C C . ALA A 1 295 ? -6.385 -31.190 4.239 1.00 27.03 295 ALA A C 1
ATOM 2236 O O . ALA A 1 295 ? -7.325 -30.965 3.470 1.00 27.03 295 ALA A O 1
ATOM 2237 N N . PRO A 1 296 ? -5.124 -31.319 3.784 1.00 27.84 296 PRO A N 1
ATOM 2238 C CA . PRO A 1 296 ? -4.837 -31.348 2.357 1.00 27.84 296 PRO A CA 1
ATOM 2239 C C . PRO A 1 296 ? -5.625 -32.503 1.737 1.00 27.84 296 PRO A C 1
ATOM 2241 O O . PRO A 1 296 ? -5.452 -33.653 2.140 1.00 27.84 296 PRO A O 1
ATOM 2244 N N . TYR A 1 297 ? -6.516 -32.194 0.793 1.00 28.84 297 TYR A N 1
ATOM 2245 C CA . TYR A 1 297 ? -7.265 -33.223 0.085 1.00 28.84 297 TYR A CA 1
ATOM 2246 C C . TYR A 1 297 ? -6.270 -34.163 -0.611 1.00 28.84 297 TYR A C 1
ATOM 2248 O O . TYR A 1 297 ? -5.466 -33.691 -1.424 1.00 28.84 297 TYR A O 1
ATOM 2256 N N . PRO A 1 298 ? -6.292 -35.476 -0.320 1.00 26.39 298 PRO A N 1
ATOM 2257 C CA . PRO A 1 298 ? -5.610 -36.432 -1.166 1.00 26.39 298 PRO A CA 1
ATOM 2258 C C . PRO A 1 298 ? -6.316 -36.415 -2.524 1.00 26.39 298 PRO A C 1
ATOM 2260 O O . PRO A 1 298 ? -7.544 -36.389 -2.607 1.00 26.39 298 PRO A O 1
ATOM 2263 N N . ALA A 1 299 ? -5.541 -36.400 -3.602 1.00 35.84 299 ALA A N 1
ATOM 2264 C CA . ALA A 1 299 ? -6.077 -36.560 -4.941 1.00 35.84 299 ALA A CA 1
ATOM 2265 C C . ALA A 1 299 ? -6.585 -37.997 -5.103 1.00 35.84 299 ALA A C 1
ATOM 2267 O O . ALA A 1 299 ? -5.791 -38.861 -5.454 1.00 35.84 299 ALA A O 1
ATOM 2268 N N . ILE A 1 300 ? -7.868 -38.270 -4.844 1.00 26.75 300 ILE A N 1
ATOM 2269 C CA . ILE A 1 300 ? -8.500 -39.537 -5.232 1.00 26.75 300 ILE A CA 1
ATOM 2270 C C . ILE A 1 300 ? -9.944 -39.301 -5.688 1.00 26.75 300 ILE A C 1
ATOM 2272 O O . ILE A 1 300 ? -10.772 -38.767 -4.960 1.00 26.75 300 ILE A O 1
ATOM 2276 N N . GLN A 1 301 ? -10.142 -39.704 -6.945 1.00 23.73 301 GLN A N 1
ATOM 2277 C CA . GLN A 1 301 ? -11.315 -40.258 -7.623 1.00 23.73 301 GLN A CA 1
ATOM 2278 C C . GLN A 1 301 ? -12.706 -40.092 -7.001 1.00 23.73 301 GLN A C 1
ATOM 2280 O O . GLN A 1 301 ? -12.958 -40.408 -5.843 1.00 23.73 301 GLN A O 1
ATOM 2285 N N . MET A 1 302 ? -13.640 -39.763 -7.902 1.00 33.03 302 MET A N 1
ATOM 2286 C CA . MET A 1 302 ? -15.059 -40.105 -7.822 1.00 33.03 302 MET A CA 1
ATOM 2287 C C . MET A 1 302 ? -15.289 -41.420 -7.067 1.00 33.03 302 MET A C 1
ATOM 2289 O O . MET A 1 302 ? -14.972 -42.495 -7.571 1.00 33.03 302 MET A O 1
ATOM 2293 N N . SER A 1 303 ? -15.917 -41.332 -5.903 1.00 24.77 303 SER A N 1
ATOM 2294 C CA . SER A 1 303 ? -16.760 -42.399 -5.384 1.00 24.77 303 SER A CA 1
ATOM 2295 C C . SER A 1 303 ? -17.799 -41.786 -4.456 1.00 24.77 303 SER A C 1
ATOM 2297 O O . SER A 1 303 ? -17.499 -40.900 -3.660 1.00 24.77 303 SER A O 1
ATOM 2299 N N . ALA A 1 304 ? -19.036 -42.235 -4.635 1.00 34.59 304 ALA A N 1
ATOM 2300 C CA . ALA A 1 304 ? -20.211 -41.858 -3.867 1.00 34.59 304 ALA A CA 1
ATOM 2301 C C . ALA A 1 304 ? -20.083 -42.216 -2.370 1.00 34.59 304 ALA A C 1
ATOM 2303 O O . ALA A 1 304 ? -19.156 -42.927 -1.984 1.00 34.59 304 ALA A O 1
ATOM 2304 N N . VAL A 1 305 ? -21.114 -41.821 -1.602 1.00 27.89 305 VAL A N 1
ATOM 2305 C CA . VAL A 1 305 ? -21.372 -42.062 -0.161 1.00 27.89 305 VAL A CA 1
ATOM 2306 C C . VAL A 1 305 ? -20.829 -40.916 0.712 1.00 27.89 305 VAL A C 1
ATOM 2308 O O . VAL A 1 305 ? -19.646 -40.627 0.690 1.00 27.89 305 VAL A O 1
ATOM 2311 N N . GLY A 1 306 ? -21.597 -40.154 1.492 1.00 29.73 306 GLY A N 1
ATOM 2312 C CA . GLY A 1 306 ? -22.931 -40.347 2.052 1.00 29.73 306 GLY A CA 1
ATOM 2313 C C . GLY A 1 306 ? -22.865 -40.037 3.551 1.00 29.73 306 GLY A C 1
ATOM 2314 O O . GLY A 1 306 ? -22.517 -40.920 4.321 1.00 29.73 306 GLY A O 1
ATOM 2315 N N . LEU A 1 307 ? -23.165 -38.792 3.947 1.00 28.52 307 LEU A N 1
ATOM 2316 C CA . LEU A 1 307 ? -23.557 -38.406 5.313 1.00 28.52 307 LEU A CA 1
ATOM 2317 C C . LEU A 1 307 ? -24.254 -37.027 5.280 1.00 28.52 307 LEU A C 1
ATOM 2319 O O . LEU A 1 307 ? -23.633 -35.970 5.365 1.00 28.52 307 LEU A O 1
ATOM 2323 N N . ALA A 1 308 ? -25.572 -37.079 5.076 1.00 36.41 308 ALA A N 1
ATOM 2324 C CA . ALA A 1 308 ? -26.562 -36.085 5.523 1.00 36.41 308 ALA A CA 1
ATOM 2325 C C . ALA A 1 308 ? -26.682 -36.154 7.080 1.00 36.41 308 ALA A C 1
ATOM 2327 O O . ALA A 1 308 ? -26.113 -37.106 7.620 1.00 36.41 308 ALA A O 1
ATOM 2328 N N . PRO A 1 309 ? -27.397 -35.276 7.841 1.00 38.00 309 PRO A N 1
ATOM 2329 C CA . PRO A 1 309 ? -28.578 -34.493 7.452 1.00 38.00 309 PRO A CA 1
ATOM 2330 C C . PRO A 1 309 ? -28.796 -33.157 8.230 1.00 38.00 309 PRO A C 1
ATOM 2332 O O . PRO A 1 309 ? -29.914 -32.866 8.612 1.00 38.00 309 PRO A O 1
ATOM 2335 N N . GLU A 1 310 ? -27.781 -32.329 8.506 1.00 37.31 310 GLU A N 1
ATOM 2336 C CA . GLU A 1 310 ? -27.966 -31.175 9.434 1.00 37.31 310 GLU A CA 1
ATOM 2337 C C . GLU A 1 310 ? -28.157 -29.803 8.747 1.00 37.31 310 GLU A C 1
ATOM 2339 O O . GLU A 1 310 ? -28.497 -28.811 9.381 1.00 37.31 310 GLU A O 1
ATOM 2344 N N . ARG A 1 311 ? -27.958 -29.721 7.424 1.00 40.09 311 ARG A N 1
ATOM 2345 C CA . ARG A 1 311 ? -28.129 -28.476 6.638 1.00 40.09 311 ARG A CA 1
ATOM 2346 C C . ARG A 1 311 ? -29.432 -28.411 5.841 1.00 40.09 311 ARG A C 1
ATOM 2348 O O . ARG A 1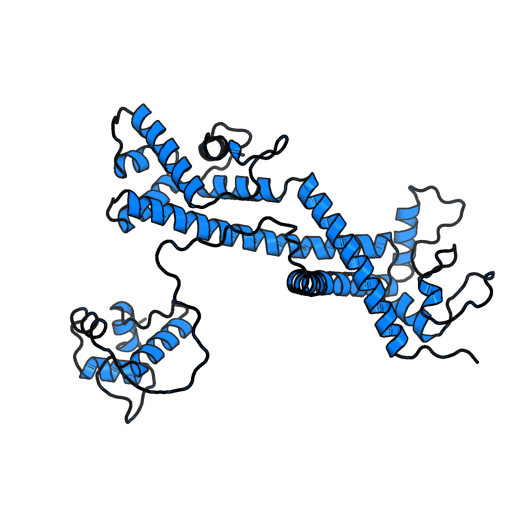 311 ? -29.704 -27.394 5.216 1.00 40.09 311 ARG A O 1
ATOM 2355 N N . ALA A 1 312 ? -30.207 -29.495 5.825 1.00 34.00 312 ALA A N 1
ATOM 2356 C CA . ALA A 1 312 ? -31.444 -29.577 5.051 1.00 34.00 312 ALA A CA 1
ATOM 2357 C C . ALA A 1 312 ? -32.653 -28.983 5.798 1.00 34.00 312 ALA A C 1
ATOM 2359 O O . ALA A 1 312 ? -33.573 -28.500 5.148 1.00 34.00 312 ALA A O 1
ATOM 2360 N N . GLU A 1 313 ? -32.634 -28.965 7.136 1.00 38.38 313 GLU A N 1
ATOM 2361 C CA . GLU A 1 313 ? -33.775 -28.514 7.953 1.00 38.38 313 GLU A CA 1
ATOM 2362 C C . GLU A 1 313 ? -33.790 -26.997 8.212 1.00 38.38 313 GLU A C 1
ATOM 2364 O O . GLU A 1 313 ? -34.862 -26.408 8.311 1.00 38.38 313 GLU A O 1
ATOM 2369 N N . SER A 1 314 ? -32.635 -26.318 8.201 1.00 45.12 314 SER A N 1
ATOM 2370 C CA . SER A 1 314 ? -32.563 -24.873 8.498 1.00 45.12 314 SER A CA 1
ATOM 2371 C C . SER A 1 314 ? -33.195 -23.966 7.428 1.00 45.12 314 SER A C 1
ATOM 2373 O O . SER A 1 314 ? -33.445 -22.795 7.708 1.00 45.12 314 SER A O 1
ATOM 2375 N N . ASP A 1 315 ? -33.449 -24.476 6.219 1.00 46.66 315 ASP A N 1
ATOM 2376 C CA . ASP A 1 315 ? -33.930 -23.666 5.088 1.00 46.66 315 ASP A CA 1
ATOM 2377 C C . ASP A 1 315 ? -35.401 -23.918 4.715 1.00 46.66 315 ASP A C 1
ATOM 2379 O O . ASP A 1 315 ? -35.944 -23.193 3.881 1.00 46.66 315 ASP A O 1
ATOM 2383 N N . LEU A 1 316 ? -36.069 -24.893 5.347 1.00 47.16 316 LEU A N 1
ATOM 2384 C CA . LEU A 1 316 ? -37.510 -25.119 5.161 1.00 47.16 316 LEU A CA 1
ATOM 2385 C C . LEU A 1 316 ? -38.359 -24.374 6.207 1.00 47.16 316 LEU A C 1
ATOM 2387 O O . LEU A 1 316 ? -39.448 -23.904 5.891 1.00 47.16 316 LEU A O 1
ATOM 2391 N N . GLU A 1 317 ? -37.859 -24.210 7.436 1.00 40.91 317 GLU A N 1
ATOM 2392 C CA . GLU A 1 317 ? -38.631 -23.609 8.539 1.00 40.91 317 GLU A CA 1
ATOM 2393 C C . GLU A 1 317 ? -38.603 -22.068 8.561 1.00 40.91 317 GLU A C 1
ATOM 2395 O O . GLU A 1 317 ? -39.402 -21.444 9.257 1.00 40.91 317 GLU A O 1
ATOM 2400 N N . ALA A 1 318 ? -37.735 -21.429 7.769 1.00 45.25 318 ALA A N 1
ATOM 2401 C CA . ALA A 1 318 ? -37.532 -19.978 7.815 1.00 45.25 318 ALA A CA 1
ATOM 2402 C C . ALA A 1 318 ? -38.337 -19.158 6.783 1.00 45.25 318 ALA A C 1
ATOM 2404 O O . ALA A 1 318 ? -38.228 -17.932 6.793 1.00 45.25 318 ALA A O 1
ATOM 2405 N N . SER A 1 319 ? -39.114 -19.776 5.880 1.00 50.22 319 SER A N 1
ATOM 2406 C CA . SER A 1 319 ? -39.637 -19.047 4.706 1.00 50.22 319 SER A CA 1
ATOM 2407 C C . SER A 1 319 ? -41.099 -19.264 4.311 1.00 50.22 319 SER A C 1
ATOM 2409 O O . SER A 1 319 ? -41.548 -18.561 3.416 1.00 50.22 319 SER A O 1
ATOM 2411 N N . GLY A 1 320 ? -41.875 -20.155 4.942 1.00 60.69 320 GLY A N 1
ATOM 2412 C CA . GLY A 1 320 ? -43.314 -20.291 4.637 1.00 60.69 320 GLY A CA 1
ATOM 2413 C C . GLY A 1 320 ? -43.651 -20.582 3.162 1.00 60.69 320 GLY A C 1
ATOM 2414 O O . GLY A 1 320 ? -44.796 -20.396 2.760 1.00 60.69 320 GLY A O 1
ATOM 2415 N N . LEU A 1 321 ? -42.665 -21.014 2.367 1.00 70.06 321 LEU A N 1
ATOM 2416 C CA . LEU A 1 321 ? -42.800 -21.282 0.939 1.00 70.06 321 LEU A CA 1
ATOM 2417 C C . LEU A 1 321 ? -43.425 -22.655 0.723 1.00 70.06 321 LEU A C 1
ATOM 2419 O O . LEU A 1 321 ? -42.974 -23.659 1.279 1.00 70.06 321 LEU A O 1
ATOM 2423 N N . THR A 1 322 ? -44.465 -22.699 -0.097 1.00 79.88 322 THR A N 1
ATOM 2424 C CA . THR A 1 322 ? -45.084 -23.945 -0.533 1.00 79.88 322 THR A CA 1
ATOM 2425 C C . THR A 1 322 ? -44.219 -24.633 -1.589 1.00 79.88 322 THR A C 1
ATOM 2427 O O . THR A 1 322 ? -43.317 -24.043 -2.186 1.00 79.88 322 THR A O 1
ATOM 2430 N N . ARG A 1 323 ? -44.490 -25.919 -1.837 1.00 78.38 323 ARG A N 1
ATOM 2431 C CA . ARG A 1 323 ? -43.822 -26.679 -2.903 1.00 78.38 323 ARG A CA 1
ATOM 2432 C C . ARG A 1 323 ? -43.985 -26.003 -4.270 1.00 78.38 323 ARG A C 1
ATOM 2434 O O . ARG A 1 323 ? -43.036 -25.987 -5.049 1.00 78.38 323 ARG A O 1
ATOM 2441 N N . ASP A 1 324 ? -45.157 -25.426 -4.514 1.00 80.19 324 ASP A N 1
ATOM 2442 C CA . ASP A 1 324 ? -45.483 -24.739 -5.761 1.00 80.19 324 ASP A CA 1
ATOM 2443 C C . ASP A 1 324 ? -44.653 -23.453 -5.909 1.00 80.19 324 ASP A C 1
ATOM 2445 O O . ASP A 1 324 ? -44.078 -23.222 -6.972 1.00 80.19 324 ASP A O 1
ATOM 2449 N N . ASP A 1 325 ? -44.454 -22.700 -4.818 1.00 80.69 325 ASP A N 1
ATOM 2450 C CA . ASP A 1 325 ? -43.579 -21.517 -4.810 1.00 80.69 325 ASP A CA 1
ATOM 2451 C C . ASP A 1 325 ? -42.119 -21.883 -5.134 1.00 80.69 325 ASP A C 1
ATOM 2453 O O . ASP A 1 325 ? -41.414 -21.152 -5.832 1.00 80.69 325 ASP A O 1
ATOM 2457 N N . ILE A 1 326 ? -41.643 -23.036 -4.648 1.00 82.69 326 ILE A N 1
ATOM 2458 C CA . ILE A 1 326 ? -40.287 -23.522 -4.943 1.00 82.69 326 ILE A CA 1
ATOM 2459 C C . ILE A 1 326 ? -40.166 -23.928 -6.414 1.00 82.69 326 ILE A C 1
ATOM 2461 O O . ILE A 1 326 ? -39.141 -23.648 -7.038 1.00 82.69 326 ILE A O 1
ATOM 2465 N N . GLU A 1 327 ? -41.191 -24.549 -6.996 1.00 84.81 327 GLU A N 1
ATOM 2466 C CA . GLU A 1 327 ? -41.194 -24.845 -8.430 1.00 84.81 327 GLU A CA 1
ATOM 2467 C C . GLU A 1 327 ? -41.204 -23.569 -9.280 1.00 84.81 327 GLU A C 1
ATOM 2469 O O . GLU A 1 327 ? -40.498 -23.508 -10.288 1.00 84.81 327 GLU A O 1
ATOM 2474 N N . ASP A 1 328 ? -41.939 -22.533 -8.873 1.00 82.50 328 ASP A N 1
ATOM 2475 C CA . ASP A 1 328 ? -41.930 -21.232 -9.549 1.00 82.50 328 ASP A CA 1
ATOM 2476 C C . ASP A 1 328 ? -40.559 -20.554 -9.473 1.00 82.50 328 ASP A C 1
ATOM 2478 O O . ASP A 1 328 ? -40.052 -20.059 -10.483 1.00 82.50 328 ASP A O 1
ATOM 2482 N N . ILE A 1 329 ? -39.889 -20.633 -8.321 1.00 84.00 329 ILE A N 1
ATOM 2483 C CA . ILE A 1 329 ? -38.499 -20.189 -8.159 1.00 84.00 329 ILE A CA 1
ATOM 2484 C C . ILE A 1 329 ? -37.558 -20.976 -9.084 1.00 84.00 329 ILE A C 1
ATOM 2486 O O . ILE A 1 329 ? -36.713 -20.384 -9.756 1.00 84.00 329 ILE A O 1
ATOM 2490 N N . GLN A 1 330 ? -37.700 -22.300 -9.164 1.00 89.25 330 GLN A N 1
ATOM 2491 C CA . GLN A 1 330 ? -36.892 -23.139 -10.055 1.00 89.25 330 GLN A CA 1
ATOM 2492 C C . GLN A 1 330 ? -37.109 -22.767 -11.532 1.00 89.25 330 GLN A C 1
ATOM 2494 O O . GLN A 1 330 ? -36.140 -22.674 -12.290 1.00 89.25 330 GLN A O 1
ATOM 2499 N N . ARG A 1 331 ? -38.352 -22.474 -11.942 1.00 84.75 331 ARG A N 1
ATOM 2500 C CA . ARG A 1 331 ? -38.660 -21.967 -13.293 1.00 84.75 331 ARG A CA 1
ATOM 2501 C C . ARG A 1 331 ? -38.026 -20.599 -13.536 1.00 84.75 331 ARG A C 1
ATOM 2503 O O . ARG A 1 331 ? -37.433 -20.398 -14.595 1.00 84.75 331 ARG A O 1
ATOM 2510 N N . ALA A 1 332 ? -38.091 -19.689 -12.564 1.00 83.12 332 ALA A N 1
ATOM 2511 C CA . ALA A 1 332 ? -37.473 -18.363 -12.647 1.00 83.12 332 ALA A CA 1
ATOM 2512 C C . ALA A 1 332 ? -35.937 -18.432 -12.758 1.00 83.12 332 ALA A C 1
ATOM 2514 O O . ALA A 1 332 ? -35.324 -17.606 -13.433 1.00 83.12 332 ALA A O 1
ATOM 2515 N N . LEU A 1 333 ? -35.318 -19.455 -12.160 1.00 83.56 333 LEU A N 1
ATOM 2516 C CA . LEU A 1 333 ? -33.890 -19.768 -12.294 1.00 83.56 333 LEU A CA 1
ATOM 2517 C C . LEU A 1 333 ? -33.537 -20.485 -13.612 1.00 83.56 333 LEU A C 1
ATOM 2519 O O . LEU A 1 333 ? -32.370 -20.790 -13.848 1.00 83.56 333 LEU A O 1
ATOM 2523 N N . GLY A 1 334 ? -34.513 -20.752 -14.485 1.00 80.88 334 GLY A N 1
ATOM 2524 C CA . GLY A 1 334 ? -34.303 -21.394 -15.785 1.00 80.88 334 GLY A CA 1
ATOM 2525 C C . GLY A 1 334 ? -34.240 -22.925 -15.742 1.00 80.88 334 GLY A C 1
ATOM 2526 O O . GLY A 1 334 ? -33.832 -23.550 -16.724 1.00 80.88 334 GLY A O 1
ATOM 2527 N N . MET A 1 335 ? -34.644 -23.553 -14.634 1.00 82.44 335 MET A N 1
ATOM 2528 C CA . MET A 1 335 ? -34.726 -25.012 -14.522 1.00 82.44 335 MET A CA 1
ATOM 2529 C C . MET A 1 335 ? -35.974 -25.524 -15.255 1.00 82.44 335 MET A C 1
ATOM 2531 O O . MET A 1 335 ? -37.052 -24.937 -15.175 1.00 82.44 335 MET A O 1
ATOM 2535 N N . THR A 1 336 ? -35.843 -26.632 -15.992 1.00 79.94 336 THR A N 1
ATOM 2536 C CA . THR A 1 336 ? -36.936 -27.196 -16.803 1.00 79.94 336 THR A CA 1
ATOM 2537 C C . THR A 1 336 ? -37.050 -28.713 -16.656 1.00 79.94 336 THR A C 1
ATOM 2539 O O . THR A 1 336 ? -36.076 -29.420 -16.379 1.00 79.94 336 THR A O 1
ATOM 2542 N N . GLY A 1 337 ? -38.264 -29.233 -16.860 1.00 78.44 337 GLY A N 1
ATOM 2543 C CA . GLY A 1 337 ? -38.537 -30.670 -16.908 1.00 78.44 337 GLY A CA 1
ATOM 2544 C C . GLY A 1 337 ? -38.185 -31.391 -15.605 1.00 78.44 337 GLY A C 1
ATOM 2545 O O . GLY A 1 337 ? -38.671 -31.031 -14.540 1.00 78.44 337 GLY A O 1
ATOM 2546 N N . ARG A 1 338 ? -37.317 -32.409 -15.685 1.00 72.44 338 ARG A N 1
ATOM 2547 C CA . ARG A 1 338 ? -36.950 -33.300 -14.561 1.00 72.44 338 ARG A CA 1
ATOM 2548 C C . ARG A 1 338 ? -36.252 -32.619 -13.374 1.00 72.44 338 ARG A C 1
ATOM 2550 O O . ARG A 1 338 ? -35.977 -33.288 -12.385 1.00 72.44 338 ARG A O 1
ATOM 2557 N N . PHE A 1 339 ? -35.904 -31.341 -13.506 1.00 68.06 339 PHE A N 1
ATOM 2558 C CA . PHE A 1 339 ? -35.216 -30.558 -12.481 1.00 68.06 339 PHE A CA 1
ATOM 2559 C C . PHE A 1 339 ? -36.172 -29.667 -11.664 1.00 68.06 339 PHE A C 1
ATOM 2561 O O . PHE A 1 339 ? -35.722 -28.992 -10.748 1.00 68.06 339 PHE A O 1
ATOM 2568 N N . LEU A 1 340 ? -37.479 -29.696 -11.957 1.00 78.75 340 LEU A N 1
ATOM 2569 C CA . LEU A 1 340 ? -38.528 -29.085 -11.133 1.00 78.75 340 LEU A CA 1
ATOM 2570 C C . LEU A 1 340 ? -38.905 -30.046 -10.005 1.00 78.75 340 LEU A C 1
ATOM 2572 O O . LEU A 1 340 ? -39.815 -30.863 -10.129 1.00 78.75 340 LEU A O 1
ATOM 2576 N N . THR A 1 341 ? -38.110 -30.032 -8.944 1.00 76.06 341 THR A N 1
ATOM 2577 C CA . THR A 1 341 ? -38.263 -30.960 -7.819 1.00 76.06 341 THR A CA 1
ATOM 2578 C C . THR A 1 341 ? -39.240 -30.437 -6.767 1.00 76.06 341 THR A C 1
ATOM 2580 O O . THR A 1 341 ? -39.756 -31.236 -5.985 1.00 76.06 341 THR A O 1
ATOM 2583 N N . GLY A 1 342 ? -39.493 -29.122 -6.727 1.00 72.88 342 GLY A N 1
ATOM 2584 C CA . GLY A 1 342 ? -40.246 -28.472 -5.649 1.00 72.88 342 GLY A CA 1
ATOM 2585 C C . GLY A 1 342 ? -39.528 -28.524 -4.295 1.00 72.88 342 GLY A C 1
ATOM 2586 O O . GLY A 1 342 ? -40.140 -28.324 -3.248 1.00 72.88 342 GLY A O 1
ATOM 2587 N N . HIS A 1 343 ? -38.225 -28.820 -4.303 1.00 78.25 343 HIS A N 1
ATOM 2588 C CA . HIS A 1 343 ? -37.375 -28.923 -3.122 1.00 78.25 343 HIS A CA 1
ATOM 2589 C C . HIS A 1 343 ? -36.071 -28.143 -3.329 1.00 78.25 343 HIS A C 1
ATOM 2591 O O . HIS A 1 343 ? -35.583 -28.012 -4.447 1.00 78.25 343 HIS A O 1
ATOM 2597 N N . LEU A 1 344 ? -35.460 -27.666 -2.240 1.00 72.25 344 LEU A N 1
ATOM 2598 C CA . LEU A 1 344 ? -34.153 -26.992 -2.264 1.00 72.25 344 LEU A CA 1
ATOM 2599 C C . LEU A 1 344 ? -32.995 -27.994 -2.341 1.00 72.25 344 LEU A C 1
ATOM 2601 O O . LEU A 1 344 ? -32.138 -28.070 -1.453 1.00 72.25 344 LEU A O 1
ATOM 2605 N N . ASP A 1 345 ? -32.998 -28.791 -3.403 1.00 76.75 345 ASP A N 1
ATOM 2606 C CA . ASP A 1 345 ? -31.966 -29.777 -3.681 1.00 76.75 345 ASP A CA 1
ATOM 2607 C C . ASP A 1 345 ? -30.630 -29.108 -4.074 1.00 76.75 345 ASP A C 1
ATOM 2609 O O . ASP A 1 345 ? -30.590 -27.922 -4.423 1.00 76.75 345 ASP A O 1
ATOM 2613 N N . PRO A 1 346 ? -29.503 -29.843 -4.015 1.00 71.94 346 PRO A N 1
ATOM 2614 C CA . PRO A 1 346 ? -28.190 -29.283 -4.321 1.00 71.94 346 PRO A CA 1
ATOM 2615 C C . PRO A 1 346 ? -28.098 -28.617 -5.700 1.00 71.94 346 PRO A C 1
ATOM 2617 O O . PRO A 1 346 ? -27.392 -27.620 -5.826 1.00 71.94 346 PRO A O 1
ATOM 2620 N N . ALA A 1 347 ? -28.828 -29.109 -6.711 1.00 73.81 347 ALA A N 1
ATOM 2621 C CA . ALA A 1 347 ? -28.823 -28.487 -8.034 1.00 73.81 347 ALA A CA 1
ATOM 2622 C C . ALA A 1 347 ? -29.535 -27.126 -8.012 1.00 73.81 347 ALA A C 1
ATOM 2624 O O . ALA A 1 347 ? -28.997 -26.149 -8.531 1.00 73.81 347 ALA A O 1
ATOM 2625 N N . THR A 1 348 ? -30.685 -27.033 -7.337 1.00 78.50 348 THR A N 1
ATOM 2626 C CA . THR A 1 348 ? -31.391 -25.760 -7.111 1.00 78.50 348 THR A CA 1
ATOM 2627 C C . THR A 1 348 ? -30.505 -24.748 -6.378 1.00 78.50 348 THR A C 1
ATOM 2629 O O . THR A 1 348 ? -30.462 -23.576 -6.747 1.00 78.50 348 THR A O 1
ATOM 2632 N N . ARG A 1 349 ? -29.719 -25.190 -5.388 1.00 80.06 349 ARG A N 1
ATOM 2633 C CA . ARG A 1 349 ? -28.782 -24.316 -4.656 1.00 80.06 349 ARG A CA 1
ATOM 2634 C C . ARG A 1 349 ? -27.651 -23.781 -5.523 1.00 80.06 349 ARG A C 1
ATOM 2636 O O . ARG A 1 349 ? -27.348 -22.594 -5.440 1.00 80.06 349 ARG A O 1
ATOM 2643 N N . SER A 1 350 ? -27.079 -24.610 -6.392 1.00 77.75 350 SER A N 1
ATOM 2644 C CA . SER A 1 350 ? -26.077 -24.147 -7.357 1.00 77.75 350 SER A CA 1
ATOM 2645 C C . SER A 1 350 ? -26.647 -23.105 -8.326 1.00 77.75 350 SER A C 1
ATOM 2647 O O . SER A 1 350 ? -25.985 -22.108 -8.604 1.00 77.75 350 SER A O 1
ATOM 2649 N N . MET A 1 351 ? -27.899 -23.268 -8.768 1.00 79.94 351 MET A N 1
ATOM 2650 C CA . MET A 1 351 ? -28.571 -22.268 -9.611 1.00 79.94 351 MET A CA 1
ATOM 2651 C C . MET A 1 351 ? -28.816 -20.946 -8.867 1.00 79.94 351 MET A C 1
ATOM 2653 O O . MET A 1 351 ? -28.682 -19.868 -9.446 1.00 79.94 351 MET A O 1
ATOM 2657 N N . ILE A 1 352 ? -29.121 -21.005 -7.567 1.00 81.00 352 ILE A N 1
ATOM 2658 C CA . ILE A 1 352 ? -29.255 -19.814 -6.714 1.00 81.00 352 ILE A CA 1
ATOM 2659 C C . ILE A 1 352 ? -27.913 -19.080 -6.579 1.00 81.00 352 ILE A C 1
ATOM 2661 O O . ILE A 1 352 ? -27.882 -17.853 -6.675 1.00 81.00 352 ILE A O 1
ATOM 2665 N N . GLU A 1 353 ? -26.803 -19.798 -6.384 1.00 79.81 353 GLU A N 1
ATOM 2666 C CA . GLU A 1 353 ? -25.455 -19.207 -6.327 1.00 79.81 353 GLU A CA 1
ATOM 2667 C C . GLU A 1 353 ? -25.090 -18.491 -7.633 1.00 79.81 353 GLU A C 1
ATOM 2669 O O . GLU A 1 353 ? -24.579 -17.367 -7.611 1.00 79.81 353 GLU A O 1
ATOM 2674 N N . GLU A 1 354 ? -25.391 -19.115 -8.772 1.00 78.69 354 GLU A N 1
ATOM 2675 C CA . GLU A 1 354 ? -25.131 -18.551 -10.096 1.00 78.69 354 GLU A CA 1
ATOM 2676 C C . GLU A 1 354 ? -25.986 -17.304 -10.365 1.00 78.69 354 GLU A C 1
ATOM 2678 O O . GLU A 1 354 ? -25.475 -16.278 -10.826 1.00 78.69 354 GLU A O 1
ATOM 2683 N N . TYR A 1 355 ? -27.266 -17.335 -9.988 1.00 80.00 355 TYR A N 1
ATOM 2684 C CA . TYR A 1 355 ? -28.137 -16.165 -10.069 1.00 80.00 355 TYR A CA 1
ATOM 2685 C C . TYR A 1 355 ? -27.656 -15.025 -9.161 1.00 80.00 355 TYR A C 1
ATOM 2687 O O . TYR A 1 355 ? -27.612 -13.872 -9.584 1.00 80.00 355 TYR A O 1
ATOM 2695 N N . GLN A 1 356 ? -27.225 -15.320 -7.930 1.00 81.88 356 GLN A N 1
ATOM 2696 C CA . GLN A 1 356 ? -26.662 -14.317 -7.020 1.00 81.88 356 GLN A CA 1
ATOM 2697 C C . GLN A 1 356 ? -25.421 -13.645 -7.615 1.00 81.88 356 GLN A C 1
ATOM 2699 O O . GLN A 1 356 ? -25.291 -12.422 -7.528 1.00 81.88 356 GLN A O 1
ATOM 2704 N N . LEU A 1 357 ? -24.547 -14.413 -8.268 1.00 77.75 357 LEU A N 1
ATOM 2705 C CA . LEU A 1 357 ? -23.398 -13.870 -8.991 1.00 77.75 357 LEU A CA 1
ATOM 2706 C C . LEU A 1 357 ? -23.824 -12.971 -10.156 1.00 77.75 357 LEU A C 1
ATOM 2708 O O . LEU A 1 357 ? -23.243 -11.895 -10.321 1.00 77.75 357 LEU A O 1
ATOM 2712 N N . SER A 1 358 ? -24.850 -13.354 -10.925 1.00 75.75 358 SER A N 1
ATOM 2713 C CA . SER A 1 358 ? -25.312 -12.562 -12.075 1.00 75.75 358 SER A CA 1
ATOM 2714 C C . SER A 1 358 ? -25.888 -11.200 -11.667 1.00 75.75 358 SER A C 1
ATOM 2716 O O . SER A 1 358 ? -25.692 -10.210 -12.373 1.00 75.75 358 SER A O 1
ATOM 2718 N N . VAL A 1 359 ? -26.506 -11.106 -10.484 1.00 74.25 359 VAL A N 1
ATOM 2719 C CA . VAL A 1 359 ? -27.023 -9.844 -9.922 1.00 74.25 359 VAL A CA 1
ATOM 2720 C C . VAL A 1 359 ? -26.013 -9.096 -9.035 1.00 74.25 359 VAL A C 1
ATOM 2722 O O . VAL A 1 359 ? -26.381 -8.137 -8.353 1.00 74.25 359 VAL A O 1
ATOM 2725 N N . GLY A 1 360 ? -24.738 -9.508 -9.026 1.00 70.38 360 GLY A N 1
ATOM 2726 C CA . GLY A 1 360 ? -23.655 -8.835 -8.294 1.00 70.38 360 GLY A CA 1
ATOM 2727 C C . GLY A 1 360 ? -23.684 -9.035 -6.773 1.00 70.38 360 GLY A C 1
ATOM 2728 O O . GLY A 1 360 ? -23.159 -8.207 -6.023 1.00 70.38 360 GLY A O 1
ATOM 2729 N N . ARG A 1 361 ? -24.315 -10.110 -6.292 1.00 70.06 361 ARG A N 1
ATOM 2730 C CA . ARG A 1 361 ? -24.351 -10.521 -4.880 1.00 70.06 361 ARG A CA 1
ATOM 2731 C C . ARG A 1 361 ? -23.312 -11.615 -4.607 1.00 70.06 361 ARG A C 1
ATOM 2733 O O . ARG A 1 361 ? -22.750 -12.219 -5.516 1.00 70.06 361 ARG A O 1
ATOM 2740 N N . ARG A 1 362 ? -23.026 -11.854 -3.322 1.00 67.19 362 ARG A N 1
ATOM 2741 C CA . ARG A 1 362 ? -22.155 -12.963 -2.902 1.00 67.19 362 ARG A CA 1
ATOM 2742 C C . ARG A 1 362 ? -22.894 -14.298 -3.132 1.00 67.19 362 ARG A C 1
ATOM 2744 O O . ARG A 1 362 ? -24.056 -14.360 -2.734 1.00 67.19 362 ARG A O 1
ATOM 2751 N N . PRO A 1 363 ? -22.255 -15.331 -3.715 1.00 76.31 363 PRO A N 1
ATOM 2752 C CA . PRO A 1 363 ? -22.857 -16.652 -3.907 1.00 76.31 363 PRO A CA 1
ATOM 2753 C C . PRO A 1 363 ? -22.939 -17.377 -2.563 1.00 76.31 363 PRO A C 1
ATOM 2755 O O . PRO A 1 363 ? -21.961 -17.954 -2.095 1.00 76.31 363 PRO A O 1
ATOM 2758 N N . THR A 1 364 ? -24.080 -17.272 -1.895 1.00 72.88 364 THR A N 1
ATOM 2759 C CA . THR A 1 364 ? -24.350 -17.951 -0.624 1.00 72.88 364 THR A CA 1
ATOM 2760 C C . THR A 1 364 ? -25.180 -19.215 -0.804 1.00 72.88 364 THR A C 1
ATOM 2762 O O . THR A 1 364 ? -25.190 -20.040 0.103 1.00 72.88 364 THR A O 1
ATOM 2765 N N . GLY A 1 365 ? -25.908 -19.354 -1.920 1.00 68.81 365 GLY A N 1
ATOM 2766 C CA . GLY A 1 365 ? -26.792 -20.503 -2.173 1.00 68.81 365 GLY A CA 1
ATOM 2767 C C . GLY A 1 365 ? -28.012 -20.561 -1.251 1.00 68.81 365 GLY A C 1
ATOM 2768 O O . GLY A 1 365 ? -28.704 -21.579 -1.188 1.00 68.81 365 GLY A O 1
ATOM 2769 N N . VAL A 1 366 ? -28.268 -19.466 -0.526 1.00 77.31 366 VAL A N 1
ATOM 2770 C CA . VAL A 1 366 ? -29.379 -19.301 0.418 1.00 77.31 366 VAL A CA 1
ATOM 2771 C C . VAL A 1 366 ? -30.448 -18.399 -0.196 1.00 77.31 366 VAL A C 1
ATOM 2773 O O . VAL A 1 366 ? -30.143 -17.310 -0.694 1.00 77.31 366 VAL A O 1
ATOM 2776 N N . LEU A 1 367 ? -31.706 -18.833 -0.112 1.00 71.88 367 LEU A N 1
ATOM 2777 C CA . LEU A 1 367 ? -32.880 -18.037 -0.470 1.00 71.88 367 LEU A CA 1
ATOM 2778 C C . LEU A 1 367 ? -33.217 -17.065 0.658 1.00 71.88 367 LEU A C 1
ATOM 2780 O O . LEU A 1 367 ? -33.717 -17.450 1.709 1.00 71.88 367 LEU A O 1
ATOM 2784 N N . THR A 1 368 ? -32.933 -15.784 0.440 1.00 75.56 368 THR A N 1
ATOM 2785 C CA . THR A 1 368 ? -33.375 -14.715 1.341 1.00 75.56 368 THR A CA 1
ATOM 2786 C C . THR A 1 368 ? -34.787 -14.252 0.962 1.00 75.56 368 THR A C 1
ATOM 2788 O O . THR A 1 368 ? -35.142 -14.343 -0.215 1.00 75.56 368 THR A O 1
ATOM 2791 N N . PRO A 1 369 ? -35.582 -13.688 1.894 1.00 69.44 369 PRO A N 1
ATOM 2792 C CA . PRO A 1 369 ? -36.931 -13.185 1.593 1.00 69.44 369 PRO A CA 1
ATOM 2793 C C . PRO A 1 369 ? -36.979 -12.210 0.404 1.00 69.44 369 PRO A C 1
ATOM 2795 O O . PRO A 1 369 ? -37.854 -12.294 -0.446 1.00 69.44 369 PRO A O 1
ATOM 2798 N N . TYR A 1 370 ? -35.961 -11.355 0.277 1.00 72.19 370 TYR A N 1
ATOM 2799 C CA . TYR A 1 370 ? -35.790 -10.458 -0.870 1.00 72.19 370 TYR A CA 1
ATOM 2800 C C . TYR A 1 370 ? -35.589 -11.200 -2.205 1.00 72.19 370 TYR A C 1
ATOM 2802 O O . TYR A 1 370 ? -36.049 -10.755 -3.254 1.00 72.19 370 TYR A O 1
ATOM 2810 N N . LEU A 1 371 ? -34.848 -12.313 -2.191 1.00 74.06 371 LEU A N 1
ATOM 2811 C CA . LEU A 1 371 ? -34.571 -13.096 -3.396 1.00 74.06 371 LEU A CA 1
ATOM 2812 C C . LEU A 1 371 ? -35.821 -13.837 -3.873 1.00 74.06 371 LEU A C 1
ATOM 2814 O O . LEU A 1 371 ? -36.054 -13.916 -5.074 1.00 74.06 371 LEU A O 1
ATOM 2818 N N . VAL A 1 372 ? -36.610 -14.333 -2.922 1.00 79.38 372 VAL A N 1
ATOM 2819 C CA . VAL A 1 372 ? -37.909 -14.971 -3.150 1.00 79.38 372 VAL A CA 1
ATOM 2820 C C . VAL A 1 372 ? -38.865 -13.994 -3.831 1.00 79.38 372 VAL A C 1
ATOM 2822 O O . VAL A 1 372 ? -39.352 -14.288 -4.917 1.00 79.38 372 VAL A O 1
ATOM 2825 N N . GLU A 1 373 ? -39.050 -12.800 -3.260 1.00 75.88 373 GLU A N 1
ATOM 2826 C CA . GLU A 1 373 ? -39.909 -11.749 -3.826 1.00 75.88 373 GLU A CA 1
ATOM 2827 C C . GLU A 1 373 ? -39.495 -11.389 -5.261 1.00 75.88 373 GLU A C 1
ATOM 2829 O O . GLU A 1 373 ? -40.322 -11.311 -6.164 1.00 75.88 373 GLU A O 1
ATOM 2834 N N . ARG A 1 374 ? -38.187 -11.267 -5.507 1.00 79.25 374 ARG A N 1
ATOM 2835 C CA . ARG A 1 374 ? -37.645 -10.922 -6.826 1.00 79.25 374 ARG A CA 1
ATOM 2836 C C . ARG A 1 374 ? -37.775 -12.037 -7.870 1.00 79.25 374 ARG A C 1
ATOM 2838 O O . ARG A 1 374 ? -37.869 -11.733 -9.057 1.00 79.25 374 ARG A O 1
ATOM 2845 N N . LEU A 1 375 ? -37.693 -13.302 -7.459 1.00 80.38 375 LEU A N 1
ATOM 2846 C CA . LEU A 1 375 ? -37.817 -14.451 -8.363 1.00 80.38 375 LEU A CA 1
ATOM 2847 C C . LEU A 1 375 ? -39.284 -14.772 -8.674 1.00 80.38 375 LEU A C 1
ATOM 2849 O O . LEU A 1 375 ? -39.572 -15.189 -9.791 1.00 80.38 375 LEU A O 1
ATOM 2853 N N . LEU A 1 376 ? -40.196 -14.522 -7.730 1.00 80.06 376 LEU A N 1
ATOM 2854 C CA . LEU A 1 376 ? -41.635 -14.723 -7.918 1.00 80.06 376 LEU A CA 1
ATOM 2855 C C . LEU A 1 376 ? -42.316 -13.539 -8.635 1.00 80.06 376 LEU A C 1
ATOM 2857 O O . LEU A 1 376 ? -43.206 -13.770 -9.449 1.00 80.06 376 LEU A O 1
ATOM 2861 N N . ASN A 1 377 ? -41.856 -12.295 -8.432 1.00 75.12 377 ASN A N 1
ATOM 2862 C CA . ASN A 1 377 ? -42.396 -11.088 -9.080 1.00 75.12 377 ASN A CA 1
ATOM 2863 C C . ASN A 1 377 ? -41.344 -10.355 -9.945 1.00 75.12 377 ASN A C 1
ATOM 2865 O O . ASN A 1 377 ? -40.893 -9.262 -9.598 1.00 75.12 377 ASN A O 1
ATOM 2869 N N . PRO A 1 378 ? -40.957 -10.887 -11.120 1.00 61.34 378 PRO A N 1
ATOM 2870 C CA . PRO A 1 378 ? -39.905 -10.289 -11.951 1.00 61.34 378 PRO A CA 1
ATOM 2871 C C . PRO A 1 378 ? -40.277 -8.941 -12.611 1.00 61.34 378 PRO A C 1
ATOM 2873 O O . PRO A 1 378 ? -39.409 -8.305 -13.215 1.00 61.34 378 PRO A O 1
ATOM 2876 N N . PHE A 1 379 ? -41.542 -8.500 -12.525 1.00 52.84 379 PHE A N 1
ATOM 2877 C CA . PHE A 1 379 ? -42.064 -7.312 -13.221 1.00 52.84 379 PHE A CA 1
ATOM 2878 C C . PHE A 1 379 ? -42.400 -6.114 -12.321 1.00 52.84 379 PHE A C 1
ATOM 2880 O O . PHE A 1 379 ? -42.683 -5.040 -12.854 1.00 52.84 379 PHE A O 1
ATOM 2887 N N . GLU A 1 380 ? -42.334 -6.250 -10.997 1.00 50.88 380 GLU A N 1
ATOM 2888 C CA . GLU A 1 380 ? -42.499 -5.112 -10.087 1.00 50.88 380 GLU A CA 1
ATOM 2889 C C . GLU A 1 380 ? -41.135 -4.437 -9.861 1.00 50.88 380 GLU A C 1
ATOM 2891 O O . GLU A 1 380 ? -40.163 -5.073 -9.450 1.00 50.88 380 GLU A O 1
ATOM 2896 N N . ARG A 1 381 ? -41.040 -3.153 -10.227 1.00 40.38 381 ARG A N 1
ATOM 2897 C CA . ARG A 1 381 ? -39.858 -2.295 -10.047 1.00 40.38 381 ARG A CA 1
ATOM 2898 C C . ARG A 1 381 ? -40.114 -1.221 -9.014 1.00 40.38 381 ARG A C 1
ATOM 2900 O O . ARG A 1 381 ? -41.212 -0.626 -9.082 1.00 40.38 381 ARG A O 1
#

Sequence (381 aa):
MPVSGSLIDVVVSLVLVYILTALICSAVREFFASAFQLRQKALARTIRDLCGENEDPCVTNNLAGRILDHPAIRKLRMPGKIGPSYLSARLFAGALLDELTVLAQASGTARPRVADLLAAAPNNDLRRSLGLFAQEAGMDRQAFRQRIEDWYDDAMDRATGWYRRRSRSWILIFAAAVAVALNIDTLEIARIVWTGTAAFGAGVPAAGSPQDAILTAGPGMPIGWIFAEESRPWTAGLAAVSVIASHPSKLLGFLITAVAVSLTADLWFSLLRRRGGLRATGALPERRMAGVHPAPYPAIQMSAVGLAPERAESDLEASGLTRDDIEDIQRALGMTGRFLTGHLDPATRSMIEEYQLSVGRRPTGVLTPYLVERLLNPFER

Organism: NCBI:txid1123362

Foldseek 3Di:
DQDQFDPVLLVVLLVVVLVVLLVVLVVVLVCVCVVVVVLFQLVLVLLCVLLVHPDRLLPDVDLSVQLQCPPVFVVQDDPPDSGHSDDALLSSLVSLQVVLQVQLVVVPDPGDFLVSSLVSRPDDVNSVVLVVLCVVQVSDPVSSSVSSNVVSVVSVVVSVVVVVVVSLVVSLVSQLVSCLQFVQFSVLSSVCSRRSDLVFPPDDPDDDDSVVLVVDDDDSHNIHDDDDPPDDPVCSVVVSVVVCVVPVSSVVRSSVRSVSSSVVSVVVVVVCCVVDVPCPDPDDPDPPPPPDDDPDDDPDDDDDDDDDDDPQPVQPVPAPDFLVLLLLLCVLLVHDDPRSPSGLDPVQLVSQLVVCVVVVHHRPSHDDPVNSCCSNCVPDD

pLDDT: mean 71.06, std 19.3, range [23.73, 96.12]

Radius of gyration: 31.47 Å; chains: 1; bounding box: 85×62×82 Å